Protein AF-A0A5D0QLQ9-F1 (afdb_monomer)

Mean predicted aligned error: 8.94 Å

Secondary structure (DSSP, 8-state):
----------------------PPSSEE-TTT--EEEEEEEEEETTEEEEEEEESS--S----GGGSTT-TTEEEEEGGGGGG-EEEEEGGGTEEEEE-SSSS-EEEEEEETTEEEEEEETTEEEEE-TTS-EEEE-TT--EEEEEEETTEEEEEEEEETTEEEEEEEE-TTS-EEEEEEESSTT-BTTS--TTTEEEEEEEE-SS----SSS-B--TTSEEEEEEE-SSSPPPEEEEEEEE-TT--EEEEEE---GGGPPPEEEEEEE-TTS-EEEEEETTTEEEEEEEEETTEEEEEEEE------PPSPPSSHHHHHTT------EE--SSSS--EE--EEEE-TTS-EEEE--SS---SSTT-S-SBTTB--HHHHHHHHHHHHHHHHHHTT-TTS--GGGHHHHHHHHHHHIIIIIGGG--SEEEETTTTEEEEHHHHHHHHHHHHHHHHHHHGGGG-

Sequence (463 aa):
MIAMSALMLPWLSVDSLAQATPTPPGYADPATGTWLMSAIDFSEDGLLITRTHTAGQRGDPVRANERVLGLGWQLQPLGGMLGNRLHDHSDHGFVMLDLAYGTESHRYLADPSRPEAFVHAGSLIVRNSNDTFTQTDETGLIVTWSRVHGHLLPTSVGLPDGDFQSVTYDAHRRVRRLISPAAPRADCRKPDPASCSTATFIHADRTTATPSALGEVTGLLASIDYNAAGDTPPVTALTYRYDAGGHLRQVRDLRRPDKNPERRFVYAYSTDGDITKMTTTEEGSWHLTYSSPGTLANAARRTIRLGARACPTPYAADYMLRGMCKTSVDVRQGASKVMRPPFWKATLTGGSVMGITNDGCSAPIVGNKPTYWLDFRAACDSHDYGYGLIRNRLNGDRNGLDRSQRTHVDAVFLTIMKERICAAITGTVADPFRGTQSSKRSLCLSYANTFYKAVRAKGDGAL

Structure (mmCIF, N/CA/C/O backbone):
data_AF-A0A5D0QLQ9-F1
#
_entry.id   AF-A0A5D0QLQ9-F1
#
loop_
_atom_site.group_PDB
_atom_site.id
_atom_site.type_symbol
_atom_site.label_atom_id
_atom_site.label_alt_id
_atom_site.label_comp_id
_atom_site.label_asym_id
_atom_site.label_entity_id
_atom_site.label_seq_id
_atom_site.pdbx_PDB_ins_code
_atom_site.Cartn_x
_atom_site.Cartn_y
_atom_site.Cartn_z
_atom_site.occupancy
_atom_site.B_iso_or_equiv
_atom_site.auth_seq_id
_atom_site.auth_comp_id
_atom_site.auth_asym_id
_atom_site.auth_atom_id
_atom_site.pdbx_PDB_model_num
ATOM 1 N N . MET A 1 1 ? -55.794 24.965 -34.815 1.00 29.06 1 MET A N 1
ATOM 2 C CA . MET A 1 1 ? -55.720 26.264 -34.113 1.00 29.06 1 MET A CA 1
ATOM 3 C C . MET A 1 1 ? -56.292 26.054 -32.716 1.00 29.06 1 MET A C 1
ATOM 5 O O . MET A 1 1 ? -57.496 26.137 -32.541 1.00 29.06 1 MET A O 1
ATOM 9 N N . ILE A 1 2 ? -55.461 25.638 -31.759 1.00 23.66 2 ILE A N 1
ATOM 10 C CA . ILE A 1 2 ? -55.856 25.453 -30.355 1.00 23.66 2 ILE A CA 1
ATOM 11 C C . ILE A 1 2 ? -54.801 26.183 -29.532 1.00 23.66 2 ILE A C 1
ATOM 13 O O . ILE A 1 2 ? -53.628 25.818 -29.564 1.00 23.66 2 ILE A O 1
ATOM 17 N N . ALA A 1 3 ? -55.224 27.267 -28.888 1.00 21.56 3 ALA A N 1
ATOM 18 C CA . ALA A 1 3 ? -54.404 28.071 -28.001 1.00 21.56 3 ALA A CA 1
ATOM 19 C C . ALA A 1 3 ? -54.386 27.418 -26.612 1.00 21.56 3 ALA A C 1
ATOM 21 O O . ALA A 1 3 ? -55.431 27.231 -25.991 1.00 21.56 3 ALA A O 1
ATOM 22 N N . MET A 1 4 ? -53.186 27.054 -26.159 1.00 19.52 4 MET A N 1
ATOM 23 C CA . MET A 1 4 ? -52.890 26.640 -24.790 1.00 19.52 4 MET A CA 1
ATOM 24 C C . MET A 1 4 ? -52.759 27.884 -23.909 1.00 19.52 4 MET A C 1
ATOM 26 O O . MET A 1 4 ? -51.920 28.740 -24.185 1.00 19.52 4 MET A O 1
ATOM 30 N N . SER A 1 5 ? -53.528 27.935 -22.821 1.00 21.77 5 SER A N 1
ATOM 31 C CA . SER A 1 5 ? -53.326 28.882 -21.723 1.00 21.77 5 SER A CA 1
ATOM 32 C C . SER A 1 5 ? -53.081 28.133 -20.414 1.00 21.77 5 SER A C 1
ATOM 34 O O . SER A 1 5 ? -53.897 27.334 -19.966 1.00 21.77 5 SER A O 1
ATOM 36 N N . ALA A 1 6 ? -51.896 28.422 -19.880 1.00 21.55 6 ALA A N 1
ATOM 37 C CA . ALA A 1 6 ? -51.323 28.239 -18.551 1.00 21.55 6 ALA A CA 1
ATOM 38 C C . ALA A 1 6 ? -52.196 27.677 -17.407 1.00 21.55 6 ALA A C 1
ATOM 40 O O . ALA A 1 6 ? -53.144 28.310 -16.949 1.00 21.55 6 ALA A O 1
ATOM 41 N N . LEU A 1 7 ? -51.700 26.587 -16.810 1.00 21.81 7 LEU A N 1
ATOM 42 C CA . LEU A 1 7 ? -51.783 26.326 -15.372 1.00 21.81 7 LEU A CA 1
ATOM 43 C C . LEU A 1 7 ? -50.354 26.349 -14.810 1.00 21.81 7 LEU A C 1
ATOM 45 O O . LEU A 1 7 ? -49.509 25.541 -15.194 1.00 21.81 7 LEU A O 1
ATOM 49 N N . MET A 1 8 ? -50.082 27.317 -13.933 1.00 19.88 8 MET A N 1
ATOM 50 C CA . MET A 1 8 ? -48.860 27.397 -13.134 1.00 19.88 8 MET A CA 1
ATOM 51 C C . MET A 1 8 ? -48.829 26.244 -12.122 1.00 19.88 8 MET A C 1
ATOM 53 O O . MET A 1 8 ? -49.725 26.129 -11.289 1.00 19.88 8 MET A O 1
ATOM 57 N N . LEU A 1 9 ? -47.774 25.430 -12.168 1.00 22.06 9 LEU A N 1
ATOM 58 C CA . LEU A 1 9 ? -47.372 24.523 -11.090 1.00 22.06 9 LEU A CA 1
ATOM 59 C C . LEU A 1 9 ? -46.103 25.085 -10.426 1.00 22.06 9 LEU A C 1
ATOM 61 O O . LEU A 1 9 ? -45.253 25.647 -11.123 1.00 22.06 9 LEU A O 1
ATOM 65 N N . PRO A 1 10 ? -45.974 24.986 -9.093 1.00 22.42 10 PRO A N 1
ATOM 66 C CA . PRO A 1 10 ? -44.892 25.617 -8.355 1.00 22.42 10 PRO A CA 1
ATOM 67 C C . PRO A 1 10 ? -43.544 24.965 -8.667 1.00 22.42 10 PRO A C 1
ATOM 69 O O . PRO A 1 10 ? -43.406 23.743 -8.719 1.00 22.42 10 PRO A O 1
ATOM 72 N N . TRP A 1 11 ? -42.540 25.822 -8.833 1.00 19.97 11 TRP A N 1
ATOM 73 C CA . TRP A 1 11 ? -41.130 25.467 -8.868 1.00 19.97 11 TRP A CA 1
ATOM 74 C C . TRP A 1 11 ? -40.734 24.820 -7.536 1.00 19.97 11 TRP A C 1
ATOM 76 O O . TRP A 1 11 ? -40.593 25.502 -6.523 1.00 19.97 11 TRP A O 1
ATOM 86 N N . LEU A 1 12 ? -40.543 23.502 -7.534 1.00 21.81 12 LEU A N 1
ATOM 87 C CA . LEU A 1 12 ? -39.737 22.834 -6.517 1.00 21.81 12 LEU A CA 1
ATOM 88 C C . LEU A 1 12 ? -38.271 23.131 -6.838 1.00 21.81 12 LEU A C 1
ATOM 90 O O . LEU A 1 12 ? -37.769 22.739 -7.893 1.00 21.81 12 LEU A O 1
ATOM 94 N N . SER A 1 13 ? -37.603 23.869 -5.950 1.00 21.97 13 SER A N 1
ATOM 95 C CA . SER A 1 13 ? -36.165 24.092 -6.039 1.00 21.97 13 SER A CA 1
ATOM 96 C C . SER A 1 13 ? -35.441 22.750 -5.935 1.00 21.97 13 SER A C 1
ATOM 98 O O . SER A 1 13 ? -35.713 21.928 -5.058 1.00 21.97 13 SER A O 1
ATOM 100 N N . VAL A 1 14 ? -34.509 22.510 -6.853 1.00 24.41 14 VAL A N 1
ATOM 101 C CA . VAL A 1 14 ? -33.651 21.324 -6.842 1.00 24.41 14 VAL A CA 1
ATOM 102 C C . VAL A 1 14 ? -32.464 21.602 -5.917 1.00 24.41 14 VAL A C 1
ATOM 104 O O . VAL A 1 14 ? -31.326 21.672 -6.355 1.00 24.41 14 VAL A O 1
ATOM 107 N N . ASP A 1 15 ? -32.747 21.778 -4.627 1.00 24.88 15 ASP A N 1
ATOM 108 C CA . ASP A 1 15 ? -31.756 21.707 -3.546 1.00 24.88 15 ASP A CA 1
ATOM 109 C C . ASP A 1 15 ? -31.934 20.382 -2.792 1.00 24.88 15 ASP A C 1
ATOM 111 O O . ASP A 1 15 ? -32.128 20.329 -1.579 1.00 24.88 15 ASP A O 1
ATOM 115 N N . SER A 1 16 ? -31.879 19.257 -3.511 1.00 24.91 16 SER A N 1
ATOM 116 C CA . SER A 1 16 ? -31.651 17.965 -2.868 1.00 24.91 16 SER A CA 1
ATOM 117 C C . SER A 1 16 ? -30.149 17.703 -2.842 1.00 24.91 16 SER A C 1
ATOM 119 O O . SER A 1 16 ? -29.574 17.151 -3.781 1.00 24.91 16 SER A O 1
ATOM 121 N N . LEU A 1 17 ? -29.512 18.104 -1.740 1.00 30.14 17 LEU A N 1
ATOM 122 C CA . LEU A 1 17 ? -28.252 17.533 -1.274 1.00 30.14 17 LEU A CA 1
ATOM 123 C C . LEU A 1 17 ? -28.407 16.008 -1.248 1.00 30.14 17 LEU A C 1
ATOM 125 O O . LEU A 1 17 ? -28.887 15.446 -0.264 1.00 30.14 17 LEU A O 1
ATOM 129 N N . ALA A 1 18 ? -28.006 15.331 -2.324 1.00 30.17 18 ALA A N 1
ATOM 130 C CA . ALA A 1 18 ? -27.791 13.897 -2.309 1.00 30.17 18 ALA A CA 1
ATOM 131 C C . ALA A 1 18 ? -26.674 13.631 -1.292 1.00 30.17 18 ALA A C 1
ATOM 133 O O . ALA A 1 18 ? -25.481 13.730 -1.592 1.00 30.17 18 ALA A O 1
ATOM 134 N N . GLN A 1 19 ? -27.057 13.380 -0.040 1.00 34.69 19 GLN A N 1
ATOM 135 C CA . GLN A 1 19 ? -26.167 12.785 0.939 1.00 34.69 19 GLN A CA 1
ATOM 136 C C . GLN A 1 19 ? -25.803 11.421 0.370 1.00 34.69 19 GLN A C 1
ATOM 138 O O . GLN A 1 19 ? -26.615 10.500 0.391 1.00 34.69 19 GLN A O 1
ATOM 143 N N . ALA A 1 20 ? -24.603 11.326 -0.204 1.00 41.44 20 ALA A N 1
ATOM 144 C CA . ALA A 1 20 ? -24.029 10.056 -0.603 1.00 41.44 20 ALA A CA 1
ATOM 145 C C . ALA A 1 20 ? -24.184 9.097 0.583 1.00 41.44 20 ALA A C 1
ATOM 147 O O . ALA A 1 20 ? -23.700 9.383 1.683 1.00 41.44 20 ALA A O 1
ATOM 148 N N . THR A 1 21 ? -24.913 7.999 0.379 1.00 45.84 21 THR A N 1
ATOM 149 C CA . THR A 1 21 ? -24.963 6.901 1.342 1.00 45.84 21 THR A CA 1
ATOM 150 C C . THR A 1 21 ? -23.524 6.559 1.722 1.00 45.84 21 THR A C 1
ATOM 152 O O . THR A 1 21 ? -22.710 6.392 0.808 1.00 45.84 21 THR A O 1
ATOM 155 N N . PRO A 1 22 ? -23.170 6.501 3.021 1.00 51.81 22 PRO A N 1
ATOM 156 C CA . PRO A 1 22 ? -21.799 6.244 3.430 1.00 51.81 22 PRO A CA 1
ATOM 157 C C . PRO A 1 22 ? -21.313 4.956 2.774 1.00 51.81 22 PRO A C 1
ATOM 159 O O . PRO A 1 22 ? -21.845 3.885 3.061 1.00 51.81 22 PRO A O 1
ATOM 162 N N . THR A 1 23 ? -20.333 5.058 1.873 1.00 59.34 23 THR A N 1
ATOM 163 C CA . THR A 1 23 ? -19.711 3.870 1.294 1.00 59.34 23 THR A CA 1
ATOM 164 C C . THR A 1 23 ? -19.120 3.066 2.450 1.00 59.34 23 THR A C 1
ATOM 166 O O . THR A 1 23 ? -18.418 3.657 3.281 1.00 59.34 23 THR A O 1
ATOM 169 N N . PRO A 1 24 ? -19.426 1.763 2.563 1.00 63.59 24 PRO A N 1
ATOM 170 C CA . PRO A 1 24 ? -18.846 0.941 3.607 1.00 63.59 24 PRO A CA 1
ATOM 171 C C . PRO A 1 24 ? -17.316 0.970 3.538 1.00 63.59 24 PRO A C 1
ATOM 173 O O . PRO A 1 24 ? -16.746 1.230 2.475 1.00 63.59 24 PRO A O 1
ATOM 176 N N . PRO A 1 25 ? -16.628 0.723 4.663 1.00 72.31 25 PRO A N 1
ATOM 177 C CA . PRO A 1 25 ? -15.190 0.552 4.637 1.00 72.31 25 PRO A CA 1
ATOM 178 C C . PRO A 1 25 ? -14.895 -0.673 3.769 1.00 72.31 25 PRO A C 1
ATOM 180 O O . PRO A 1 25 ? -15.441 -1.746 4.010 1.00 72.31 25 PRO A O 1
ATOM 183 N N . GLY A 1 26 ? -14.078 -0.505 2.733 1.00 76.94 26 GLY A N 1
ATOM 184 C CA . GLY A 1 26 ? -13.747 -1.590 1.815 1.00 76.94 26 GLY A CA 1
ATOM 185 C C . GLY A 1 26 ? -14.718 -1.787 0.645 1.00 76.94 26 GLY A C 1
ATOM 186 O O . GLY A 1 26 ? -15.505 -0.907 0.301 1.00 76.94 26 GLY A O 1
ATOM 187 N N . TYR A 1 27 ? -14.608 -2.943 -0.005 1.00 75.38 27 TYR A N 1
ATOM 188 C CA . TYR A 1 27 ? -15.377 -3.337 -1.185 1.00 75.38 27 TYR A CA 1
ATOM 189 C C . TYR A 1 27 ? -15.501 -4.866 -1.260 1.00 75.38 27 TYR A C 1
ATOM 191 O O . TYR A 1 27 ? -14.727 -5.590 -0.638 1.00 75.38 27 TYR A O 1
ATOM 199 N N . ALA A 1 28 ? -16.476 -5.368 -2.018 1.00 76.50 28 ALA A N 1
ATOM 200 C CA . ALA A 1 28 ? -16.549 -6.787 -2.357 1.00 76.50 28 ALA A CA 1
ATOM 201 C C . ALA A 1 28 ? -15.691 -7.059 -3.596 1.00 76.50 28 ALA A C 1
ATOM 203 O O . ALA A 1 28 ? -15.836 -6.371 -4.609 1.00 76.50 28 ALA A O 1
ATOM 204 N N . ASP A 1 29 ? -14.797 -8.042 -3.518 1.00 72.75 29 ASP A N 1
ATOM 205 C CA . ASP A 1 29 ? -14.032 -8.518 -4.661 1.00 72.75 29 ASP A CA 1
ATOM 206 C C . ASP A 1 29 ? -15.000 -9.029 -5.738 1.00 72.75 29 ASP A C 1
ATOM 208 O O . ASP A 1 29 ? -15.773 -9.946 -5.462 1.00 72.75 29 ASP A O 1
ATOM 212 N N . PRO A 1 30 ? -14.998 -8.474 -6.959 1.00 67.69 30 PRO A N 1
ATOM 213 C CA . PRO A 1 30 ? -15.971 -8.879 -7.967 1.00 67.69 30 PRO A CA 1
ATOM 214 C C . PRO A 1 30 ? -15.814 -10.328 -8.434 1.00 67.69 30 PRO A C 1
ATOM 216 O O . PRO A 1 30 ? -16.775 -10.897 -8.943 1.00 67.69 30 PRO A O 1
ATOM 219 N N . ALA A 1 31 ? -14.619 -10.918 -8.309 1.00 66.75 31 ALA A N 1
ATOM 220 C CA . ALA A 1 31 ? -14.367 -12.281 -8.762 1.00 66.75 31 ALA A CA 1
ATOM 221 C C . ALA A 1 31 ? -14.802 -13.314 -7.717 1.00 66.75 31 ALA A C 1
ATOM 223 O O . ALA A 1 31 ? -15.344 -14.354 -8.082 1.00 66.75 31 ALA A O 1
ATOM 224 N N . THR A 1 32 ? -14.573 -13.038 -6.431 1.00 71.69 32 THR A N 1
ATOM 225 C CA . THR A 1 32 ? -14.851 -14.006 -5.356 1.00 71.69 32 THR A CA 1
ATOM 226 C C . THR A 1 32 ? -16.063 -13.651 -4.495 1.00 71.69 32 THR A C 1
ATOM 228 O O . THR A 1 32 ? -16.492 -14.464 -3.682 1.00 71.69 32 THR A O 1
ATOM 231 N N . GLY A 1 33 ? -16.598 -12.433 -4.610 1.00 75.19 33 GLY A N 1
ATOM 232 C CA . GLY A 1 33 ? -17.601 -11.882 -3.692 1.00 75.19 33 GLY A CA 1
ATOM 233 C C . GLY A 1 33 ? -17.066 -11.635 -2.276 1.00 75.19 33 GLY A C 1
ATOM 234 O O . GLY A 1 33 ? -17.824 -11.253 -1.383 1.00 75.19 33 GLY A O 1
ATOM 235 N N . THR A 1 34 ? -15.769 -11.862 -2.051 1.00 80.81 34 THR A N 1
ATOM 236 C CA . THR A 1 34 ? -15.143 -11.739 -0.738 1.00 80.81 34 THR A CA 1
ATOM 237 C C . THR A 1 34 ? -14.991 -10.279 -0.367 1.00 80.81 34 THR A C 1
ATOM 239 O O . THR A 1 34 ? -14.501 -9.475 -1.156 1.00 80.81 34 THR A O 1
ATOM 242 N N . TRP A 1 35 ? -15.362 -9.921 0.854 1.00 85.06 35 TRP A N 1
ATOM 243 C CA . TRP A 1 35 ? -15.172 -8.560 1.315 1.00 85.06 35 TRP A CA 1
ATOM 244 C C . TRP A 1 35 ? -13.719 -8.278 1.703 1.00 85.06 35 TRP A C 1
ATOM 246 O O . TRP A 1 35 ? -13.074 -9.030 2.441 1.00 85.06 35 TRP A O 1
ATOM 256 N N . LEU A 1 36 ? -13.225 -7.156 1.191 1.00 82.06 36 LEU A N 1
ATOM 257 C CA . LEU A 1 36 ? -11.875 -6.648 1.355 1.00 82.06 36 LEU A CA 1
ATOM 258 C C . LEU A 1 36 ? -11.942 -5.264 1.987 1.00 82.06 36 LEU A C 1
ATOM 260 O O . LEU A 1 36 ? -12.718 -4.420 1.548 1.00 82.06 36 LEU A O 1
ATOM 264 N N . MET A 1 37 ? -11.076 -4.990 2.956 1.00 85.25 37 MET A N 1
ATOM 265 C CA . MET A 1 37 ? -10.846 -3.628 3.442 1.00 85.25 37 MET A CA 1
ATOM 266 C C . MET A 1 37 ? -9.360 -3.296 3.445 1.00 85.25 37 MET A C 1
ATOM 268 O O . MET A 1 37 ? -8.509 -4.187 3.490 1.00 85.25 37 MET A O 1
ATOM 272 N N . SER A 1 38 ? -9.052 -2.006 3.461 1.00 81.44 38 SER A N 1
ATOM 273 C CA . SER A 1 38 ? -7.699 -1.509 3.651 1.00 81.44 38 SER A CA 1
ATOM 274 C C . SER A 1 38 ? -7.661 -0.379 4.668 1.00 81.44 38 SER A C 1
ATOM 276 O O . SER A 1 38 ? -8.666 0.280 4.953 1.00 81.44 38 SER A O 1
ATOM 278 N N . ALA A 1 39 ? -6.472 -0.145 5.204 1.00 84.06 39 ALA A N 1
ATOM 279 C CA . ALA A 1 39 ? -6.145 1.072 5.917 1.00 84.06 39 ALA A CA 1
ATOM 280 C C . ALA A 1 39 ? -4.727 1.515 5.551 1.00 84.06 39 ALA A C 1
ATOM 282 O O . ALA A 1 39 ? -3.839 0.688 5.330 1.00 84.06 39 ALA A O 1
ATOM 283 N N . ILE A 1 40 ? -4.524 2.830 5.496 1.00 83.56 40 ILE A N 1
ATOM 284 C CA . ILE A 1 40 ? -3.189 3.424 5.457 1.00 83.56 40 ILE A CA 1
ATOM 285 C C . ILE A 1 40 ? -2.734 3.573 6.904 1.00 83.56 40 ILE A C 1
ATOM 287 O O . ILE A 1 40 ? -3.357 4.303 7.676 1.00 83.56 40 ILE A O 1
ATOM 291 N N . ASP A 1 41 ? -1.655 2.882 7.250 1.00 87.19 41 ASP A N 1
ATOM 292 C CA . ASP A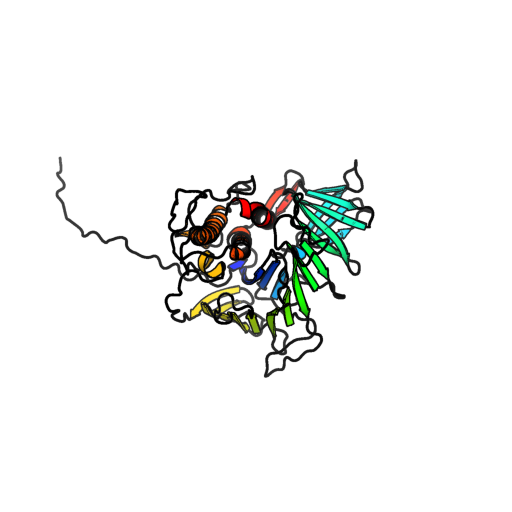 1 41 ? -1.105 2.877 8.602 1.00 87.19 41 ASP A CA 1
ATOM 293 C C . ASP A 1 41 ? -0.064 3.977 8.744 1.00 87.19 41 ASP A C 1
ATOM 295 O O . ASP A 1 41 ? -0.085 4.744 9.703 1.00 87.19 41 ASP A O 1
ATOM 299 N N . PHE A 1 42 ? 0.816 4.089 7.751 1.00 84.56 42 PHE A N 1
ATOM 300 C CA . PHE A 1 42 ? 1.889 5.068 7.732 1.00 84.56 42 PHE A CA 1
ATOM 301 C C . PHE A 1 42 ? 2.071 5.627 6.327 1.00 84.56 42 PHE A C 1
ATOM 303 O O . PHE A 1 42 ? 2.047 4.877 5.350 1.00 84.56 42 PHE A O 1
ATOM 310 N N . SER A 1 43 ? 2.294 6.931 6.226 1.00 79.38 43 SER A N 1
ATOM 311 C CA . SER A 1 43 ? 2.659 7.562 4.966 1.00 79.38 43 SER A CA 1
ATOM 312 C C . SER A 1 43 ? 3.496 8.808 5.252 1.00 79.38 43 SER A C 1
ATOM 314 O O . SER A 1 43 ? 2.930 9.850 5.463 1.00 79.38 43 SER A O 1
ATOM 316 N N . GLU A 1 44 ? 4.818 8.754 5.307 1.00 77.81 44 GLU A N 1
ATOM 317 C CA . GLU A 1 44 ? 5.649 9.965 5.493 1.00 77.81 44 GLU A CA 1
ATOM 318 C C . GLU A 1 44 ? 6.912 9.806 4.662 1.00 77.81 44 GLU A C 1
ATOM 320 O O . GLU A 1 44 ? 7.390 8.685 4.518 1.00 77.81 44 GLU A O 1
ATOM 325 N N . ASP A 1 45 ? 7.458 10.892 4.113 1.00 77.19 45 ASP A N 1
ATOM 326 C CA . ASP A 1 45 ? 8.768 10.889 3.439 1.00 77.19 45 ASP A CA 1
ATOM 327 C C . ASP A 1 45 ? 8.954 9.736 2.433 1.00 77.19 45 ASP A C 1
ATOM 329 O O . ASP A 1 45 ? 9.945 9.011 2.416 1.00 77.19 45 ASP A O 1
ATOM 333 N N . GLY A 1 46 ? 7.918 9.491 1.623 1.00 68.62 46 GLY A N 1
ATOM 334 C CA . GLY A 1 46 ? 7.895 8.422 0.621 1.00 68.62 46 GLY A CA 1
ATOM 335 C C . GLY A 1 46 ? 7.741 7.007 1.178 1.00 68.62 46 GLY A C 1
ATOM 336 O O . GLY A 1 46 ? 7.586 6.066 0.403 1.00 68.62 46 GLY A O 1
ATOM 337 N N . LEU A 1 47 ? 7.749 6.817 2.492 1.00 82.38 47 LEU A N 1
ATOM 338 C CA . LEU A 1 47 ? 7.307 5.580 3.122 1.00 82.38 47 LEU A CA 1
ATOM 339 C C . LEU A 1 47 ? 5.794 5.489 2.954 1.00 82.38 47 LEU A C 1
ATOM 341 O O . LEU A 1 47 ? 5.083 6.436 3.260 1.00 82.38 47 LEU A O 1
ATOM 345 N N . LEU A 1 48 ? 5.309 4.340 2.499 1.00 82.81 48 LEU A N 1
ATOM 346 C CA . LEU A 1 48 ? 3.891 4.005 2.472 1.00 82.81 48 LEU A CA 1
ATOM 347 C C . LEU A 1 48 ? 3.734 2.624 3.080 1.00 82.81 48 LEU A C 1
ATOM 349 O O . LEU A 1 48 ? 4.367 1.670 2.634 1.00 82.81 48 LEU A O 1
ATOM 353 N N . ILE A 1 49 ? 2.896 2.512 4.096 1.00 87.75 49 ILE A N 1
ATOM 354 C CA . ILE A 1 49 ? 2.594 1.253 4.758 1.00 87.75 49 ILE A CA 1
ATOM 355 C C . ILE A 1 49 ? 1.085 1.180 4.853 1.00 87.75 49 ILE A C 1
ATOM 357 O O . ILE A 1 49 ? 0.451 1.970 5.554 1.00 87.75 49 ILE A O 1
ATOM 361 N N . THR A 1 50 ? 0.510 0.240 4.118 1.00 86.31 50 THR A N 1
ATOM 362 C CA . THR A 1 50 ? -0.910 -0.073 4.208 1.00 86.31 50 THR A CA 1
ATOM 363 C C . THR A 1 50 ? -1.088 -1.452 4.815 1.00 86.31 50 THR A C 1
ATOM 365 O O . THR A 1 50 ? -0.175 -2.281 4.819 1.00 86.31 50 THR A O 1
ATOM 368 N N . ARG A 1 51 ? -2.281 -1.707 5.329 1.00 90.31 51 ARG A N 1
ATOM 369 C CA . ARG A 1 51 ? -2.737 -3.046 5.679 1.00 90.31 51 ARG A CA 1
ATOM 370 C C . ARG A 1 51 ? -4.020 -3.344 4.934 1.00 90.31 51 ARG A C 1
ATOM 372 O O . ARG A 1 51 ? -4.827 -2.445 4.708 1.00 90.31 51 ARG A O 1
ATOM 379 N N . THR A 1 52 ? -4.218 -4.600 4.579 1.00 85.94 52 THR A N 1
ATOM 380 C CA . THR A 1 52 ? -5.448 -5.078 3.952 1.00 85.94 52 THR A CA 1
ATOM 381 C C . THR A 1 52 ? -5.981 -6.272 4.714 1.00 85.94 52 THR A C 1
ATOM 383 O O . THR A 1 52 ? -5.201 -7.141 5.098 1.00 85.94 52 THR A O 1
ATOM 386 N N . HIS A 1 53 ? -7.293 -6.329 4.903 1.00 87.81 53 HIS A N 1
ATOM 387 C CA . HIS A 1 53 ? -7.978 -7.489 5.457 1.00 87.81 53 HIS A CA 1
ATOM 388 C C . HIS A 1 53 ? -8.850 -8.135 4.391 1.00 87.81 53 HIS A C 1
ATOM 390 O O . HIS A 1 53 ? -9.513 -7.436 3.625 1.00 87.81 53 HIS A O 1
ATOM 396 N N . THR A 1 54 ? -8.875 -9.462 4.380 1.00 83.25 54 THR A N 1
ATOM 397 C CA . THR A 1 54 ? -9.798 -10.261 3.569 1.00 83.25 54 THR A CA 1
ATOM 398 C C . THR A 1 54 ? -10.644 -11.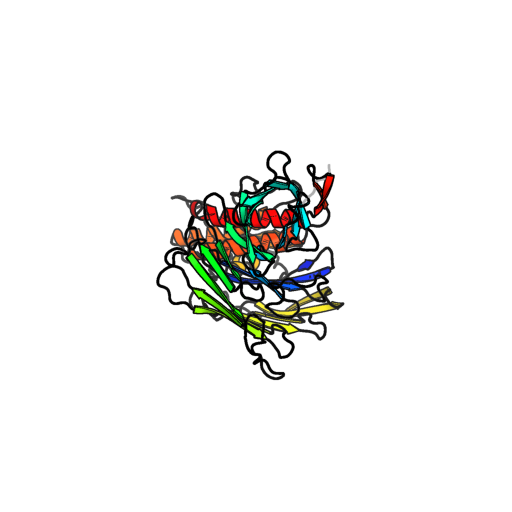104 4.508 1.00 83.25 54 THR A C 1
ATOM 400 O O . THR A 1 54 ? -10.089 -11.802 5.351 1.00 83.25 54 THR A O 1
ATOM 403 N N . ALA A 1 55 ? -11.966 -11.012 4.391 1.00 74.75 55 ALA A N 1
ATOM 404 C CA . ALA A 1 55 ? -12.878 -11.877 5.134 1.00 74.75 55 ALA A CA 1
ATOM 405 C C . ALA A 1 55 ? -12.801 -13.326 4.595 1.00 74.75 55 ALA A C 1
ATOM 407 O O . ALA A 1 55 ? -12.617 -13.537 3.397 1.00 74.75 55 ALA A O 1
ATOM 408 N N . GLY A 1 56 ? -12.921 -14.330 5.462 1.00 67.50 56 GLY A N 1
ATOM 409 C CA . GLY A 1 56 ? -12.776 -15.749 5.125 1.00 67.50 56 GLY A CA 1
ATOM 410 C C . GLY A 1 56 ? -11.335 -16.243 4.897 1.00 67.50 56 GLY A C 1
ATOM 411 O O . GLY A 1 56 ? -10.341 -15.542 5.095 1.00 67.50 56 GLY A O 1
ATOM 412 N N . GLN A 1 57 ? -11.206 -17.509 4.484 1.00 55.38 57 GLN A N 1
ATOM 413 C CA . GLN A 1 57 ? -9.916 -18.135 4.177 1.00 55.38 57 GLN A CA 1
ATOM 414 C C . GLN A 1 57 ? -9.442 -17.708 2.784 1.00 55.38 57 GLN A C 1
ATOM 416 O O . GLN A 1 57 ? -9.952 -18.178 1.768 1.00 55.38 57 GLN A O 1
ATOM 421 N N . ARG A 1 58 ? -8.427 -16.840 2.713 1.00 52.62 58 ARG A N 1
ATOM 422 C CA . ARG A 1 58 ? -7.714 -16.612 1.452 1.00 52.62 58 ARG A CA 1
ATOM 423 C C . ARG A 1 58 ? -6.942 -17.889 1.105 1.00 52.62 58 ARG A C 1
ATOM 425 O O . ARG A 1 58 ? -6.046 -18.285 1.846 1.00 52.62 58 ARG A O 1
ATOM 432 N N . GLY A 1 59 ? -7.288 -18.512 -0.019 1.00 39.16 59 GLY A N 1
ATOM 433 C CA . GLY A 1 59 ? -6.692 -19.760 -0.505 1.00 39.16 59 GLY A CA 1
ATOM 434 C C . GLY A 1 59 ? -5.256 -19.653 -1.025 1.00 39.16 59 GLY A C 1
ATOM 435 O O . GLY A 1 59 ? -4.823 -20.573 -1.707 1.00 39.16 59 GLY A O 1
ATOM 436 N N . ASP A 1 60 ? -4.525 -18.570 -0.733 1.00 45.34 60 ASP A N 1
ATOM 437 C CA . ASP A 1 60 ? -3.133 -18.427 -1.167 1.00 45.34 60 ASP A CA 1
ATOM 438 C C . ASP A 1 60 ? -2.169 -18.611 0.025 1.00 45.34 60 ASP A C 1
ATOM 440 O O . ASP A 1 60 ? -2.160 -17.798 0.966 1.00 45.34 60 ASP A O 1
ATOM 444 N N . PRO A 1 61 ? -1.401 -19.714 0.069 1.00 42.53 61 PRO A N 1
ATOM 445 C CA . PRO A 1 61 ? -0.467 -19.988 1.142 1.00 42.53 61 PRO A CA 1
ATOM 446 C C . PRO A 1 61 ? 0.833 -19.169 1.012 1.00 42.53 61 PRO A C 1
ATOM 448 O O . PRO A 1 61 ? 1.549 -19.230 0.025 1.00 42.53 61 PRO A O 1
ATOM 451 N N . VAL A 1 62 ? 1.214 -18.533 2.126 1.00 51.03 62 VAL A N 1
ATOM 452 C CA . VAL A 1 62 ? 2.613 -18.352 2.571 1.00 51.03 62 VAL A CA 1
ATOM 453 C C . VAL A 1 62 ? 3.487 -17.382 1.753 1.00 51.03 62 VAL A C 1
ATOM 455 O O . VAL A 1 62 ? 4.450 -17.766 1.094 1.00 51.03 62 VAL A O 1
ATOM 458 N N . ARG A 1 63 ? 3.303 -16.072 1.964 1.00 65.81 63 ARG A N 1
ATOM 459 C CA . ARG A 1 63 ? 4.403 -15.098 1.816 1.00 65.81 63 ARG A CA 1
ATOM 460 C C . ARG A 1 63 ? 4.729 -14.479 3.174 1.00 65.81 63 ARG A C 1
ATOM 462 O O . ARG A 1 63 ? 3.840 -14.052 3.902 1.00 65.81 63 ARG A O 1
ATOM 469 N N . ALA A 1 64 ? 6.018 -14.426 3.524 1.00 59.09 64 ALA A N 1
ATOM 470 C CA . ALA A 1 64 ? 6.489 -14.043 4.865 1.00 59.09 64 ALA A CA 1
ATOM 471 C C . ALA A 1 64 ? 5.975 -12.672 5.355 1.00 59.09 64 ALA A C 1
ATOM 473 O O . ALA A 1 64 ? 5.696 -12.510 6.537 1.00 59.09 64 ALA A O 1
ATOM 474 N N . ASN A 1 65 ? 5.785 -11.708 4.446 1.00 64.38 65 ASN A N 1
ATOM 475 C CA . ASN A 1 65 ? 5.275 -10.368 4.770 1.00 64.38 65 ASN A CA 1
ATOM 476 C C . ASN A 1 65 ? 3.748 -10.311 4.948 1.00 64.38 65 ASN A C 1
ATOM 478 O O . ASN A 1 65 ? 3.223 -9.319 5.444 1.00 64.38 65 ASN A O 1
ATOM 482 N N . GLU A 1 66 ? 3.022 -11.350 4.537 1.00 68.44 66 GLU A N 1
ATOM 483 C CA . GLU A 1 66 ? 1.564 -11.303 4.399 1.00 68.44 66 GLU A CA 1
ATOM 484 C C . GLU A 1 66 ? 0.806 -11.826 5.612 1.00 68.44 66 GLU A C 1
ATOM 486 O O . GLU A 1 66 ? -0.411 -11.736 5.629 1.00 68.44 66 GLU A O 1
ATOM 491 N N . ARG A 1 67 ? 1.505 -12.343 6.629 1.00 75.62 67 ARG A N 1
ATOM 492 C CA . ARG A 1 67 ? 0.895 -12.820 7.884 1.00 75.62 67 ARG A CA 1
ATOM 493 C C . ARG A 1 67 ? 1.441 -12.134 9.131 1.00 75.62 67 ARG A C 1
ATOM 495 O O . ARG A 1 67 ? 1.148 -12.554 10.244 1.00 75.62 67 ARG A O 1
ATOM 502 N N . VAL A 1 68 ? 2.220 -11.066 8.965 1.00 90.62 68 VAL A N 1
ATOM 503 C CA . VAL A 1 68 ? 2.834 -10.357 10.100 1.00 90.62 68 VAL A CA 1
ATOM 504 C C . VAL A 1 68 ? 1.811 -9.609 10.957 1.00 90.62 68 VAL A C 1
ATOM 506 O O . VAL A 1 68 ? 2.151 -9.168 12.042 1.00 90.62 68 VAL A O 1
ATOM 509 N N . LEU A 1 69 ? 0.561 -9.485 10.507 1.00 93.50 69 LEU A N 1
ATOM 510 C CA . LEU A 1 69 ? -0.537 -8.843 11.236 1.00 93.50 69 LEU A CA 1
ATOM 511 C C . LEU A 1 69 ? -1.590 -9.845 11.744 1.00 93.50 69 LEU A C 1
ATOM 513 O O . LEU A 1 69 ? -2.677 -9.438 12.146 1.00 93.50 69 LEU A O 1
ATOM 517 N N . GLY A 1 70 ? -1.287 -11.144 11.738 1.00 89.19 70 GLY A N 1
ATOM 518 C CA . GLY A 1 70 ? -2.224 -12.180 12.169 1.00 89.19 70 GLY A CA 1
ATOM 519 C C . GLY A 1 70 ? -3.185 -12.635 11.069 1.00 89.19 70 GLY A C 1
ATOM 520 O O . GLY A 1 70 ? -3.032 -12.294 9.895 1.00 89.19 70 GLY A O 1
ATOM 521 N N . LEU A 1 71 ? -4.158 -13.469 11.446 1.00 86.00 71 LEU A N 1
ATOM 522 C CA . LEU A 1 71 ? -5.102 -14.084 10.506 1.00 86.00 71 LEU A CA 1
ATOM 523 C C . LEU A 1 71 ? -5.939 -13.026 9.770 1.00 86.00 71 LEU A C 1
ATOM 525 O O . LEU A 1 71 ? -6.374 -12.044 10.367 1.00 86.00 71 LEU A O 1
ATOM 529 N N . GLY A 1 72 ? -6.135 -13.227 8.464 1.00 83.88 72 GLY A N 1
ATOM 530 C CA . GLY A 1 72 ? -6.925 -12.343 7.598 1.00 83.88 72 GLY A CA 1
ATOM 531 C C . GLY A 1 72 ? -6.234 -11.037 7.185 1.00 83.88 72 GLY A C 1
ATOM 532 O O . GLY A 1 72 ? -6.680 -10.408 6.224 1.00 83.88 72 GLY A O 1
ATOM 533 N N . TRP A 1 73 ? -5.136 -10.640 7.841 1.00 89.19 73 TRP A N 1
ATOM 534 C CA . TRP A 1 73 ? -4.444 -9.373 7.592 1.00 89.19 73 TRP A CA 1
ATOM 535 C C . TRP A 1 73 ? -3.129 -9.527 6.841 1.00 89.19 73 TRP A C 1
ATOM 537 O O . TRP A 1 73 ? -2.247 -10.278 7.244 1.00 89.19 73 TRP A O 1
ATOM 547 N N . GLN A 1 74 ? -2.951 -8.681 5.833 1.00 87.56 74 GLN A N 1
ATOM 548 C CA . GLN A 1 74 ? -1.717 -8.525 5.079 1.00 87.56 74 GLN A CA 1
ATOM 549 C C . GLN A 1 74 ? -1.152 -7.119 5.289 1.00 87.56 74 GLN A C 1
ATOM 551 O O . GLN A 1 74 ? -1.857 -6.126 5.117 1.00 87.56 74 GLN A O 1
ATOM 556 N N . LEU A 1 75 ? 0.141 -7.036 5.605 1.00 89.56 75 LEU A N 1
ATOM 557 C CA . LEU A 1 75 ? 0.893 -5.786 5.563 1.00 89.56 75 LEU A CA 1
ATOM 558 C C . LEU A 1 75 ? 1.403 -5.548 4.137 1.00 89.56 75 LEU A C 1
ATOM 560 O O . LEU A 1 75 ? 1.911 -6.458 3.481 1.00 89.56 75 LEU A O 1
ATOM 564 N N . GLN A 1 76 ? 1.298 -4.315 3.662 1.00 86.44 76 GLN A N 1
ATOM 565 C CA . GLN A 1 76 ? 1.657 -3.904 2.310 1.00 86.44 76 GLN A CA 1
ATOM 566 C C . GLN A 1 76 ? 2.585 -2.680 2.350 1.00 86.44 76 GLN A C 1
ATOM 568 O O . GLN A 1 76 ? 2.161 -1.554 2.067 1.00 86.44 76 GLN A O 1
ATOM 573 N N . PRO A 1 77 ? 3.878 -2.865 2.676 1.00 87.12 77 PRO A N 1
ATOM 574 C CA . PRO A 1 77 ? 4.854 -1.798 2.515 1.00 87.12 77 PRO A CA 1
ATOM 575 C C . PRO A 1 77 ? 4.984 -1.430 1.033 1.00 87.12 77 PRO A C 1
ATOM 577 O O . PRO A 1 77 ? 4.889 -2.292 0.152 1.00 87.12 77 PRO A O 1
ATOM 580 N N . LEU A 1 78 ? 5.171 -0.140 0.769 1.00 81.50 78 LEU A N 1
ATOM 581 C CA . LEU A 1 78 ? 5.155 0.470 -0.560 1.00 81.50 78 LEU A CA 1
ATOM 582 C C . LEU A 1 78 ? 3.900 0.114 -1.362 1.00 81.50 78 LEU A C 1
ATOM 584 O O . LEU A 1 78 ? 3.976 -0.162 -2.553 1.00 81.50 78 LEU A O 1
ATOM 588 N N . GLY A 1 79 ? 2.744 0.028 -0.700 1.00 74.62 79 GLY A N 1
ATOM 589 C CA . GLY A 1 79 ? 1.499 -0.350 -1.364 1.00 74.62 79 GLY A CA 1
ATOM 590 C C . GLY A 1 79 ? 1.522 -1.774 -1.931 1.00 74.62 79 GLY A C 1
ATOM 591 O O . GLY A 1 79 ? 0.840 -2.041 -2.916 1.00 74.62 79 GLY A O 1
ATOM 592 N N . GLY A 1 80 ? 2.298 -2.688 -1.339 1.00 78.75 80 GLY A N 1
ATOM 593 C CA . GLY A 1 80 ? 2.299 -4.120 -1.668 1.00 78.75 80 GLY A CA 1
ATOM 594 C C . GLY A 1 80 ? 3.307 -4.537 -2.736 1.00 78.75 80 GLY A C 1
ATOM 595 O O . GLY A 1 80 ? 3.420 -5.722 -3.040 1.00 78.75 80 GLY A O 1
ATOM 596 N N . MET A 1 81 ? 4.102 -3.600 -3.252 1.00 79.44 81 MET A N 1
ATOM 597 C CA . MET A 1 81 ? 5.133 -3.880 -4.257 1.00 79.44 81 MET A CA 1
ATOM 598 C C . MET A 1 81 ? 6.194 -4.885 -3.795 1.00 79.44 81 MET A C 1
ATOM 600 O O . MET A 1 81 ? 6.752 -5.622 -4.603 1.00 79.44 81 MET A O 1
ATOM 604 N N . LEU A 1 82 ? 6.440 -4.960 -2.485 1.00 85.94 82 LEU A N 1
ATOM 605 C CA . LEU A 1 82 ? 7.385 -5.913 -1.894 1.00 85.94 82 LEU A CA 1
ATOM 606 C C . LEU A 1 82 ? 6.821 -7.339 -1.764 1.00 85.94 82 LEU A C 1
ATOM 608 O O . LEU A 1 82 ? 7.486 -8.240 -1.239 1.00 85.94 82 LEU A O 1
ATOM 612 N N . GLY A 1 83 ? 5.578 -7.559 -2.198 1.00 83.75 83 GLY A N 1
ATOM 613 C CA . GLY A 1 83 ? 4.948 -8.874 -2.206 1.00 83.75 83 GLY A CA 1
ATOM 614 C C . GLY A 1 83 ? 5.429 -9.773 -3.347 1.00 83.75 83 GLY A C 1
ATOM 615 O O . GLY A 1 83 ? 5.396 -10.988 -3.181 1.00 83.75 83 GLY A O 1
ATOM 616 N N . ASN A 1 84 ? 5.922 -9.215 -4.459 1.00 86.56 84 ASN A N 1
ATOM 617 C CA . ASN A 1 84 ? 6.356 -9.983 -5.633 1.00 86.56 84 ASN A CA 1
ATOM 618 C C . ASN A 1 84 ? 7.563 -10.895 -5.321 1.00 86.56 84 ASN A C 1
ATOM 620 O O . ASN A 1 84 ? 8.374 -10.581 -4.442 1.00 86.56 84 ASN A O 1
ATOM 624 N N . ARG A 1 85 ? 7.703 -12.020 -6.030 1.00 90.88 85 ARG A N 1
ATOM 625 C CA . ARG A 1 85 ? 8.820 -12.970 -5.870 1.00 90.88 85 ARG A CA 1
ATOM 626 C C . ARG A 1 85 ? 9.456 -13.280 -7.212 1.00 90.88 85 ARG A C 1
ATOM 628 O O . ARG A 1 85 ? 8.751 -13.612 -8.154 1.00 90.88 85 ARG A O 1
ATOM 635 N N . LEU A 1 86 ? 10.778 -13.169 -7.282 1.00 95.38 86 LEU A N 1
ATOM 636 C CA . LEU A 1 86 ? 11.530 -13.549 -8.469 1.00 95.38 86 LEU A CA 1
ATOM 637 C C . LEU A 1 86 ? 12.103 -14.956 -8.271 1.00 95.38 86 LEU A C 1
ATOM 639 O O . LEU A 1 86 ? 12.646 -15.285 -7.216 1.00 95.38 86 LEU A O 1
ATOM 643 N N . HIS A 1 87 ? 11.983 -15.776 -9.300 1.00 95.75 87 HIS A N 1
ATOM 644 C CA . HIS A 1 87 ? 12.501 -17.129 -9.367 1.00 95.75 87 HIS A CA 1
ATOM 645 C C . HIS A 1 87 ? 13.494 -17.193 -10.522 1.00 95.75 87 HIS A C 1
ATOM 647 O O . HIS A 1 87 ? 13.163 -16.876 -11.669 1.00 95.75 87 HIS A O 1
ATOM 653 N N . ASP A 1 88 ? 14.727 -17.560 -10.190 1.00 96.56 88 ASP A N 1
ATOM 654 C CA . ASP A 1 88 ? 15.813 -17.695 -11.150 1.00 96.56 88 ASP A CA 1
ATOM 655 C C . ASP A 1 88 ? 15.785 -19.095 -11.765 1.00 96.56 88 ASP A C 1
ATOM 657 O O . ASP A 1 88 ? 15.998 -20.088 -11.070 1.00 96.56 88 ASP A O 1
ATOM 661 N N . HIS A 1 89 ? 15.503 -19.140 -13.063 1.00 96.56 89 HIS A N 1
ATOM 662 C CA . HIS A 1 89 ? 15.597 -20.324 -13.915 1.00 96.56 89 HIS A CA 1
ATOM 663 C C . HIS A 1 89 ? 16.482 -20.014 -15.131 1.00 96.56 89 HIS A C 1
ATOM 665 O O . HIS A 1 89 ? 16.229 -20.485 -16.244 1.00 96.56 89 HIS A O 1
ATOM 671 N N . SER A 1 90 ? 17.460 -19.117 -14.955 1.00 94.75 90 SER A N 1
ATOM 672 C CA . SER A 1 90 ? 18.277 -18.606 -16.057 1.00 94.75 90 SER A CA 1
ATOM 673 C C . SER A 1 90 ? 19.101 -19.703 -16.733 1.00 94.75 90 SER A C 1
ATOM 675 O O . SER A 1 90 ? 19.365 -19.615 -17.928 1.00 94.75 90 SER A O 1
ATOM 677 N N . ASP A 1 91 ? 19.410 -20.780 -16.011 1.00 94.31 91 ASP A N 1
ATOM 678 C CA . ASP A 1 91 ? 19.976 -22.030 -16.530 1.00 94.31 91 ASP A CA 1
ATOM 679 C C . ASP A 1 91 ? 19.070 -22.736 -17.558 1.00 94.31 91 ASP A C 1
ATOM 681 O O . ASP A 1 91 ? 19.556 -23.440 -18.439 1.00 94.31 91 ASP A O 1
ATOM 685 N N . HIS A 1 92 ? 17.763 -22.487 -17.497 1.00 94.75 92 HIS A N 1
ATOM 686 C CA . HIS A 1 92 ? 16.756 -22.948 -18.452 1.00 94.75 92 HIS A CA 1
ATOM 687 C C . HIS A 1 92 ? 16.301 -21.836 -19.419 1.00 94.75 92 HIS A C 1
ATOM 689 O O . HIS A 1 92 ? 15.299 -21.997 -20.121 1.00 94.75 92 HIS A O 1
ATOM 695 N N . GLY A 1 93 ? 17.002 -20.697 -19.453 1.00 94.50 93 GLY A N 1
ATOM 696 C CA . GLY A 1 93 ? 16.730 -19.590 -20.372 1.00 94.50 93 GLY A CA 1
ATOM 697 C C . GLY A 1 93 ? 15.524 -18.720 -20.006 1.00 94.50 93 GLY A C 1
ATOM 698 O O . GLY A 1 93 ? 14.955 -18.073 -20.886 1.00 94.50 93 GLY A O 1
ATOM 699 N N . PHE A 1 94 ? 15.090 -18.693 -18.740 1.00 95.50 94 PHE A N 1
ATOM 700 C CA . PHE A 1 94 ? 14.008 -17.800 -18.312 1.00 95.50 94 PHE A CA 1
ATOM 701 C C . PHE A 1 94 ? 14.117 -17.367 -16.845 1.00 95.50 94 PHE A C 1
ATOM 703 O O . PHE A 1 94 ? 14.824 -17.967 -16.051 1.00 95.50 94 PHE A O 1
ATOM 710 N N . VAL A 1 95 ? 13.356 -16.352 -16.452 1.00 97.06 95 VAL A N 1
ATOM 711 C CA . VAL A 1 95 ? 13.058 -16.064 -15.040 1.00 97.06 95 VAL A CA 1
ATOM 712 C C . VAL A 1 95 ? 11.548 -15.941 -14.856 1.00 97.06 95 VAL A C 1
ATOM 714 O O . VAL A 1 95 ? 10.819 -15.657 -15.810 1.00 97.06 95 VAL A O 1
ATOM 717 N N . MET A 1 96 ? 11.056 -16.199 -13.647 1.00 94.94 96 MET A N 1
ATOM 718 C CA . MET A 1 96 ? 9.626 -16.137 -13.330 1.00 94.94 96 MET A CA 1
ATOM 719 C C . MET A 1 96 ? 9.379 -15.147 -12.194 1.00 94.94 96 MET A C 1
ATOM 721 O O . MET A 1 96 ? 10.033 -15.211 -11.159 1.00 94.94 96 MET A O 1
ATOM 725 N N . LEU A 1 97 ? 8.449 -14.220 -12.397 1.00 92.00 97 LEU A N 1
ATOM 726 C CA . LEU A 1 97 ? 8.045 -13.218 -11.420 1.00 92.00 97 LEU A CA 1
ATOM 727 C C . LEU A 1 97 ? 6.622 -13.513 -10.940 1.00 92.00 97 LEU A C 1
ATOM 729 O O . LEU A 1 97 ? 5.661 -13.237 -11.654 1.00 92.00 97 LEU A O 1
ATOM 733 N N . ASP A 1 98 ? 6.485 -14.019 -9.721 1.00 87.88 98 ASP A N 1
ATOM 734 C CA . ASP A 1 98 ? 5.193 -14.247 -9.078 1.00 87.88 98 ASP A CA 1
ATOM 735 C C . ASP A 1 98 ? 4.680 -12.938 -8.475 1.00 87.88 98 ASP A C 1
ATOM 737 O O . ASP A 1 98 ? 5.314 -12.326 -7.603 1.00 87.88 98 ASP A O 1
ATOM 741 N N . LEU A 1 99 ? 3.507 -12.494 -8.915 1.00 80.00 99 LEU A N 1
ATOM 742 C CA . LEU A 1 99 ? 2.943 -11.213 -8.502 1.00 80.00 99 LEU A CA 1
ATOM 743 C C . LEU A 1 99 ? 2.332 -11.291 -7.104 1.00 80.00 99 LEU A C 1
ATOM 745 O O . LEU A 1 99 ? 1.831 -12.327 -6.690 1.00 80.00 99 LEU A O 1
ATOM 749 N N . ALA A 1 100 ? 2.367 -10.186 -6.358 1.00 72.88 100 ALA A N 1
ATOM 750 C CA . ALA A 1 100 ? 1.794 -10.047 -5.012 1.00 72.88 100 ALA A CA 1
ATOM 751 C C . ALA A 1 100 ? 0.263 -10.177 -4.967 1.00 72.88 100 ALA A C 1
ATOM 753 O O . ALA A 1 100 ? -0.327 -10.279 -3.891 1.00 72.88 100 ALA A O 1
ATOM 754 N N . TYR A 1 101 ? -0.391 -10.098 -6.124 1.00 62.19 101 TYR A N 1
ATOM 755 C CA . TYR A 1 101 ? -1.838 -10.042 -6.239 1.00 62.19 101 TYR A CA 1
ATOM 756 C C . TYR A 1 101 ? -2.342 -11.191 -7.104 1.00 62.19 101 TYR A C 1
ATOM 758 O O . TYR A 1 101 ? -2.146 -11.194 -8.316 1.00 62.19 101 TYR A O 1
ATOM 766 N N . GLY A 1 102 ? -3.042 -12.127 -6.462 1.00 61.50 102 GLY A N 1
ATOM 767 C CA . GLY A 1 102 ? -3.585 -13.315 -7.114 1.00 61.50 102 GLY A CA 1
ATOM 768 C C . GLY A 1 102 ? -2.517 -14.372 -7.392 1.00 61.50 102 GLY A C 1
ATOM 769 O O . GLY A 1 102 ? -1.391 -14.278 -6.917 1.00 61.50 102 GLY A O 1
ATOM 770 N N . THR A 1 103 ? -2.889 -15.366 -8.192 1.00 65.69 103 THR A N 1
ATOM 771 C CA . THR A 1 103 ? -2.045 -16.517 -8.545 1.00 65.69 103 THR A CA 1
ATOM 772 C C . THR A 1 103 ? -1.273 -16.298 -9.853 1.00 65.69 103 THR A C 1
ATOM 774 O O . THR A 1 103 ? -0.945 -17.255 -10.549 1.00 65.69 103 THR A O 1
ATOM 777 N N . GLU A 1 104 ? -1.075 -15.043 -10.262 1.00 71.62 104 GLU A N 1
ATOM 778 C CA . GLU A 1 104 ? -0.468 -14.704 -11.551 1.00 71.62 104 GLU A CA 1
ATOM 779 C C . GLU A 1 104 ? 1.061 -14.672 -11.457 1.00 71.62 104 GLU A C 1
ATOM 781 O O . GLU A 1 104 ? 1.632 -14.115 -10.515 1.00 71.62 104 GLU A O 1
ATOM 786 N N . SER A 1 105 ? 1.716 -15.219 -12.480 1.00 82.88 105 SER A N 1
ATOM 787 C CA . SER A 1 105 ? 3.160 -15.143 -12.663 1.00 82.88 105 SER A CA 1
ATOM 788 C C . SER A 1 105 ? 3.521 -14.683 -14.074 1.00 82.88 105 SER A C 1
ATOM 790 O O . SER A 1 105 ? 2.824 -14.957 -15.055 1.00 82.88 105 SER A O 1
ATOM 792 N N . HIS A 1 106 ? 4.617 -13.937 -14.178 1.00 86.62 106 HIS A N 1
ATOM 793 C CA . HIS A 1 106 ? 5.160 -13.411 -15.428 1.00 86.62 106 HIS A CA 1
ATOM 794 C C . HIS A 1 106 ? 6.451 -14.143 -15.767 1.00 86.62 106 HIS A C 1
ATOM 796 O O . HIS A 1 106 ? 7.420 -14.096 -15.010 1.00 86.62 106 HIS A O 1
ATOM 802 N N . ARG A 1 107 ? 6.476 -14.829 -16.911 1.00 90.50 107 ARG A N 1
ATOM 803 C CA . ARG A 1 107 ? 7.662 -15.541 -17.397 1.00 90.50 107 ARG A CA 1
ATOM 804 C C . ARG A 1 107 ? 8.430 -14.669 -18.386 1.00 90.50 107 ARG A C 1
ATOM 806 O O . ARG A 1 107 ? 7.926 -14.383 -19.471 1.00 90.50 107 ARG A O 1
ATOM 813 N N . TYR A 1 108 ? 9.648 -14.294 -18.018 1.00 93.06 108 TYR A N 1
ATOM 814 C CA . TYR A 1 108 ? 10.568 -13.529 -18.853 1.00 93.06 108 TYR A CA 1
ATOM 815 C C . TYR A 1 108 ? 11.536 -14.488 -19.539 1.00 93.06 108 TYR A C 1
ATOM 817 O O . TYR A 1 108 ? 12.215 -15.261 -18.866 1.00 93.06 108 TYR A O 1
ATOM 825 N N . LEU A 1 109 ? 11.592 -14.451 -20.867 1.00 93.06 109 LEU A N 1
ATOM 826 C CA . LEU A 1 109 ? 12.461 -15.326 -21.658 1.00 93.06 109 LEU A CA 1
ATOM 827 C C . LEU A 1 109 ? 13.793 -14.635 -21.924 1.00 93.06 109 LEU A C 1
ATOM 829 O O . LEU A 1 109 ? 13.808 -13.425 -22.144 1.00 93.06 109 LEU A O 1
ATOM 833 N N . ALA A 1 110 ? 14.886 -15.396 -21.911 1.00 95.38 110 ALA A N 1
ATOM 834 C CA . ALA A 1 110 ? 16.205 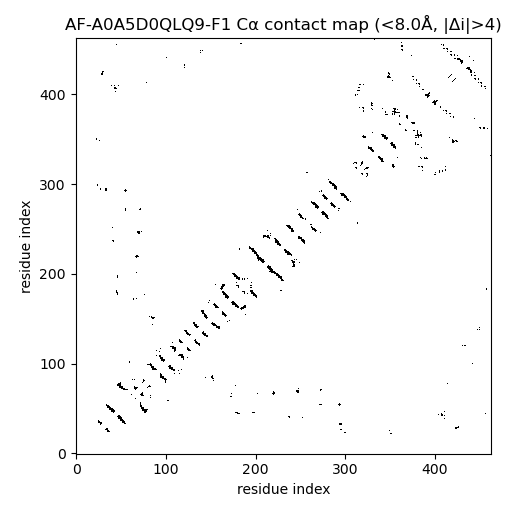-14.876 -22.243 1.00 95.38 110 ALA A CA 1
ATOM 835 C C . ALA A 1 110 ? 16.217 -14.303 -23.670 1.00 95.38 110 ALA A C 1
ATOM 837 O O . ALA A 1 110 ? 15.696 -14.914 -24.606 1.00 95.38 110 ALA A O 1
ATOM 838 N N . ASP A 1 111 ? 16.817 -13.130 -23.829 1.00 93.00 111 ASP A N 1
ATOM 839 C CA . ASP A 1 111 ? 17.108 -12.523 -25.118 1.00 93.00 111 ASP A CA 1
ATOM 840 C C . ASP A 1 111 ? 18.247 -13.322 -25.779 1.00 93.00 111 ASP A C 1
ATOM 842 O O . ASP A 1 111 ? 19.348 -13.382 -25.225 1.00 93.00 111 ASP A O 1
ATOM 846 N N . PRO A 1 112 ? 18.040 -13.931 -26.963 1.00 89.94 112 PRO A N 1
ATOM 847 C CA . PRO A 1 112 ? 19.079 -14.723 -27.623 1.00 89.94 112 PRO A CA 1
ATOM 848 C C . PRO A 1 112 ? 20.364 -13.937 -27.920 1.00 89.94 112 PRO A C 1
ATOM 850 O O . PRO A 1 112 ? 21.428 -14.535 -28.058 1.00 89.94 112 PRO A O 1
ATOM 853 N N . SER A 1 113 ? 20.271 -12.607 -28.029 1.00 93.44 113 SER A N 1
ATOM 854 C CA . SER A 1 113 ? 21.415 -11.719 -28.264 1.00 93.44 113 SER A CA 1
ATOM 855 C C . SER A 1 113 ? 22.131 -11.285 -26.981 1.00 93.44 113 SER A C 1
ATOM 857 O O . SER A 1 113 ? 23.271 -10.826 -27.046 1.00 93.44 113 SER A O 1
ATOM 859 N N . ARG A 1 114 ? 21.467 -11.418 -25.827 1.00 93.50 114 ARG A N 1
ATOM 860 C CA . ARG A 1 114 ? 21.932 -10.993 -24.500 1.00 93.50 114 ARG A CA 1
ATOM 861 C C . ARG A 1 114 ? 21.432 -11.999 -23.457 1.00 93.50 114 ARG A C 1
ATOM 863 O O . ARG A 1 114 ? 20.398 -11.753 -22.838 1.00 93.50 114 ARG A O 1
ATOM 870 N N . PRO A 1 115 ? 22.108 -13.146 -23.275 1.00 90.19 115 PRO A N 1
ATOM 871 C CA . PRO A 1 115 ? 21.618 -14.236 -22.422 1.00 90.19 115 PRO A CA 1
ATOM 872 C C . PRO A 1 115 ? 21.345 -13.846 -20.957 1.00 90.19 115 PRO A C 1
ATOM 874 O O . PRO A 1 115 ? 20.582 -14.513 -20.263 1.00 90.19 115 PRO A O 1
ATOM 877 N N . GLU A 1 116 ? 21.956 -12.764 -20.476 1.00 94.75 116 GLU A N 1
ATOM 878 C CA . GLU A 1 116 ? 21.744 -12.157 -19.160 1.00 94.75 116 GLU A CA 1
ATOM 879 C C . GLU A 1 116 ? 20.504 -11.250 -19.068 1.00 94.75 116 GLU A C 1
ATOM 881 O O . GLU A 1 116 ? 20.124 -10.837 -17.970 1.00 94.75 116 GLU A O 1
ATOM 886 N N . ALA A 1 117 ? 19.873 -10.927 -20.196 1.00 96.88 117 ALA A N 1
ATOM 887 C CA . ALA A 1 117 ? 18.673 -10.112 -20.297 1.00 96.88 117 ALA A CA 1
ATOM 888 C C . ALA A 1 117 ? 17.448 -10.993 -20.563 1.00 96.88 117 ALA A C 1
ATOM 890 O O . ALA A 1 117 ? 17.443 -11.822 -21.465 1.00 96.88 117 ALA A O 1
ATOM 891 N N . PHE A 1 118 ? 16.376 -10.773 -19.812 1.00 96.56 118 PHE A N 1
ATOM 892 C CA . PHE A 1 118 ? 15.120 -11.501 -19.907 1.00 96.56 118 PHE A CA 1
ATOM 893 C C . PHE A 1 118 ? 13.992 -10.520 -20.203 1.00 96.56 118 PHE A C 1
ATOM 895 O O . PHE A 1 118 ? 13.825 -9.528 -19.494 1.00 96.56 118 PHE A O 1
ATOM 902 N N . VAL A 1 119 ? 13.205 -10.781 -21.239 1.00 92.06 119 VAL A N 1
ATOM 903 C CA . VAL A 1 119 ? 12.201 -9.838 -21.744 1.00 92.06 119 VAL A CA 1
ATOM 904 C C . VAL A 1 119 ? 10.787 -10.378 -21.587 1.00 92.06 119 VAL A C 1
ATOM 906 O O . VAL A 1 119 ? 10.535 -11.578 -21.721 1.00 92.06 119 VAL A O 1
ATOM 909 N N . HIS A 1 120 ? 9.851 -9.476 -21.297 1.00 85.50 120 HIS A N 1
ATOM 910 C CA . HIS A 1 120 ? 8.433 -9.792 -21.180 1.00 85.50 120 HIS A CA 1
ATOM 911 C C . HIS A 1 120 ? 7.576 -8.537 -21.353 1.00 85.50 120 HIS A C 1
ATOM 913 O O . HIS A 1 120 ? 7.636 -7.648 -20.511 1.00 85.50 120 HIS A O 1
ATOM 919 N N . ALA A 1 121 ? 6.766 -8.471 -22.416 1.00 76.31 121 ALA A N 1
ATOM 920 C CA . ALA A 1 121 ? 5.782 -7.401 -22.637 1.00 76.31 121 ALA A CA 1
ATOM 921 C C . ALA A 1 121 ? 6.337 -5.981 -22.369 1.00 76.31 121 ALA A C 1
ATOM 923 O O . ALA A 1 121 ? 5.826 -5.251 -21.532 1.00 76.31 121 ALA A O 1
ATOM 924 N N . GLY A 1 122 ? 7.457 -5.619 -23.006 1.00 76.38 122 GLY A N 1
ATOM 925 C CA . GLY A 1 122 ? 8.099 -4.305 -22.826 1.00 76.38 122 GLY A CA 1
ATOM 926 C C . GLY A 1 122 ? 8.871 -4.117 -21.512 1.00 76.38 122 GLY A C 1
ATOM 927 O O . GLY A 1 122 ? 9.607 -3.144 -21.379 1.00 76.38 122 GLY A O 1
ATOM 928 N N . SER A 1 123 ? 8.767 -5.058 -20.574 1.00 85.94 123 SER A N 1
ATOM 929 C CA . SER A 1 123 ? 9.592 -5.120 -19.369 1.00 85.94 123 SER A CA 1
ATOM 930 C C . SER A 1 123 ? 10.867 -5.934 -19.610 1.00 85.94 123 SER A C 1
ATOM 932 O O . SER A 1 123 ? 10.889 -6.886 -20.395 1.00 85.94 123 SER A O 1
ATOM 934 N N . LEU A 1 124 ? 11.921 -5.587 -18.880 1.00 94.12 124 LEU A N 1
ATOM 935 C CA . LEU A 1 124 ? 13.253 -6.175 -18.959 1.00 94.12 124 LEU A CA 1
ATOM 936 C C . LEU A 1 124 ? 13.722 -6.571 -17.556 1.00 94.12 124 LEU A C 1
ATOM 938 O O . LEU A 1 124 ? 13.614 -5.782 -16.626 1.00 94.12 124 LEU A O 1
ATOM 942 N N . ILE A 1 125 ? 14.286 -7.761 -17.398 1.00 97.62 125 ILE A N 1
ATOM 943 C CA . ILE A 1 125 ? 15.041 -8.164 -16.211 1.00 97.62 125 ILE A CA 1
ATOM 944 C C . ILE A 1 125 ? 16.464 -8.468 -16.657 1.00 97.62 125 ILE A C 1
ATOM 946 O O . ILE A 1 125 ? 16.657 -9.262 -17.563 1.00 97.62 125 ILE A O 1
ATOM 950 N N . VAL A 1 126 ? 17.463 -7.857 -16.034 1.00 97.94 126 VAL A N 1
ATOM 951 C CA . VAL A 1 126 ? 18.879 -8.124 -16.314 1.00 97.94 126 VAL A CA 1
ATOM 952 C C . VAL A 1 126 ? 19.506 -8.794 -15.104 1.00 97.94 126 VAL A C 1
ATOM 954 O O . VAL A 1 126 ? 19.398 -8.275 -13.991 1.00 97.94 126 VAL A O 1
ATOM 957 N N . ARG A 1 127 ? 20.169 -9.933 -15.304 1.00 97.62 127 ARG A N 1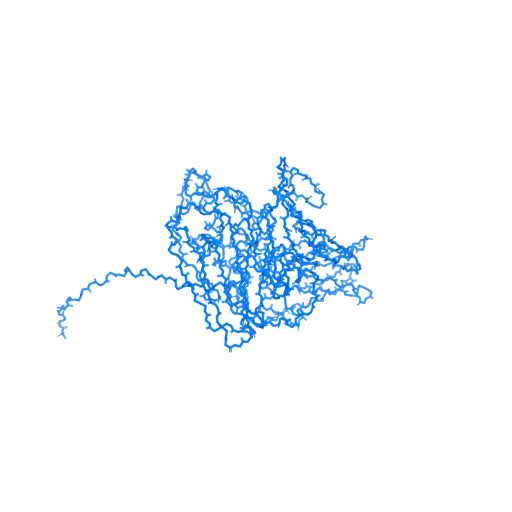
ATOM 958 C CA . ARG A 1 127 ? 21.018 -10.559 -14.289 1.00 97.62 127 ARG A CA 1
ATOM 959 C C . ARG A 1 127 ? 22.358 -9.829 -14.240 1.00 97.62 127 ARG A C 1
ATOM 961 O O . ARG A 1 127 ? 23.087 -9.773 -15.224 1.00 97.62 127 ARG A O 1
ATOM 968 N N . ASN A 1 128 ? 22.681 -9.267 -13.085 1.00 96.88 128 ASN A N 1
ATOM 969 C CA . ASN A 1 128 ? 23.929 -8.553 -12.852 1.00 96.88 128 ASN A CA 1
ATOM 970 C C . ASN A 1 128 ? 25.052 -9.537 -12.471 1.00 96.88 128 ASN A C 1
ATOM 972 O O . ASN A 1 128 ? 24.803 -10.644 -11.991 1.00 96.88 128 ASN A O 1
ATOM 976 N N . SER A 1 129 ? 26.308 -9.105 -12.598 1.00 94.06 129 SER A N 1
ATOM 977 C CA . SER A 1 129 ? 27.493 -9.929 -12.294 1.00 94.06 129 SER A CA 1
ATOM 978 C C . SER A 1 129 ? 27.627 -10.351 -10.823 1.00 94.06 129 SER A C 1
ATOM 980 O O . SER A 1 129 ? 28.371 -11.275 -10.514 1.00 94.06 129 SER A O 1
ATOM 982 N N . ASN A 1 130 ? 26.906 -9.699 -9.910 1.00 93.75 130 ASN A N 1
ATOM 983 C CA . ASN A 1 130 ? 26.907 -9.968 -8.469 1.00 93.75 130 ASN A CA 1
ATOM 984 C C . ASN A 1 130 ? 25.724 -10.847 -8.003 1.00 93.75 130 ASN A C 1
ATOM 986 O O . ASN A 1 130 ? 25.332 -10.764 -6.841 1.00 93.75 130 ASN A O 1
ATOM 990 N N . ASP A 1 131 ? 25.124 -11.635 -8.902 1.00 91.12 131 ASP A N 1
ATOM 991 C CA . ASP A 1 131 ? 23.944 -12.488 -8.645 1.00 91.12 131 ASP A CA 1
ATOM 992 C C . ASP A 1 131 ? 22.688 -11.721 -8.175 1.00 91.12 131 ASP A C 1
ATOM 994 O O . ASP A 1 131 ? 21.766 -12.284 -7.583 1.00 91.12 131 ASP A O 1
ATOM 998 N N . THR A 1 132 ? 22.632 -10.412 -8.439 1.00 97.31 132 THR A N 1
ATOM 999 C CA . THR A 1 132 ? 21.403 -9.616 -8.305 1.00 97.31 132 THR A CA 1
ATOM 1000 C C . THR A 1 132 ? 20.696 -9.501 -9.648 1.00 97.31 132 THR A C 1
ATOM 1002 O O . THR A 1 132 ? 21.301 -9.720 -10.695 1.00 97.31 132 THR A O 1
ATOM 1005 N N . PHE A 1 133 ? 19.421 -9.119 -9.631 1.00 98.31 133 PHE A N 1
ATOM 1006 C CA . PHE A 1 133 ? 18.670 -8.837 -10.852 1.00 98.31 133 PHE A CA 1
ATOM 1007 C C . PHE A 1 133 ? 18.146 -7.407 -10.823 1.00 98.31 133 PHE A C 1
ATOM 1009 O O . PHE A 1 133 ? 17.694 -6.927 -9.784 1.00 98.31 133 PHE A O 1
ATOM 1016 N N . THR A 1 134 ? 18.176 -6.736 -11.966 1.00 97.50 134 THR A N 1
ATOM 1017 C CA . THR A 1 134 ? 17.569 -5.420 -12.161 1.00 97.50 134 THR A CA 1
ATOM 1018 C C . THR A 1 134 ? 16.378 -5.581 -13.085 1.00 97.50 134 THR A C 1
ATOM 1020 O O . THR A 1 134 ? 16.548 -5.866 -14.266 1.00 97.50 134 THR A O 1
ATOM 1023 N N . GLN A 1 135 ? 15.174 -5.411 -12.554 1.00 95.69 135 GLN A N 1
ATOM 1024 C CA . GLN A 1 135 ? 13.962 -5.317 -13.353 1.00 95.69 135 GLN A CA 1
ATOM 1025 C C . GLN A 1 135 ? 13.707 -3.858 -13.711 1.00 95.69 135 GLN A C 1
ATOM 1027 O O . GLN A 1 135 ? 13.671 -3.026 -12.811 1.00 95.69 135 GLN A O 1
ATOM 1032 N N . THR A 1 136 ? 13.459 -3.581 -14.984 1.00 91.31 136 THR A N 1
ATOM 1033 C CA . THR A 1 136 ? 12.874 -2.340 -15.486 1.00 91.31 136 THR A CA 1
ATOM 1034 C C . THR A 1 136 ? 11.542 -2.684 -16.137 1.00 91.31 136 THR A C 1
ATOM 1036 O O . THR A 1 136 ? 11.523 -3.422 -17.123 1.00 91.31 136 THR A O 1
ATOM 1039 N N . ASP A 1 137 ? 10.423 -2.216 -15.587 1.00 82.38 137 ASP A N 1
ATOM 1040 C CA . ASP A 1 137 ? 9.124 -2.442 -16.228 1.00 82.38 137 ASP A CA 1
ATOM 1041 C C . ASP A 1 137 ? 8.872 -1.474 -17.395 1.00 82.38 137 ASP A C 1
ATOM 1043 O O . ASP A 1 137 ? 9.626 -0.528 -17.629 1.00 82.38 137 ASP A O 1
ATOM 1047 N N . GLU A 1 138 ? 7.789 -1.714 -18.132 1.00 72.75 138 GLU A N 1
ATOM 1048 C CA . GLU A 1 138 ? 7.339 -0.896 -19.270 1.00 72.75 138 GLU A CA 1
ATOM 1049 C C . GLU A 1 138 ? 7.139 0.595 -18.937 1.00 72.75 138 GLU A C 1
ATOM 1051 O O . GLU A 1 138 ? 7.062 1.442 -19.826 1.00 72.75 138 GLU A O 1
ATOM 1056 N N . THR A 1 139 ? 7.068 0.929 -17.650 1.00 67.25 139 THR A N 1
ATOM 1057 C CA . THR A 1 139 ? 6.864 2.287 -17.155 1.00 67.25 139 THR A CA 1
ATOM 1058 C C . THR A 1 139 ? 8.142 2.954 -16.661 1.00 67.25 139 THR A C 1
ATOM 1060 O O . THR A 1 139 ? 8.116 4.098 -16.201 1.00 67.25 139 THR A O 1
ATOM 1063 N N . GLY A 1 140 ? 9.272 2.257 -16.791 1.00 76.75 140 GLY A N 1
ATOM 1064 C CA . GLY A 1 140 ? 10.583 2.704 -16.343 1.00 76.75 140 GLY A CA 1
ATOM 1065 C C . GLY A 1 140 ? 10.830 2.464 -14.858 1.00 76.75 140 GLY A C 1
ATOM 1066 O O . GLY A 1 140 ? 11.853 2.910 -14.345 1.00 76.75 140 GLY A O 1
ATOM 1067 N N . LEU A 1 141 ? 9.938 1.771 -14.145 1.00 82.00 141 LEU A N 1
ATOM 1068 C CA . LEU A 1 141 ? 10.188 1.426 -12.755 1.00 82.00 141 LEU A CA 1
ATOM 1069 C C . LEU A 1 141 ? 11.356 0.451 -12.653 1.00 82.00 141 LEU A C 1
ATOM 1071 O O . LEU A 1 141 ? 11.309 -0.624 -13.243 1.00 82.00 141 LEU A O 1
ATOM 1075 N N . ILE A 1 142 ? 12.325 0.777 -11.800 1.00 90.12 142 ILE A N 1
ATOM 1076 C CA . ILE A 1 142 ? 13.461 -0.081 -11.497 1.00 90.12 142 ILE A CA 1
ATOM 1077 C C . ILE A 1 142 ? 13.248 -0.792 -10.156 1.00 90.12 142 ILE A C 1
ATOM 1079 O O . ILE A 1 142 ? 13.009 -0.154 -9.127 1.00 90.12 142 ILE A O 1
ATOM 1083 N N . VAL A 1 143 ? 13.380 -2.119 -10.153 1.00 93.69 143 VAL A N 1
ATOM 1084 C CA . VAL A 1 143 ? 13.423 -2.961 -8.950 1.00 93.69 143 VAL A CA 1
ATOM 1085 C C . VAL A 1 143 ? 14.720 -3.757 -8.947 1.00 93.69 143 VAL A C 1
ATOM 1087 O O . VAL A 1 143 ? 15.007 -4.503 -9.882 1.00 93.69 143 VAL A O 1
ATOM 1090 N N . THR A 1 144 ? 15.499 -3.626 -7.878 1.00 96.75 144 THR A N 1
ATOM 1091 C CA . THR A 1 144 ? 16.656 -4.491 -7.637 1.00 96.75 144 THR A CA 1
ATOM 1092 C C . THR A 1 144 ? 16.236 -5.669 -6.773 1.00 96.75 144 THR A C 1
ATOM 1094 O O . THR A 1 144 ? 15.661 -5.492 -5.699 1.00 96.75 144 THR A O 1
ATOM 1097 N N . TRP A 1 145 ? 16.566 -6.869 -7.233 1.00 97.69 145 TRP A N 1
ATOM 1098 C CA . TRP A 1 145 ? 16.324 -8.138 -6.566 1.00 97.69 145 TRP A CA 1
ATOM 1099 C C . TRP A 1 145 ? 17.639 -8.704 -6.058 1.00 97.69 145 TRP A C 1
ATOM 1101 O O . TRP A 1 145 ? 18.625 -8.759 -6.794 1.00 97.69 145 TRP A O 1
ATOM 1111 N N . SER A 1 146 ? 17.671 -9.155 -4.810 1.00 97.19 146 SER A N 1
ATOM 1112 C CA . SER A 1 146 ? 18.860 -9.787 -4.237 1.00 97.19 146 SER A CA 1
ATOM 1113 C C . SER A 1 146 ? 18.484 -11.014 -3.425 1.00 97.19 146 SER A C 1
ATOM 1115 O O . SER A 1 146 ? 17.362 -11.129 -2.926 1.00 97.19 146 SER A O 1
ATOM 1117 N N . ARG A 1 147 ? 19.435 -11.942 -3.288 1.00 95.88 147 ARG A N 1
ATOM 1118 C CA . ARG A 1 147 ? 19.233 -13.170 -2.525 1.00 95.88 147 ARG A CA 1
ATOM 1119 C C . ARG A 1 147 ? 19.214 -12.861 -1.028 1.00 95.88 147 ARG A C 1
ATOM 1121 O O . ARG A 1 147 ? 20.215 -12.465 -0.444 1.00 95.88 147 ARG A O 1
ATOM 1128 N N . VAL A 1 148 ? 18.067 -13.081 -0.403 1.00 94.44 148 VAL A N 1
ATOM 1129 C CA . VAL A 1 148 ? 17.813 -12.910 1.026 1.00 94.44 148 VAL A CA 1
ATOM 1130 C C . VAL A 1 148 ? 17.396 -14.265 1.581 1.00 94.44 148 VAL A C 1
ATOM 1132 O O . VAL A 1 148 ? 16.322 -14.776 1.258 1.00 94.44 148 VAL A O 1
ATOM 1135 N N . HIS A 1 149 ? 18.271 -14.873 2.384 1.00 92.38 149 HIS A N 1
ATOM 1136 C CA . HIS A 1 149 ? 18.067 -16.217 2.941 1.00 92.38 149 HIS A CA 1
ATOM 1137 C C . HIS A 1 149 ? 17.633 -17.250 1.881 1.00 92.38 149 HIS A C 1
ATOM 1139 O O . HIS A 1 149 ? 16.705 -18.020 2.097 1.00 92.38 149 HIS A O 1
ATOM 1145 N N . GLY A 1 150 ? 18.276 -17.224 0.706 1.00 91.69 150 GLY A N 1
ATOM 1146 C CA . GLY A 1 150 ? 18.019 -18.155 -0.402 1.00 91.69 150 GLY A CA 1
ATOM 1147 C C . GLY A 1 150 ? 16.978 -17.701 -1.433 1.00 91.69 150 GLY A C 1
ATOM 1148 O O . GLY A 1 150 ? 16.944 -18.265 -2.521 1.00 91.69 150 GLY A O 1
ATOM 1149 N N . HIS A 1 151 ? 16.196 -16.653 -1.157 1.00 92.50 151 HIS A N 1
ATOM 1150 C CA . HIS A 1 151 ? 15.120 -16.181 -2.042 1.00 92.50 151 HIS A CA 1
ATOM 1151 C C . HIS A 1 151 ? 15.456 -14.838 -2.683 1.00 92.50 151 HIS A C 1
ATOM 1153 O O . HIS A 1 151 ? 15.995 -13.968 -2.007 1.00 92.50 151 HIS A O 1
ATOM 1159 N N . LEU A 1 152 ? 15.099 -14.628 -3.951 1.00 95.44 152 LEU A N 1
ATOM 1160 C CA . LEU A 1 152 ? 15.226 -13.313 -4.580 1.00 95.44 152 LEU A CA 1
ATOM 1161 C C . LEU A 1 152 ? 14.067 -12.419 -4.138 1.00 95.44 152 LEU A C 1
ATOM 1163 O O . LEU A 1 152 ? 12.913 -12.611 -4.529 1.00 95.44 152 LEU A O 1
ATOM 1167 N N . LEU A 1 153 ? 14.392 -11.446 -3.292 1.00 94.88 153 LEU A N 1
ATOM 1168 C CA . LEU A 1 153 ? 13.455 -10.458 -2.768 1.00 94.88 153 LEU A CA 1
ATOM 1169 C C . LEU A 1 153 ? 13.845 -9.058 -3.254 1.00 94.88 153 LEU A C 1
ATOM 1171 O O . LEU A 1 153 ? 15.032 -8.801 -3.475 1.00 94.88 153 LEU A O 1
ATOM 1175 N N . PRO A 1 154 ? 12.874 -8.141 -3.398 1.00 94.88 154 PRO A N 1
ATOM 1176 C CA . PRO A 1 154 ? 13.166 -6.771 -3.787 1.00 94.88 154 PRO A CA 1
ATOM 1177 C C . PRO A 1 154 ? 13.916 -6.061 -2.655 1.00 94.88 154 PRO A C 1
ATOM 1179 O O . PRO A 1 154 ? 13.421 -5.971 -1.532 1.00 94.88 154 PRO A O 1
ATOM 1182 N N . THR A 1 155 ? 15.116 -5.568 -2.933 1.00 96.06 155 THR A N 1
ATOM 1183 C CA . THR A 1 155 ? 15.982 -4.848 -1.981 1.00 96.06 155 THR A CA 1
ATOM 1184 C C . THR A 1 155 ? 16.070 -3.360 -2.287 1.00 96.06 155 THR A C 1
ATOM 1186 O O . THR A 1 155 ? 16.424 -2.572 -1.410 1.00 96.06 155 THR A O 1
ATOM 1189 N N . SER A 1 156 ? 15.693 -2.954 -3.499 1.00 94.44 156 SER A N 1
ATOM 1190 C CA . SER A 1 156 ? 15.532 -1.551 -3.855 1.00 94.44 156 SER A CA 1
ATOM 1191 C C . SER A 1 156 ? 14.449 -1.355 -4.904 1.00 94.44 156 SER A C 1
ATOM 1193 O O . SER A 1 156 ? 14.190 -2.237 -5.721 1.00 94.44 156 SER A O 1
ATOM 1195 N N . VAL A 1 157 ? 13.813 -0.190 -4.859 1.00 90.62 157 VAL A N 1
ATOM 1196 C CA . VAL A 1 157 ? 12.745 0.224 -5.764 1.00 90.62 157 VAL A CA 1
ATOM 1197 C C . VAL A 1 157 ? 12.935 1.713 -6.056 1.00 90.62 157 VAL A C 1
ATOM 1199 O O . VAL A 1 157 ? 13.072 2.484 -5.114 1.00 90.62 157 VAL A O 1
ATOM 1202 N N . GLY A 1 158 ? 12.933 2.137 -7.318 1.00 86.56 158 GLY A N 1
ATOM 1203 C CA . GLY A 1 158 ? 13.133 3.548 -7.678 1.00 86.56 158 GLY A CA 1
ATOM 1204 C C . GLY A 1 158 ? 12.921 3.831 -9.162 1.00 86.56 158 GLY A C 1
ATOM 1205 O O . GLY A 1 158 ? 12.422 2.980 -9.891 1.00 86.56 158 GLY A O 1
ATOM 1206 N N . LEU A 1 159 ? 13.287 5.026 -9.617 1.00 80.75 159 LEU A N 1
ATOM 1207 C CA . LEU A 1 159 ? 13.197 5.434 -11.022 1.00 80.75 159 LEU A CA 1
ATOM 1208 C C . LEU A 1 159 ? 14.595 5.727 -11.593 1.00 80.75 159 LEU A C 1
ATOM 1210 O O . LEU A 1 159 ? 15.544 5.901 -10.828 1.00 80.75 159 LEU A O 1
ATOM 1214 N N . PRO A 1 160 ? 14.753 5.816 -12.928 1.00 78.62 160 PRO A N 1
ATOM 1215 C CA . PRO A 1 160 ? 16.041 6.133 -13.546 1.00 78.62 160 PRO A CA 1
ATOM 1216 C C . PRO A 1 160 ? 16.602 7.485 -13.079 1.00 78.62 160 PRO A C 1
ATOM 1218 O O . PRO A 1 160 ? 17.809 7.624 -12.907 1.00 78.62 160 PRO A O 1
ATOM 1221 N N . ASP A 1 161 ? 15.713 8.445 -12.806 1.00 73.88 161 ASP A N 1
ATOM 1222 C CA . ASP A 1 161 ? 16.055 9.811 -12.392 1.00 73.88 161 ASP A CA 1
ATOM 1223 C C . ASP A 1 161 ? 16.352 9.944 -10.879 1.00 73.88 161 ASP A C 1
ATOM 1225 O O . ASP A 1 161 ? 16.609 11.052 -10.400 1.00 73.88 161 ASP A O 1
ATOM 1229 N N . GLY A 1 162 ? 16.308 8.840 -10.117 1.00 74.94 162 GLY A N 1
ATOM 1230 C CA . GLY A 1 162 ? 16.556 8.801 -8.672 1.00 74.94 162 GLY A CA 1
ATOM 1231 C C . GLY A 1 162 ? 15.368 8.290 -7.848 1.00 74.94 162 GLY A C 1
ATOM 1232 O O . GLY A 1 162 ? 14.578 7.462 -8.304 1.00 74.94 162 GLY A O 1
ATOM 1233 N N . ASP A 1 163 ? 15.272 8.764 -6.602 1.00 78.50 163 ASP A N 1
ATOM 1234 C CA . ASP A 1 163 ? 14.238 8.393 -5.622 1.00 78.50 163 ASP A CA 1
ATOM 1235 C C . ASP A 1 163 ? 14.234 6.908 -5.242 1.00 78.50 163 ASP A C 1
ATOM 1237 O O . ASP A 1 163 ? 13.189 6.280 -5.038 1.00 78.50 163 ASP A O 1
ATOM 1241 N N . PHE A 1 164 ? 15.426 6.324 -5.140 1.00 88.19 164 PHE A N 1
ATOM 1242 C CA . PHE A 1 164 ? 15.543 4.927 -4.762 1.00 88.19 164 PHE A CA 1
ATOM 1243 C C . PHE A 1 164 ? 15.260 4.734 -3.280 1.00 88.19 164 PHE A C 1
ATOM 1245 O O . PHE A 1 164 ? 15.909 5.305 -2.407 1.00 88.19 164 PHE A O 1
ATOM 1252 N N . GLN A 1 165 ? 14.322 3.842 -3.013 1.00 91.25 165 GLN A N 1
ATOM 1253 C CA . GLN A 1 165 ? 14.039 3.285 -1.705 1.00 91.25 165 GLN A CA 1
ATOM 1254 C C . GLN A 1 165 ? 14.872 2.021 -1.517 1.00 91.25 165 GLN A C 1
ATOM 1256 O O . GLN A 1 165 ? 15.172 1.313 -2.487 1.00 91.25 165 GLN A O 1
ATOM 1261 N N . SER A 1 166 ? 15.220 1.704 -0.275 1.00 94.94 166 SER A N 1
ATOM 1262 C CA . SER A 1 166 ? 15.865 0.438 0.066 1.00 94.94 166 SER A CA 1
ATOM 1263 C C . SER A 1 166 ? 15.088 -0.328 1.123 1.00 94.94 166 SER A C 1
ATOM 1265 O O . SER A 1 166 ? 14.384 0.235 1.966 1.00 94.94 166 SER A O 1
ATOM 1267 N N . VAL A 1 167 ? 15.197 -1.650 1.043 1.00 95.62 167 VAL A N 1
ATOM 1268 C CA . VAL A 1 167 ? 14.484 -2.585 1.904 1.00 95.62 167 VAL A CA 1
ATOM 1269 C C . VAL A 1 167 ? 15.478 -3.565 2.490 1.00 95.62 167 VAL A C 1
ATOM 1271 O O . VAL A 1 167 ? 16.297 -4.149 1.783 1.00 95.62 167 VAL A O 1
ATOM 1274 N N . THR A 1 168 ? 15.357 -3.794 3.792 1.00 96.25 168 THR A N 1
ATOM 1275 C CA . THR A 1 168 ? 16.061 -4.877 4.477 1.00 96.25 168 THR A CA 1
ATOM 1276 C C . THR A 1 168 ? 15.069 -5.835 5.107 1.00 96.25 168 THR A C 1
ATOM 1278 O O . THR A 1 168 ? 13.946 -5.457 5.454 1.00 96.25 168 THR A O 1
ATOM 1281 N N . TYR A 1 169 ? 15.511 -7.074 5.281 1.00 95.81 169 TYR A N 1
ATOM 1282 C CA . TYR A 1 169 ? 14.703 -8.163 5.804 1.00 95.81 169 TYR A CA 1
ATOM 1283 C C . TYR A 1 169 ? 15.342 -8.753 7.059 1.00 95.81 169 TYR A C 1
ATOM 1285 O O . TYR A 1 169 ? 16.540 -8.591 7.298 1.00 95.81 169 TYR A O 1
ATOM 1293 N N . ASP A 1 170 ? 14.536 -9.415 7.877 1.00 94.00 170 ASP A N 1
ATOM 1294 C CA . ASP A 1 170 ? 15.021 -10.222 8.991 1.00 94.00 170 ASP A CA 1
ATOM 1295 C C . ASP A 1 170 ? 15.290 -11.682 8.582 1.00 94.00 170 ASP A C 1
ATOM 1297 O O . ASP A 1 170 ? 15.073 -12.081 7.435 1.00 94.00 170 ASP A O 1
ATOM 1301 N N . ALA A 1 171 ? 15.727 -12.495 9.551 1.00 92.62 171 ALA A N 1
ATOM 1302 C CA . ALA A 1 171 ? 16.024 -13.916 9.361 1.00 92.62 171 ALA A CA 1
ATOM 1303 C C . ALA A 1 171 ? 14.829 -14.748 8.857 1.00 92.62 171 ALA A C 1
ATOM 1305 O O . ALA A 1 171 ? 15.014 -15.800 8.250 1.00 92.62 171 ALA A O 1
ATOM 1306 N N . HIS A 1 172 ? 13.600 -14.269 9.065 1.00 91.06 172 HIS A N 1
ATOM 1307 C CA . HIS A 1 172 ? 12.372 -14.910 8.600 1.00 91.06 172 HIS A CA 1
ATOM 1308 C C . HIS A 1 172 ? 11.915 -14.372 7.238 1.00 91.06 172 HIS A C 1
ATOM 1310 O O . HIS A 1 172 ? 10.829 -14.730 6.777 1.00 91.06 172 HIS A O 1
ATOM 1316 N N . ARG A 1 173 ? 12.736 -13.543 6.574 1.00 92.56 173 ARG A N 1
ATOM 1317 C CA . ARG A 1 173 ? 12.433 -12.862 5.304 1.00 92.56 173 ARG A CA 1
ATOM 1318 C C . ARG A 1 173 ? 11.272 -11.868 5.416 1.00 92.56 173 ARG A C 1
ATOM 1320 O O . ARG A 1 173 ? 10.641 -11.546 4.408 1.00 92.56 173 ARG A O 1
ATOM 1327 N N . AR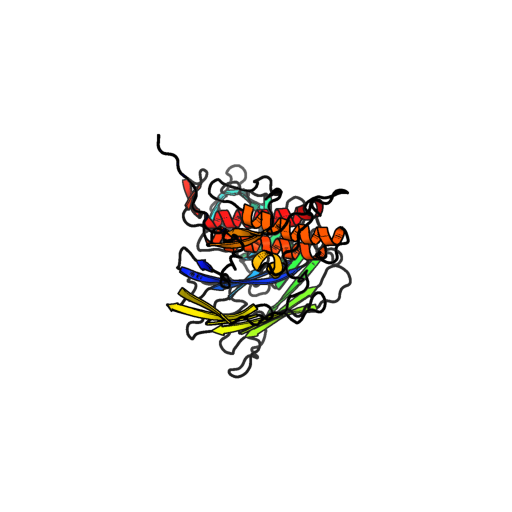G A 1 174 ? 10.982 -11.377 6.623 1.00 92.56 174 ARG A N 1
ATOM 1328 C CA . ARG A 1 174 ? 10.005 -10.304 6.839 1.00 92.56 174 ARG A CA 1
ATOM 1329 C C . ARG A 1 174 ? 10.688 -8.959 6.655 1.00 92.56 174 ARG A C 1
ATOM 1331 O O . ARG A 1 174 ? 11.865 -8.830 6.989 1.00 92.56 174 ARG A O 1
ATOM 1338 N N . VAL A 1 175 ? 9.979 -7.954 6.147 1.00 93.56 175 VAL A N 1
ATOM 1339 C CA . VAL A 1 175 ? 10.522 -6.588 6.060 1.00 93.56 175 VAL A CA 1
ATOM 1340 C C . VAL A 1 175 ? 10.905 -6.112 7.461 1.00 93.56 175 VAL A C 1
ATOM 1342 O O . VAL A 1 175 ? 10.091 -6.142 8.379 1.00 93.56 175 VAL A O 1
ATOM 1345 N N . ARG A 1 176 ? 12.155 -5.673 7.611 1.00 95.75 176 ARG A N 1
ATOM 1346 C CA . ARG A 1 176 ? 12.724 -5.165 8.863 1.00 95.75 176 ARG A CA 1
ATOM 1347 C C . ARG A 1 176 ? 12.875 -3.653 8.833 1.00 95.75 176 ARG A C 1
ATOM 1349 O O . ARG A 1 176 ? 12.541 -2.988 9.808 1.00 95.75 176 ARG A O 1
ATOM 1356 N N . ARG A 1 177 ? 13.386 -3.102 7.731 1.00 95.94 177 ARG A N 1
ATOM 1357 C CA . ARG A 1 177 ? 13.480 -1.650 7.527 1.00 95.94 177 ARG A CA 1
ATOM 1358 C C . ARG A 1 177 ? 13.112 -1.298 6.102 1.00 95.94 177 ARG A C 1
ATOM 1360 O O . ARG A 1 177 ? 13.524 -1.993 5.174 1.00 95.94 177 ARG A O 1
ATOM 1367 N N . LEU A 1 178 ? 12.396 -0.194 5.972 1.00 94.94 178 LEU A N 1
ATOM 1368 C CA . LEU A 1 178 ? 12.160 0.507 4.724 1.00 94.94 178 LEU A CA 1
ATOM 1369 C C . LEU A 1 178 ? 12.792 1.891 4.852 1.00 94.94 178 LEU A C 1
ATOM 1371 O O . LEU A 1 178 ? 12.528 2.592 5.828 1.00 94.94 178 LEU A O 1
ATOM 1375 N N . ILE A 1 179 ? 13.630 2.258 3.891 1.00 94.38 179 ILE A N 1
ATOM 1376 C CA . ILE A 1 179 ? 14.288 3.560 3.845 1.00 94.38 179 ILE A CA 1
ATOM 1377 C C . ILE A 1 179 ? 13.837 4.260 2.574 1.00 94.38 179 ILE A C 1
ATOM 1379 O O . ILE A 1 179 ? 13.943 3.685 1.488 1.00 94.38 179 ILE A O 1
ATOM 1383 N N . SER A 1 180 ? 13.345 5.486 2.717 1.00 89.38 180 SER A N 1
ATOM 1384 C CA . SER A 1 180 ? 12.787 6.255 1.614 1.00 89.38 180 SER A CA 1
ATOM 1385 C C . SER A 1 180 ? 13.362 7.669 1.535 1.00 89.38 180 SER A C 1
ATOM 1387 O O . SER A 1 180 ? 13.677 8.259 2.570 1.00 89.38 180 SER A O 1
ATOM 1389 N N . PRO A 1 181 ? 13.461 8.222 0.315 1.00 85.88 181 PRO A N 1
ATOM 1390 C CA . PRO A 1 181 ? 13.792 9.624 0.083 1.00 85.88 181 PRO A CA 1
ATOM 1391 C C . PRO A 1 181 ? 12.823 10.573 0.795 1.00 85.88 181 PRO A C 1
ATOM 1393 O O . PRO A 1 181 ? 11.626 10.588 0.494 1.00 85.88 181 PRO A O 1
ATOM 1396 N N . ALA A 1 182 ? 13.349 11.408 1.691 1.00 82.12 182 ALA A N 1
ATOM 1397 C CA . ALA A 1 182 ? 12.618 12.545 2.252 1.00 82.12 182 ALA A CA 1
ATOM 1398 C C . ALA A 1 182 ? 12.633 13.756 1.303 1.00 82.12 182 ALA A C 1
ATOM 1400 O O . ALA A 1 182 ? 11.719 14.581 1.320 1.00 82.12 182 ALA A O 1
ATOM 1401 N N . ALA A 1 183 ? 13.640 13.830 0.429 1.00 74.81 183 ALA A N 1
ATOM 1402 C CA . ALA A 1 183 ? 13.776 14.839 -0.615 1.00 74.81 183 ALA A CA 1
ATOM 1403 C C . ALA A 1 183 ? 13.849 14.188 -2.011 1.00 74.81 183 ALA A C 1
ATOM 1405 O O . ALA A 1 183 ? 14.354 13.069 -2.126 1.00 74.81 183 ALA A O 1
ATOM 1406 N N . PRO A 1 184 ? 13.388 14.874 -3.075 1.00 71.75 184 PRO A N 1
ATOM 1407 C CA . PRO A 1 184 ? 13.479 14.364 -4.440 1.00 71.75 184 PRO A CA 1
ATOM 1408 C C . PRO A 1 184 ? 14.906 14.028 -4.855 1.00 71.75 184 PRO A C 1
ATOM 1410 O O . PRO A 1 184 ? 15.851 14.734 -4.502 1.00 71.75 184 PRO A O 1
ATOM 1413 N N . ARG A 1 185 ? 15.034 13.000 -5.693 1.00 77.50 185 ARG A N 1
ATOM 1414 C CA . ARG A 1 185 ? 16.278 12.479 -6.271 1.00 77.50 185 ARG A CA 1
ATOM 1415 C C . ARG A 1 185 ? 17.261 11.888 -5.259 1.00 77.50 185 ARG A C 1
ATOM 1417 O O . ARG A 1 185 ? 18.347 11.483 -5.672 1.00 77.50 185 ARG A O 1
ATOM 1424 N N . ALA A 1 186 ? 16.913 11.790 -3.974 1.00 83.50 186 ALA A N 1
ATOM 1425 C CA . ALA A 1 186 ? 17.783 11.117 -3.016 1.00 83.50 186 ALA A CA 1
ATOM 1426 C C . ALA A 1 186 ? 17.876 9.614 -3.341 1.00 83.50 186 ALA A C 1
ATOM 1428 O O . ALA A 1 186 ? 16.904 8.979 -3.762 1.00 83.50 186 ALA A O 1
ATOM 1429 N N . ASP A 1 187 ? 19.065 9.038 -3.161 1.00 89.31 187 ASP A N 1
ATOM 1430 C CA . ASP A 1 187 ? 19.320 7.613 -3.372 1.00 89.31 187 ASP A CA 1
ATOM 1431 C C . ASP A 1 187 ? 19.498 6.904 -2.028 1.00 89.31 187 ASP A C 1
ATOM 1433 O O . ASP A 1 187 ? 20.606 6.751 -1.511 1.00 89.31 187 ASP A O 1
ATOM 1437 N N . CYS A 1 188 ? 18.396 6.408 -1.470 1.00 91.62 188 CYS A N 1
ATOM 1438 C CA . CYS A 1 188 ? 18.404 5.739 -0.174 1.00 91.62 188 CYS A CA 1
ATOM 1439 C C . CYS A 1 188 ? 18.852 4.271 -0.232 1.00 91.62 188 CYS A C 1
ATOM 1441 O O . CYS A 1 188 ? 18.700 3.547 0.756 1.00 91.62 188 CYS A O 1
ATOM 1443 N N . ARG A 1 189 ? 19.469 3.815 -1.337 1.00 92.31 189 ARG A N 1
ATOM 1444 C CA . ARG A 1 189 ? 20.310 2.597 -1.341 1.00 92.31 189 ARG A CA 1
ATOM 1445 C C . ARG A 1 189 ? 21.614 2.818 -0.581 1.00 92.31 189 ARG A C 1
ATOM 1447 O O . ARG A 1 189 ? 22.181 1.864 -0.055 1.00 92.31 189 ARG A O 1
ATOM 1454 N N . LYS A 1 190 ? 22.068 4.071 -0.510 1.00 88.44 190 LYS A N 1
ATOM 1455 C CA . LYS A 1 190 ? 23.197 4.533 0.301 1.00 88.44 190 LYS A CA 1
ATOM 1456 C C . LYS A 1 190 ? 22.654 5.551 1.306 1.00 88.44 190 LYS A C 1
ATOM 1458 O O . LYS A 1 190 ? 22.733 6.747 1.051 1.00 88.44 190 LYS A O 1
ATOM 1463 N N . PRO A 1 191 ? 22.014 5.082 2.390 1.00 84.88 191 PRO A N 1
ATOM 1464 C CA . PRO A 1 191 ? 21.201 5.941 3.236 1.00 84.88 191 PRO A CA 1
ATOM 1465 C C . PRO A 1 191 ? 22.036 7.048 3.883 1.00 84.88 191 PRO A C 1
ATOM 1467 O O . PRO A 1 191 ? 23.005 6.768 4.587 1.00 84.88 191 PRO A O 1
ATOM 1470 N N . ASP A 1 192 ? 21.608 8.287 3.668 1.00 87.75 192 ASP A N 1
ATOM 1471 C CA . ASP A 1 192 ? 22.099 9.486 4.339 1.00 87.75 192 ASP A CA 1
ATOM 1472 C C . ASP A 1 192 ? 21.010 9.977 5.312 1.00 87.75 192 ASP A C 1
ATOM 1474 O O . ASP A 1 192 ? 19.901 10.284 4.864 1.00 87.75 192 ASP A O 1
ATOM 1478 N N . PRO A 1 193 ? 21.279 10.050 6.630 1.00 85.56 193 PRO A N 1
ATOM 1479 C CA . PRO A 1 193 ? 20.300 10.506 7.613 1.00 85.56 193 PRO A CA 1
ATOM 1480 C C . PRO A 1 193 ? 19.706 11.884 7.311 1.00 85.56 193 PRO A C 1
ATOM 1482 O O . PRO A 1 193 ? 18.573 12.134 7.704 1.00 85.56 193 PRO A O 1
ATOM 1485 N N . ALA A 1 194 ? 20.414 12.767 6.599 1.00 87.12 194 ALA A N 1
ATOM 1486 C CA . ALA A 1 194 ? 19.901 14.095 6.265 1.00 87.12 194 ALA A CA 1
ATOM 1487 C C . ALA A 1 194 ? 18.827 14.083 5.160 1.00 87.12 194 ALA A C 1
ATOM 1489 O O . ALA A 1 194 ? 18.030 15.016 5.075 1.00 87.12 194 ALA A O 1
ATOM 1490 N N . SER A 1 195 ? 18.786 13.045 4.319 1.00 87.88 195 SER A N 1
ATOM 1491 C CA . SER A 1 195 ? 17.925 12.990 3.126 1.00 87.88 195 SER A CA 1
ATOM 1492 C C . SER A 1 195 ? 17.050 11.734 3.026 1.00 87.88 195 SER A C 1
ATOM 1494 O O . SER A 1 195 ? 16.184 11.656 2.149 1.00 87.88 195 SER A O 1
ATOM 1496 N N . CYS A 1 196 ? 17.223 10.776 3.940 1.00 91.25 196 CYS A N 1
ATOM 1497 C CA . CYS A 1 196 ? 16.511 9.503 3.954 1.00 91.25 196 CYS A CA 1
ATOM 1498 C C . CYS A 1 196 ? 15.811 9.244 5.293 1.00 91.25 196 CYS A C 1
ATOM 1500 O O . CYS A 1 196 ? 16.457 9.078 6.329 1.00 91.25 196 CYS A O 1
ATOM 1502 N N . SER A 1 197 ? 14.491 9.090 5.246 1.00 92.12 197 SER A N 1
ATOM 1503 C CA . SER A 1 197 ? 13.679 8.675 6.393 1.00 92.12 197 SER A CA 1
ATOM 1504 C C . SER A 1 197 ? 13.568 7.152 6.450 1.00 92.12 197 SER A C 1
ATOM 1506 O O . SER A 1 197 ? 13.604 6.463 5.429 1.00 92.12 197 SER A O 1
ATOM 1508 N N . THR A 1 198 ? 13.434 6.589 7.651 1.00 94.56 198 THR A N 1
ATOM 1509 C CA . THR A 1 198 ? 13.363 5.136 7.871 1.00 94.56 198 THR A CA 1
ATOM 1510 C C . THR A 1 198 ? 12.116 4.750 8.661 1.00 94.56 198 THR A C 1
ATOM 1512 O O . THR A 1 198 ? 11.885 5.274 9.746 1.00 94.56 198 THR A O 1
ATOM 1515 N N . ALA A 1 199 ? 11.377 3.749 8.182 1.00 95.31 199 ALA A N 1
ATOM 1516 C CA . ALA A 1 199 ? 10.459 2.958 9.000 1.00 95.31 199 ALA A CA 1
ATOM 1517 C C . ALA A 1 199 ? 11.117 1.630 9.404 1.00 95.31 199 ALA A C 1
ATOM 1519 O O . ALA A 1 199 ? 11.583 0.872 8.548 1.00 95.31 199 ALA A O 1
ATOM 1520 N N . THR A 1 200 ? 11.129 1.327 10.701 1.00 97.12 200 THR A N 1
ATOM 1521 C CA . THR A 1 200 ? 11.632 0.069 11.266 1.00 97.12 200 THR A CA 1
ATOM 1522 C C . THR A 1 200 ? 10.471 -0.756 11.804 1.00 97.12 200 THR A C 1
ATOM 1524 O O . THR A 1 200 ? 9.703 -0.294 12.641 1.00 97.12 200 THR A O 1
ATOM 1527 N N . PHE A 1 201 ? 10.351 -1.988 11.321 1.00 97.00 201 PHE A N 1
ATOM 1528 C CA . PHE A 1 201 ? 9.277 -2.917 11.655 1.00 97.00 201 PHE A CA 1
ATOM 1529 C C . PHE A 1 201 ? 9.727 -3.824 12.796 1.00 97.00 201 PHE A C 1
ATOM 1531 O O . PHE A 1 201 ? 10.619 -4.663 12.629 1.00 97.00 201 PHE A O 1
ATOM 1538 N N . ILE A 1 202 ? 9.108 -3.658 13.960 1.00 97.81 202 ILE A N 1
ATOM 1539 C CA . ILE A 1 202 ? 9.460 -4.395 15.170 1.00 97.81 202 ILE A CA 1
ATOM 1540 C C . ILE A 1 202 ? 8.447 -5.513 15.349 1.00 97.81 202 ILE A C 1
ATOM 1542 O O . ILE A 1 202 ? 7.261 -5.270 15.567 1.00 97.81 202 ILE A O 1
ATOM 1546 N N . HIS A 1 203 ? 8.924 -6.748 15.245 1.00 97.25 203 HIS A N 1
ATOM 1547 C CA . HIS A 1 203 ? 8.120 -7.939 15.479 1.00 97.25 203 HIS A CA 1
ATOM 1548 C C . HIS A 1 203 ? 8.319 -8.415 16.914 1.00 97.25 203 HIS A C 1
ATOM 1550 O O . HIS A 1 203 ? 9.441 -8.387 17.418 1.00 97.25 203 HIS A O 1
ATOM 1556 N N . ALA A 1 204 ? 7.244 -8.872 17.551 1.00 97.69 204 ALA A N 1
ATOM 1557 C CA . ALA A 1 204 ? 7.300 -9.381 18.910 1.00 97.69 204 ALA A CA 1
ATOM 1558 C C . ALA A 1 204 ? 8.139 -10.663 18.983 1.00 97.69 204 ALA A C 1
ATOM 1560 O O . ALA A 1 204 ? 7.983 -11.576 18.165 1.00 97.69 204 ALA A O 1
ATOM 1561 N N . ASP A 1 205 ? 8.998 -10.745 19.991 1.00 96.75 205 ASP A N 1
ATOM 1562 C CA . ASP A 1 205 ? 9.761 -11.938 20.357 1.00 96.75 205 ASP A CA 1
ATOM 1563 C C . ASP A 1 205 ? 8.994 -12.829 21.348 1.00 96.75 205 ASP A C 1
ATOM 1565 O O . ASP A 1 205 ? 9.146 -14.050 21.342 1.00 96.75 205 ASP A O 1
ATOM 1569 N N . ARG A 1 206 ? 8.088 -12.243 22.136 1.00 97.00 206 ARG A N 1
ATOM 1570 C CA . ARG A 1 206 ? 7.263 -12.929 23.139 1.00 97.00 206 ARG A CA 1
ATOM 1571 C C . ARG A 1 206 ? 5.768 -12.643 22.982 1.00 97.00 206 ARG A C 1
ATOM 1573 O O . ARG A 1 206 ? 5.362 -11.534 22.635 1.00 97.00 206 ARG A O 1
ATOM 1580 N N . THR A 1 207 ? 4.943 -13.629 23.326 1.00 98.38 207 THR A N 1
ATOM 1581 C CA . THR A 1 207 ? 3.490 -13.463 23.428 1.00 98.38 207 THR A CA 1
ATOM 1582 C C . THR A 1 207 ? 3.127 -12.914 24.804 1.00 98.38 207 THR A C 1
ATOM 1584 O O . THR A 1 207 ? 3.394 -13.542 25.825 1.00 98.38 207 THR A O 1
ATOM 1587 N N . THR A 1 208 ? 2.510 -11.734 24.827 1.00 98.44 208 THR A N 1
ATOM 1588 C CA . THR A 1 208 ? 1.943 -11.097 26.029 1.00 98.44 208 THR A CA 1
ATOM 1589 C C . THR A 1 208 ? 0.417 -11.021 25.990 1.00 98.44 208 THR A C 1
ATOM 1591 O O . THR A 1 208 ? -0.197 -10.691 27.002 1.00 98.44 208 THR A O 1
ATOM 1594 N N . ALA A 1 209 ? -0.207 -11.324 24.846 1.00 98.19 209 ALA A N 1
ATOM 1595 C CA . ALA A 1 209 ? -1.657 -11.428 24.736 1.00 98.19 209 ALA A CA 1
ATOM 1596 C C . ALA A 1 209 ? -2.191 -12.606 25.566 1.00 98.19 209 ALA A C 1
ATOM 1598 O O . ALA A 1 209 ? -1.634 -13.704 25.545 1.00 98.19 209 ALA A O 1
ATOM 1599 N N . THR A 1 210 ? -3.296 -12.383 26.274 1.00 97.94 210 THR A N 1
ATOM 1600 C CA . THR A 1 210 ? -3.982 -13.396 27.086 1.00 97.94 210 THR A CA 1
ATOM 1601 C C . THR A 1 210 ? -5.466 -13.453 26.706 1.00 97.94 210 THR A C 1
ATOM 1603 O O . THR A 1 210 ? -5.951 -12.582 25.980 1.00 97.94 210 THR A O 1
ATOM 1606 N N . PRO A 1 211 ? -6.234 -14.457 27.171 1.00 96.06 211 PRO A N 1
ATOM 1607 C CA . PRO A 1 211 ? -7.671 -14.506 26.901 1.00 96.06 211 PRO A CA 1
ATOM 1608 C C . PRO A 1 211 ? -8.447 -13.279 27.409 1.00 96.06 211 PRO A C 1
ATOM 1610 O O . PRO A 1 211 ? -9.508 -12.966 26.876 1.00 96.06 211 PRO A O 1
ATOM 1613 N N . SER A 1 212 ? -7.931 -12.580 28.426 1.00 95.50 212 SER A N 1
ATOM 1614 C CA . SER A 1 212 ? -8.581 -11.424 29.057 1.00 95.50 212 SER A CA 1
ATOM 1615 C C . SER A 1 212 ? -7.946 -10.074 28.712 1.00 95.50 212 SER A C 1
ATOM 1617 O O . SER A 1 212 ? -8.540 -9.038 29.012 1.00 95.50 212 SER A O 1
ATOM 1619 N N . ALA A 1 213 ? -6.765 -10.051 28.087 1.00 97.50 213 ALA A N 1
ATOM 1620 C CA . ALA A 1 213 ? -6.041 -8.823 27.786 1.00 97.50 213 ALA A CA 1
ATOM 1621 C C . ALA A 1 213 ? -5.396 -8.861 26.398 1.00 97.50 213 ALA A C 1
ATOM 1623 O O . ALA A 1 213 ? -4.753 -9.835 26.006 1.00 97.50 213 ALA A O 1
ATOM 1624 N N . LEU A 1 214 ? -5.526 -7.748 25.674 1.00 98.38 214 LEU A N 1
ATOM 1625 C CA . LEU A 1 214 ? -4.811 -7.563 24.418 1.00 98.38 214 LEU A CA 1
ATOM 1626 C C . LEU A 1 214 ? -3.313 -7.414 24.685 1.00 98.38 214 LEU A C 1
ATOM 1628 O O . LEU A 1 214 ? -2.911 -6.734 25.630 1.00 98.38 214 LEU A O 1
ATOM 1632 N N . GLY A 1 215 ? -2.495 -7.969 23.803 1.00 98.44 215 GLY A N 1
ATOM 1633 C CA . GLY A 1 215 ? -1.046 -7.883 23.916 1.00 98.44 215 GLY A CA 1
ATOM 1634 C C . GLY A 1 215 ? -0.346 -8.092 22.585 1.00 98.44 215 GLY A C 1
ATOM 1635 O O . GLY A 1 215 ? -0.915 -7.890 21.514 1.00 98.44 215 GLY A O 1
ATOM 1636 N N . GLU A 1 216 ? 0.917 -8.463 22.667 1.00 98.50 216 GLU A N 1
ATOM 1637 C CA . GLU A 1 216 ? 1.756 -8.852 21.539 1.00 98.50 216 GLU A CA 1
ATOM 1638 C C . GLU A 1 216 ? 1.713 -10.371 21.367 1.00 98.50 216 GLU A C 1
ATOM 1640 O O . GLU A 1 216 ? 1.428 -11.103 22.317 1.00 98.50 216 GLU A O 1
ATOM 1645 N N . VAL A 1 217 ? 1.984 -10.849 20.156 1.00 98.00 217 VAL A N 1
ATOM 1646 C CA . VAL A 1 217 ? 2.033 -12.278 19.824 1.00 98.00 217 VAL A CA 1
ATOM 1647 C C . VAL A 1 217 ? 3.332 -12.528 19.078 1.00 98.00 217 VAL A C 1
ATOM 1649 O O . VAL A 1 217 ? 3.595 -11.848 18.084 1.00 98.00 217 VAL A O 1
ATOM 1652 N N . THR A 1 218 ? 4.142 -13.478 19.557 1.00 96.62 218 THR A N 1
ATOM 1653 C CA . THR A 1 218 ? 5.450 -13.799 18.970 1.00 96.62 218 THR A CA 1
ATOM 1654 C C . THR A 1 218 ? 5.342 -13.980 17.459 1.00 96.62 218 THR A C 1
ATOM 1656 O O . THR A 1 218 ? 4.482 -14.702 16.959 1.00 96.62 218 THR A O 1
ATOM 1659 N N . GLY A 1 219 ? 6.234 -13.325 16.721 1.00 94.25 219 GLY A N 1
ATOM 1660 C CA . GLY A 1 219 ? 6.278 -13.402 15.265 1.00 94.25 219 GLY A CA 1
ATOM 1661 C C . GLY A 1 219 ? 5.362 -12.410 14.536 1.00 94.25 219 GLY A C 1
ATOM 1662 O O . GLY A 1 219 ? 5.576 -12.179 13.344 1.00 94.25 219 GLY A O 1
ATOM 1663 N N . LEU A 1 220 ? 4.407 -11.776 15.220 1.00 96.50 220 LEU A N 1
ATOM 1664 C CA . LEU A 1 220 ? 3.582 -10.712 14.644 1.00 96.50 220 LEU A CA 1
ATOM 1665 C C . LEU A 1 220 ? 4.218 -9.335 14.873 1.00 96.50 220 LEU A C 1
ATOM 1667 O O . LEU A 1 220 ? 5.035 -9.139 15.772 1.00 96.50 220 LEU A O 1
ATOM 1671 N N . LEU A 1 221 ? 3.865 -8.371 14.029 1.00 97.62 221 LEU A N 1
ATOM 1672 C CA . LEU A 1 221 ? 4.316 -6.990 14.105 1.00 97.62 221 LEU A CA 1
ATOM 1673 C C . LEU A 1 221 ? 3.758 -6.351 15.380 1.00 97.62 221 LEU A C 1
ATOM 1675 O O . LEU A 1 221 ? 2.548 -6.348 15.587 1.00 97.62 221 LEU A O 1
ATOM 1679 N N . ALA A 1 222 ? 4.622 -5.814 16.231 1.00 98.25 222 ALA A N 1
ATOM 1680 C CA . ALA A 1 222 ? 4.255 -5.153 17.480 1.00 98.25 222 ALA A CA 1
ATOM 1681 C C . ALA A 1 222 ? 4.179 -3.633 17.309 1.00 98.25 222 ALA A C 1
ATOM 1683 O O . ALA A 1 222 ? 3.238 -2.993 17.788 1.00 98.25 222 ALA A O 1
ATOM 1684 N N . SER A 1 223 ? 5.144 -3.058 16.591 1.00 98.00 223 SER A N 1
ATOM 1685 C CA . SER A 1 223 ? 5.217 -1.621 16.346 1.00 98.00 223 SER A CA 1
ATOM 1686 C C . SER A 1 223 ? 5.959 -1.281 15.057 1.00 98.00 223 SER A C 1
ATOM 1688 O O . SER A 1 223 ? 6.644 -2.112 14.453 1.00 98.00 223 SER A O 1
ATOM 1690 N N . ILE A 1 224 ? 5.792 -0.030 14.632 1.00 97.50 224 ILE A N 1
ATOM 1691 C CA . ILE A 1 224 ? 6.641 0.592 13.620 1.00 97.50 224 ILE A CA 1
ATOM 1692 C C . ILE A 1 224 ? 7.254 1.834 14.244 1.00 97.50 224 ILE A C 1
ATOM 1694 O O . ILE A 1 224 ? 6.530 2.746 14.654 1.00 97.50 224 ILE A O 1
ATOM 1698 N N . ASP A 1 225 ? 8.579 1.856 14.273 1.00 96.88 225 ASP A N 1
ATOM 1699 C CA . ASP A 1 225 ? 9.351 3.028 14.654 1.00 96.88 225 ASP A CA 1
ATOM 1700 C C . ASP A 1 225 ? 9.695 3.835 13.409 1.00 96.88 225 ASP A C 1
ATOM 1702 O O . ASP A 1 225 ? 10.045 3.286 12.362 1.00 96.88 225 ASP A O 1
ATOM 1706 N N . TYR A 1 226 ? 9.589 5.148 13.532 1.00 94.25 226 TYR A N 1
ATOM 1707 C CA . TYR A 1 226 ? 9.853 6.100 12.477 1.00 94.25 226 TYR A CA 1
ATOM 1708 C C . TYR A 1 226 ? 11.025 6.992 12.861 1.00 94.25 226 TYR A C 1
ATOM 1710 O O . TYR A 1 226 ? 11.016 7.618 13.919 1.00 94.25 226 TYR A O 1
ATOM 1718 N N . ASN A 1 227 ? 12.016 7.051 11.981 1.00 93.81 227 ASN A N 1
ATOM 1719 C CA . ASN A 1 227 ? 13.117 7.992 12.053 1.00 93.81 227 ASN A CA 1
ATOM 1720 C C . ASN A 1 227 ? 13.017 8.927 10.846 1.00 93.81 227 ASN A C 1
ATOM 1722 O O . ASN A 1 227 ? 13.284 8.494 9.722 1.00 93.81 227 ASN A O 1
ATOM 1726 N N . ALA A 1 228 ? 12.571 10.161 11.073 1.00 90.31 228 ALA A N 1
ATOM 1727 C CA . ALA A 1 228 ? 12.515 11.172 10.025 1.00 90.31 228 ALA A CA 1
ATOM 1728 C C . ALA A 1 228 ? 13.934 11.582 9.607 1.00 90.31 228 ALA A C 1
ATOM 1730 O O . ALA A 1 228 ? 14.861 11.508 10.411 1.00 90.31 228 ALA A O 1
ATOM 1731 N N . ALA A 1 229 ? 14.096 12.022 8.363 1.00 88.31 229 ALA A N 1
ATOM 1732 C CA . ALA A 1 229 ? 15.343 12.605 7.900 1.00 88.31 229 ALA A CA 1
ATOM 1733 C C . ALA A 1 229 ? 15.690 13.879 8.696 1.00 88.31 229 ALA A C 1
ATOM 1735 O O . ALA A 1 229 ? 14.812 14.606 9.171 1.00 88.31 229 ALA A O 1
ATOM 1736 N N . GLY A 1 230 ? 16.987 14.154 8.817 1.00 86.94 230 GLY A N 1
ATOM 1737 C CA . GLY A 1 230 ? 17.541 15.217 9.652 1.00 86.94 230 GLY A CA 1
ATOM 1738 C C . GLY A 1 230 ? 17.694 14.810 11.122 1.00 86.94 230 GLY A C 1
ATOM 1739 O O . GLY A 1 230 ? 17.706 13.630 11.465 1.00 86.94 230 GLY A O 1
ATOM 1740 N N . ASP A 1 231 ? 17.802 15.805 12.003 1.00 75.44 231 ASP A N 1
ATOM 1741 C CA . ASP A 1 231 ? 18.117 15.615 13.430 1.00 75.44 231 ASP A CA 1
ATOM 1742 C C . ASP A 1 231 ? 16.865 15.432 14.308 1.00 75.44 231 ASP A C 1
ATOM 1744 O O . ASP A 1 231 ? 16.769 15.957 15.421 1.00 75.44 231 ASP A O 1
ATOM 1748 N N . THR A 1 232 ? 15.865 14.703 13.809 1.00 82.56 232 THR A N 1
ATOM 1749 C CA . THR A 1 232 ? 14.659 14.403 14.593 1.00 82.56 232 THR A CA 1
ATOM 1750 C C . THR A 1 232 ? 14.846 13.085 15.349 1.00 82.56 232 THR A C 1
ATOM 1752 O O . THR A 1 232 ? 15.207 12.085 14.732 1.00 82.56 232 THR A O 1
ATOM 1755 N N . PRO A 1 233 ? 14.576 13.022 16.666 1.00 86.69 233 PRO A N 1
ATOM 1756 C CA . PRO A 1 233 ? 14.635 11.762 17.398 1.00 86.69 233 PRO A CA 1
ATOM 1757 C C . PRO A 1 233 ? 13.662 10.717 16.823 1.00 86.69 233 PRO A C 1
ATOM 1759 O O . PRO A 1 233 ? 12.518 11.067 16.515 1.00 86.69 233 PRO A O 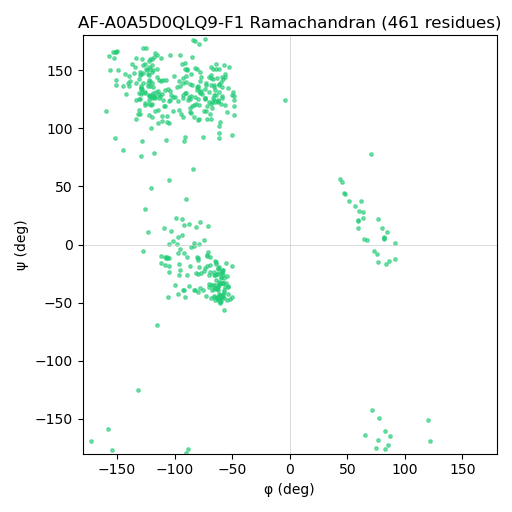1
ATOM 1762 N N . PRO A 1 234 ? 14.057 9.432 16.735 1.00 90.44 234 PRO A N 1
ATOM 1763 C CA . PRO A 1 234 ? 13.140 8.364 16.366 1.00 90.44 234 PRO A CA 1
ATOM 1764 C C . PRO A 1 234 ? 11.942 8.286 17.318 1.00 90.44 234 PRO A C 1
ATOM 1766 O O . PRO A 1 234 ? 12.082 8.442 18.533 1.00 90.44 234 PRO A O 1
ATOM 1769 N N . VAL A 1 235 ? 10.765 7.987 16.773 1.00 93.62 235 VAL A N 1
ATOM 1770 C CA . VAL A 1 235 ? 9.520 7.829 17.535 1.00 93.62 235 VAL A CA 1
ATOM 1771 C C . VAL A 1 235 ? 8.826 6.524 17.176 1.00 93.62 235 VAL A C 1
ATOM 1773 O O . VAL A 1 235 ? 8.824 6.112 16.018 1.00 93.62 235 VAL A O 1
ATOM 1776 N N . THR A 1 236 ? 8.147 5.893 18.133 1.00 96.19 236 THR A N 1
ATOM 1777 C CA . THR A 1 236 ? 7.200 4.822 17.803 1.00 96.19 236 THR A CA 1
ATOM 1778 C C . THR A 1 236 ? 5.965 5.434 17.160 1.00 96.19 236 THR A C 1
ATOM 1780 O O . THR A 1 236 ? 5.158 6.079 17.828 1.00 96.19 236 THR A O 1
ATOM 1783 N N . ALA A 1 237 ? 5.812 5.237 15.853 1.00 93.69 237 ALA A N 1
ATOM 1784 C CA . ALA A 1 237 ? 4.711 5.802 15.086 1.00 93.69 237 ALA A CA 1
ATOM 1785 C C . ALA A 1 237 ? 3.422 4.995 15.261 1.00 93.69 237 ALA A C 1
ATOM 1787 O O . ALA A 1 237 ? 2.342 5.571 15.385 1.00 93.69 237 ALA A O 1
ATOM 1788 N N . LEU A 1 238 ? 3.524 3.664 15.280 1.00 96.12 238 LEU A N 1
ATOM 1789 C CA . LEU A 1 238 ? 2.371 2.764 15.311 1.00 96.12 238 LEU A CA 1
ATOM 1790 C C . LEU A 1 238 ? 2.566 1.641 16.319 1.00 96.12 238 LEU A C 1
ATOM 1792 O O . LEU A 1 238 ? 3.672 1.130 16.478 1.00 96.12 238 LEU A O 1
ATOM 1796 N N . THR A 1 239 ? 1.468 1.198 16.931 1.00 98.12 239 THR A N 1
ATOM 1797 C CA . THR A 1 239 ? 1.438 -0.025 17.751 1.00 98.12 239 THR A CA 1
ATOM 1798 C C . THR A 1 239 ? 0.270 -0.918 17.364 1.00 98.12 239 THR A C 1
ATOM 1800 O O . THR A 1 239 ? -0.826 -0.427 17.085 1.00 98.12 239 THR A O 1
ATOM 1803 N N . TYR A 1 240 ? 0.509 -2.227 17.384 1.00 98.44 240 TYR A N 1
ATOM 1804 C CA . TYR A 1 240 ? -0.439 -3.278 17.025 1.00 98.44 240 TYR A CA 1
ATOM 1805 C C . TYR A 1 240 ? -0.670 -4.175 18.240 1.00 98.44 240 TYR A C 1
ATOM 1807 O O . TYR A 1 240 ? 0.273 -4.532 18.954 1.00 98.44 240 TYR A O 1
ATOM 1815 N N . ARG A 1 241 ? -1.931 -4.516 18.509 1.00 98.44 241 ARG A N 1
ATOM 1816 C CA . ARG A 1 241 ? -2.314 -5.370 19.638 1.00 98.44 241 ARG A CA 1
ATOM 1817 C C . ARG A 1 241 ? -3.290 -6.446 19.197 1.00 98.44 241 ARG A C 1
ATOM 1819 O O . ARG A 1 241 ? -4.224 -6.178 18.437 1.00 98.44 241 ARG A O 1
ATOM 1826 N N . TYR A 1 242 ? -3.078 -7.639 19.726 1.00 98.38 242 TYR A N 1
ATOM 1827 C CA . TYR A 1 242 ? -3.740 -8.876 19.341 1.00 98.38 242 TYR A CA 1
ATOM 1828 C C . TYR A 1 242 ? -4.469 -9.496 20.530 1.00 98.38 242 TYR A C 1
ATOM 1830 O O . TYR A 1 242 ? -4.152 -9.194 21.682 1.00 98.38 242 TYR A O 1
ATOM 1838 N N . ASP A 1 243 ? -5.439 -10.363 20.251 1.00 97.38 243 ASP A N 1
ATOM 1839 C CA . ASP A 1 243 ? -5.942 -11.310 21.251 1.00 97.38 243 ASP A CA 1
ATOM 1840 C C . ASP A 1 243 ? -5.046 -12.559 21.357 1.00 97.38 243 ASP A C 1
ATOM 1842 O O . ASP A 1 243 ? -4.100 -12.730 20.586 1.00 97.38 243 ASP A O 1
ATOM 1846 N N . ALA A 1 244 ? -5.352 -13.453 22.305 1.00 95.75 244 ALA A N 1
ATOM 1847 C CA . ALA A 1 244 ? -4.631 -14.719 22.475 1.00 95.75 244 ALA A CA 1
ATOM 1848 C C . ALA A 1 244 ? -4.701 -15.659 21.255 1.00 95.75 244 ALA A C 1
ATOM 1850 O O . ALA A 1 244 ? -3.871 -16.556 21.138 1.00 95.75 244 ALA A O 1
ATOM 1851 N N . GLY A 1 245 ? -5.669 -15.466 20.353 1.00 92.94 245 GLY A N 1
ATOM 1852 C CA . GLY A 1 245 ? -5.783 -16.214 19.099 1.00 92.94 245 GLY A CA 1
ATOM 1853 C C . GLY A 1 245 ? -4.955 -15.623 17.954 1.00 92.94 245 GLY A C 1
ATOM 1854 O O . GLY A 1 245 ? -4.958 -16.180 16.860 1.00 92.94 245 GLY A O 1
ATOM 1855 N N . GLY A 1 246 ? -4.261 -14.501 18.173 1.00 94.44 246 GLY A N 1
ATOM 1856 C CA . GLY A 1 246 ? -3.467 -13.831 17.146 1.00 94.44 246 GLY A CA 1
ATOM 1857 C C . GLY A 1 246 ? -4.276 -12.967 16.177 1.00 94.44 246 GLY A C 1
ATOM 1858 O O . GLY A 1 246 ? -3.736 -12.558 15.150 1.00 94.44 246 GLY A O 1
ATOM 1859 N N . HIS A 1 247 ? -5.541 -12.648 16.472 1.00 94.25 247 HIS A N 1
ATOM 1860 C CA . HIS A 1 247 ? -6.302 -11.696 15.659 1.00 94.25 247 HIS A CA 1
ATOM 1861 C C . HIS A 1 247 ? -5.912 -10.267 16.023 1.00 94.25 247 HIS A C 1
ATOM 1863 O O . HIS A 1 247 ? -5.856 -9.914 17.203 1.00 94.25 247 HIS A O 1
ATOM 1869 N N . LEU A 1 248 ? -5.694 -9.413 15.022 1.00 96.94 248 LEU A N 1
ATOM 1870 C CA . LEU A 1 248 ? -5.390 -8.000 15.238 1.00 96.94 248 LEU A CA 1
ATOM 1871 C C . LEU A 1 248 ? -6.611 -7.272 15.808 1.00 96.94 248 LEU A C 1
ATOM 1873 O O . LEU A 1 248 ? -7.583 -7.021 15.105 1.00 96.94 248 LEU A O 1
ATOM 1877 N N . ARG A 1 249 ? -6.585 -6.894 17.082 1.00 97.69 249 ARG A N 1
ATOM 1878 C CA . ARG A 1 249 ? -7.726 -6.255 17.758 1.00 97.69 249 ARG A CA 1
ATOM 1879 C C . ARG A 1 249 ? -7.630 -4.744 17.786 1.00 97.69 249 ARG A C 1
ATOM 1881 O O . ARG A 1 249 ? -8.663 -4.080 17.856 1.00 97.69 249 ARG A O 1
ATOM 1888 N N . GLN A 1 250 ? -6.421 -4.192 17.740 1.00 97.69 250 GLN A N 1
ATOM 1889 C CA . GLN A 1 250 ? -6.231 -2.752 17.809 1.00 97.69 250 GLN A CA 1
ATOM 1890 C C . GLN A 1 250 ? -4.978 -2.290 17.076 1.00 97.69 250 GLN A C 1
ATOM 1892 O O . GLN A 1 250 ? -3.925 -2.916 17.181 1.00 97.69 250 GLN A O 1
ATOM 1897 N N . VAL A 1 251 ? -5.092 -1.137 16.414 1.00 97.12 251 VAL A N 1
ATOM 1898 C CA . VAL A 1 251 ? -3.944 -0.363 15.935 1.00 97.12 251 VAL A CA 1
ATOM 1899 C C . VAL A 1 251 ? -4.061 1.084 16.380 1.00 97.12 251 VAL A C 1
ATOM 1901 O O . VAL A 1 251 ? -5.144 1.672 16.309 1.00 97.12 251 VAL A O 1
ATOM 1904 N N . ARG A 1 252 ? -2.954 1.652 16.858 1.00 95.31 252 ARG A N 1
ATOM 1905 C CA . ARG A 1 252 ? -2.871 3.041 17.326 1.00 95.31 252 ARG A CA 1
ATOM 1906 C C . ARG A 1 252 ? -1.805 3.787 16.539 1.00 95.31 252 ARG A C 1
ATOM 1908 O O . ARG A 1 252 ? -0.670 3.320 16.499 1.00 95.31 252 ARG A O 1
ATOM 1915 N N . ASP A 1 253 ? -2.169 4.937 15.983 1.00 90.88 253 ASP A N 1
ATOM 1916 C CA . ASP A 1 253 ? -1.238 5.916 15.412 1.00 90.88 253 ASP A CA 1
ATOM 1917 C C . ASP A 1 253 ? -0.872 6.941 16.488 1.00 90.88 253 ASP A C 1
ATOM 1919 O O . ASP A 1 253 ? -1.708 7.735 16.935 1.00 90.88 253 ASP A O 1
ATOM 1923 N N . LEU A 1 254 ? 0.378 6.876 16.938 1.00 92.06 254 LEU A N 1
ATOM 1924 C CA . LEU A 1 254 ? 0.904 7.650 18.055 1.00 92.06 254 LEU A CA 1
ATOM 1925 C C . LEU A 1 254 ? 1.543 8.974 17.618 1.00 92.06 254 LEU A C 1
ATOM 1927 O O . LEU A 1 254 ? 1.853 9.788 18.485 1.00 92.06 254 LEU A O 1
ATOM 1931 N N . ARG A 1 255 ? 1.692 9.227 16.308 1.00 84.50 255 ARG A N 1
ATOM 1932 C CA . ARG A 1 255 ? 2.361 10.433 15.781 1.00 84.50 255 ARG A CA 1
ATOM 1933 C C . ARG A 1 255 ? 1.639 11.733 16.134 1.00 84.50 255 ARG A C 1
ATOM 1935 O O . ARG A 1 255 ? 2.282 12.764 16.282 1.00 84.50 255 ARG A O 1
ATOM 1942 N N . ARG A 1 256 ? 0.307 11.682 16.266 1.00 76.94 256 ARG A N 1
ATOM 1943 C CA . ARG A 1 256 ? -0.571 12.823 16.612 1.00 76.94 256 ARG A CA 1
ATOM 1944 C C . ARG A 1 256 ? -0.222 14.120 15.849 1.00 76.94 256 ARG A C 1
ATOM 1946 O O . ARG A 1 256 ? 0.003 15.152 16.493 1.00 76.94 256 ARG A O 1
ATOM 1953 N N . PRO A 1 257 ? -0.205 14.100 14.500 1.00 66.06 257 PRO A N 1
ATOM 1954 C CA . PRO A 1 257 ? 0.032 15.306 13.711 1.00 66.06 257 PRO A CA 1
ATOM 1955 C C . PRO A 1 257 ? -0.943 16.418 14.124 1.00 66.06 257 PRO A C 1
ATOM 1957 O O . PRO A 1 257 ? -2.136 16.176 14.351 1.00 66.06 257 PRO A O 1
ATOM 1960 N N . ASP A 1 258 ? -0.412 17.628 14.289 1.00 64.00 258 ASP A N 1
ATOM 1961 C CA . ASP A 1 258 ? -1.142 18.843 14.676 1.00 64.00 258 ASP A CA 1
ATOM 1962 C C . ASP A 1 258 ? -1.920 18.744 15.995 1.00 64.00 258 ASP A C 1
ATOM 1964 O O . ASP A 1 258 ? -2.985 19.339 16.157 1.00 64.00 258 ASP A O 1
ATOM 1968 N N . LYS A 1 259 ? -1.392 17.977 16.962 1.00 67.38 259 LYS A N 1
ATOM 1969 C CA . LYS A 1 259 ? -2.008 17.755 18.288 1.00 67.38 259 LYS A CA 1
ATOM 1970 C C . LYS A 1 259 ? -3.402 17.120 18.217 1.00 67.38 259 LYS A C 1
ATOM 1972 O O . LYS A 1 259 ? -4.180 17.217 19.168 1.00 67.38 259 LYS A O 1
ATOM 1977 N N . ASN A 1 260 ? -3.725 16.452 17.111 1.00 67.00 260 ASN A N 1
ATOM 1978 C CA . ASN A 1 260 ? -4.979 15.724 16.989 1.00 67.00 260 ASN A CA 1
ATOM 1979 C C . ASN A 1 260 ? -5.059 14.567 17.992 1.00 67.00 260 ASN A C 1
ATOM 1981 O O . ASN A 1 260 ? -4.027 14.034 18.420 1.00 67.00 260 ASN A O 1
ATOM 1985 N N . PRO A 1 261 ? -6.283 14.140 18.358 1.00 74.06 261 PRO A N 1
ATOM 1986 C CA . PRO A 1 261 ? -6.442 12.919 19.123 1.00 74.06 261 PRO A CA 1
ATOM 1987 C C . PRO A 1 261 ? -5.784 11.757 18.379 1.00 74.06 261 PRO A C 1
ATOM 1989 O O . PRO A 1 261 ? -5.809 11.675 17.150 1.00 74.06 261 PRO A O 1
ATOM 1992 N N . GLU A 1 262 ? -5.203 10.854 19.159 1.00 84.69 262 GLU A N 1
ATOM 1993 C CA . GLU A 1 262 ? -4.656 9.595 18.672 1.00 84.69 262 GLU A CA 1
ATOM 1994 C C . GLU A 1 262 ? -5.674 8.861 17.792 1.00 84.69 262 GLU A C 1
ATOM 1996 O O . GLU A 1 262 ? -6.824 8.635 18.202 1.00 84.69 262 GLU A O 1
ATOM 2001 N N . ARG A 1 263 ? -5.248 8.451 16.592 1.00 84.75 263 ARG A N 1
ATOM 2002 C CA . ARG A 1 263 ? -6.092 7.599 15.757 1.00 84.75 263 ARG A CA 1
ATOM 2003 C C . ARG A 1 263 ? -6.025 6.186 16.279 1.00 84.75 263 ARG A C 1
ATOM 2005 O O . ARG A 1 263 ? -4.947 5.629 16.487 1.00 84.75 263 ARG A O 1
ATOM 2012 N N . ARG A 1 264 ? -7.194 5.596 16.463 1.00 90.81 264 ARG A N 1
ATOM 2013 C CA . ARG A 1 264 ? -7.333 4.240 16.957 1.00 90.81 264 ARG A CA 1
ATOM 2014 C C . ARG A 1 264 ? -8.286 3.484 16.063 1.00 90.81 264 ARG A C 1
ATOM 2016 O O . ARG A 1 264 ? -9.392 3.948 15.813 1.00 90.81 264 ARG A O 1
ATOM 2023 N N . PHE A 1 265 ? -7.856 2.305 15.650 1.00 93.12 265 PHE A N 1
ATOM 2024 C CA . PHE A 1 265 ? -8.660 1.320 14.947 1.00 93.12 265 PHE A CA 1
ATOM 2025 C C . PHE A 1 265 ? -8.871 0.146 15.893 1.00 93.12 265 PHE A C 1
ATOM 2027 O O . PHE A 1 265 ? -7.908 -0.335 16.487 1.00 93.12 265 PHE A O 1
ATOM 2034 N N . VAL A 1 266 ? -10.115 -0.288 16.069 1.00 95.81 266 VAL A N 1
ATOM 2035 C CA . VAL A 1 266 ? -10.479 -1.422 16.927 1.00 95.81 266 VAL A CA 1
ATOM 2036 C C . VAL A 1 266 ? -11.339 -2.385 16.131 1.00 95.81 266 VAL A C 1
ATOM 2038 O O . VAL A 1 266 ? -12.297 -1.949 15.494 1.00 95.81 266 VAL A O 1
ATOM 2041 N N . TYR A 1 267 ? -11.033 -3.677 16.214 1.00 96.19 267 TYR A N 1
ATOM 2042 C CA . TYR A 1 267 ? -11.707 -4.724 15.452 1.00 96.19 267 TYR A CA 1
ATOM 2043 C C . TYR A 1 267 ? -12.328 -5.778 16.372 1.00 96.19 267 TYR A C 1
ATOM 2045 O O . TYR A 1 267 ? -11.747 -6.176 17.386 1.00 96.19 267 TYR A O 1
ATOM 2053 N N . ALA A 1 268 ? -13.510 -6.255 15.992 1.00 95.88 268 ALA A N 1
ATOM 2054 C CA . ALA A 1 268 ? -14.107 -7.472 16.518 1.00 95.88 268 ALA A CA 1
ATOM 2055 C C . ALA A 1 268 ? -14.331 -8.469 15.384 1.00 95.88 268 ALA A C 1
ATOM 2057 O O . ALA A 1 268 ? -14.604 -8.059 14.256 1.00 95.88 268 ALA A O 1
ATOM 2058 N N . TYR A 1 269 ? -14.233 -9.754 15.716 1.00 94.50 269 TYR A N 1
ATOM 2059 C CA . TYR A 1 269 ? -14.289 -10.856 14.764 1.00 94.50 269 TYR A CA 1
ATOM 2060 C C . TYR A 1 269 ? -15.417 -11.829 15.109 1.00 94.50 269 TYR A C 1
ATOM 2062 O O . TYR A 1 269 ? -15.792 -11.945 16.280 1.00 94.50 269 TYR A O 1
ATOM 2070 N N . SER A 1 270 ? -15.941 -12.516 14.096 1.00 92.00 270 SER A N 1
ATOM 2071 C CA . SER A 1 270 ? -16.706 -13.754 14.250 1.00 92.00 270 SER A CA 1
ATOM 2072 C C . SER A 1 270 ? -15.774 -14.923 14.595 1.00 92.00 270 SER A C 1
ATOM 2074 O O . SER A 1 270 ? -14.551 -14.780 14.630 1.00 92.00 270 SER A O 1
ATOM 2076 N N . THR A 1 271 ? -16.353 -16.099 14.832 1.00 87.06 271 THR A N 1
ATOM 2077 C CA . THR A 1 271 ? -15.607 -17.357 14.994 1.00 87.06 271 THR A CA 1
ATOM 2078 C C . THR A 1 271 ? -14.877 -17.788 13.723 1.00 87.06 271 THR A C 1
ATOM 2080 O O . THR A 1 271 ? -13.854 -18.456 13.820 1.00 87.06 271 THR A O 1
ATOM 2083 N N . ASP A 1 272 ? -15.364 -17.369 12.553 1.00 85.38 272 ASP A N 1
ATOM 2084 C CA . ASP A 1 272 ? -14.764 -17.674 11.247 1.00 85.38 272 ASP A CA 1
ATOM 2085 C C . ASP A 1 272 ? -13.617 -16.717 10.880 1.00 85.38 272 ASP A C 1
ATOM 2087 O O . ASP A 1 272 ? -12.995 -16.856 9.828 1.00 85.38 272 ASP A O 1
ATOM 2091 N N . GLY A 1 273 ? -13.327 -15.736 11.745 1.00 86.88 273 GLY A N 1
ATOM 2092 C CA . GLY A 1 273 ? -12.294 -14.725 11.515 1.00 86.88 273 GLY A CA 1
ATOM 2093 C C . GLY A 1 273 ? -12.764 -13.524 10.690 1.00 86.88 273 GLY A C 1
ATOM 2094 O O . GLY A 1 273 ? -11.945 -12.689 10.316 1.00 86.88 273 GLY A O 1
ATOM 2095 N N . ASP A 1 274 ? -14.068 -13.379 10.440 1.00 90.75 274 ASP A N 1
ATOM 2096 C CA . ASP A 1 274 ? -14.615 -12.222 9.726 1.00 90.75 274 ASP A CA 1
ATOM 2097 C C . ASP A 1 274 ? -14.744 -11.015 10.653 1.00 90.75 274 ASP A C 1
ATOM 2099 O O . ASP A 1 274 ? -15.250 -11.134 11.768 1.00 90.75 274 ASP A O 1
ATOM 2103 N N . ILE A 1 275 ? -14.354 -9.821 10.196 1.00 92.75 275 ILE A N 1
ATOM 2104 C CA . ILE A 1 275 ? -14.533 -8.594 10.986 1.00 92.75 275 ILE A CA 1
ATOM 2105 C C . ILE A 1 275 ? -16.025 -8.278 11.071 1.00 92.75 275 ILE A C 1
ATOM 2107 O O . ILE A 1 275 ? -16.624 -7.886 10.076 1.00 92.75 275 ILE A O 1
ATOM 2111 N N . THR A 1 276 ? -16.612 -8.380 12.260 1.00 93.56 276 THR A N 1
ATOM 2112 C CA . THR A 1 276 ? -18.031 -8.077 12.530 1.00 93.56 276 THR A CA 1
ATOM 2113 C C . THR A 1 276 ? -18.242 -6.657 13.040 1.00 93.56 276 THR A C 1
ATOM 2115 O O . THR A 1 276 ? -19.334 -6.095 12.926 1.00 93.56 276 THR A O 1
ATOM 2118 N N . LYS A 1 277 ? -17.195 -6.038 13.595 1.00 94.00 277 LYS A N 1
ATOM 2119 C CA . LYS A 1 277 ? -17.225 -4.646 14.040 1.00 94.00 277 LYS A CA 1
ATOM 2120 C C . LYS A 1 277 ? -15.880 -3.981 13.818 1.00 94.00 277 LYS A C 1
ATOM 2122 O O . LYS A 1 277 ? -14.846 -4.536 14.177 1.00 94.00 277 LYS A O 1
ATOM 2127 N N . MET A 1 278 ? -15.908 -2.753 13.320 1.00 92.69 278 MET A N 1
ATOM 2128 C CA . MET A 1 278 ? -14.740 -1.884 13.258 1.00 92.69 278 MET A CA 1
ATOM 2129 C C . MET A 1 278 ? -15.084 -0.538 13.879 1.00 92.69 278 MET A C 1
ATOM 2131 O O . MET A 1 278 ? -16.093 0.061 13.528 1.00 92.69 278 MET A O 1
ATOM 2135 N N . THR A 1 279 ? -14.244 -0.037 14.775 1.00 90.56 279 THR A N 1
ATOM 2136 C CA . THR A 1 279 ? -14.375 1.315 15.321 1.00 90.56 279 THR A CA 1
ATOM 2137 C C . THR A 1 279 ? -13.138 2.118 14.977 1.00 90.56 279 THR A C 1
ATOM 2139 O O . THR A 1 279 ? -12.027 1.657 15.234 1.00 90.56 279 THR A O 1
ATOM 2142 N N . THR A 1 280 ? -13.330 3.322 14.444 1.00 84.94 280 THR A N 1
ATOM 2143 C CA . THR A 1 280 ? -12.251 4.296 14.256 1.00 84.94 280 THR A CA 1
ATOM 2144 C C . THR A 1 280 ? -12.536 5.560 15.058 1.00 84.94 280 THR A C 1
ATOM 2146 O O . THR A 1 280 ? -13.702 5.906 15.277 1.00 84.94 280 THR A O 1
ATOM 2149 N N . THR A 1 281 ? -11.484 6.255 15.505 1.00 79.44 281 THR A N 1
ATOM 2150 C CA . THR A 1 281 ? -11.615 7.559 16.183 1.00 79.44 281 THR A CA 1
ATOM 2151 C C . THR A 1 281 ? -12.422 8.542 15.328 1.00 79.44 281 THR A C 1
ATOM 2153 O O . THR A 1 281 ? -13.199 9.335 15.851 1.00 79.44 281 THR A O 1
ATOM 2156 N N . GLU A 1 282 ? -12.255 8.482 14.007 1.00 72.50 282 GLU A N 1
ATOM 2157 C CA . GLU A 1 282 ? -12.841 9.428 13.064 1.00 72.50 282 GLU A CA 1
ATOM 2158 C C . GLU A 1 282 ? -14.240 9.052 12.613 1.00 72.50 282 GLU A C 1
ATOM 2160 O O . GLU A 1 282 ? -15.029 9.948 12.363 1.00 72.50 282 GLU A O 1
ATOM 2165 N N . GLU A 1 283 ? -14.562 7.772 12.437 1.00 71.62 283 GLU A N 1
ATOM 2166 C CA . GLU A 1 283 ? -15.819 7.387 11.788 1.00 71.62 283 GLU A CA 1
ATOM 2167 C C . GLU A 1 283 ? -16.865 6.823 12.746 1.00 71.62 283 GLU A C 1
ATOM 2169 O O . GLU A 1 283 ? -18.034 6.699 12.358 1.00 71.62 283 GLU A O 1
ATOM 2174 N N . GLY A 1 284 ? -16.477 6.526 13.986 1.00 81.50 284 GLY A N 1
ATOM 2175 C CA . GLY A 1 284 ? -17.304 5.777 14.918 1.00 81.50 284 GLY A CA 1
ATOM 2176 C C . GLY A 1 284 ? -17.276 4.286 14.593 1.00 81.50 284 GLY A C 1
ATOM 2177 O O . GLY A 1 284 ? -16.267 3.766 14.116 1.00 81.50 284 GLY A O 1
ATOM 2178 N N . SER A 1 285 ? -18.372 3.585 14.885 1.00 88.94 285 SER A N 1
ATOM 2179 C CA . SER A 1 285 ? -18.437 2.129 14.738 1.00 88.94 285 SER A CA 1
ATOM 2180 C C . SER A 1 285 ? -19.214 1.704 13.496 1.00 88.94 285 SER A C 1
ATOM 2182 O O . SER A 1 285 ? -20.377 2.063 13.317 1.00 88.94 285 SER A O 1
ATOM 2184 N N . TRP A 1 286 ? -18.593 0.846 12.703 1.00 89.19 286 TRP A N 1
ATOM 2185 C CA . TRP A 1 286 ? -19.205 0.038 11.662 1.00 89.19 286 TRP A CA 1
ATOM 2186 C C . TRP A 1 286 ? -19.542 -1.345 12.210 1.00 89.19 286 TRP A C 1
ATOM 2188 O O . TRP A 1 286 ? -18.728 -1.947 12.911 1.00 89.19 286 TRP A O 1
ATOM 2198 N N . HIS A 1 287 ? -20.730 -1.838 11.878 1.00 91.94 287 HIS A N 1
ATOM 2199 C CA . HIS A 1 287 ? -21.158 -3.211 12.121 1.00 91.94 287 HIS A CA 1
ATOM 2200 C C . HIS A 1 287 ? -21.339 -3.896 10.776 1.00 91.94 287 HIS A C 1
ATOM 2202 O O . HIS A 1 287 ? -21.989 -3.351 9.883 1.00 91.94 287 HIS A O 1
ATOM 2208 N N . LEU A 1 288 ? -20.734 -5.066 10.641 1.00 90.81 288 LEU A N 1
ATOM 2209 C CA . LEU A 1 288 ? -20.645 -5.813 9.399 1.00 90.81 288 LEU A CA 1
ATOM 2210 C C . LEU A 1 288 ? -21.320 -7.163 9.607 1.00 90.81 288 LEU A C 1
ATOM 2212 O O . LEU A 1 288 ? -21.037 -7.867 10.577 1.00 90.81 288 LEU A O 1
ATOM 2216 N N . THR A 1 289 ? -22.228 -7.501 8.703 1.00 91.31 289 THR A N 1
ATOM 2217 C CA . THR A 1 289 ? -22.966 -8.765 8.714 1.00 91.31 289 THR A CA 1
ATOM 2218 C C . THR A 1 289 ? -22.733 -9.487 7.402 1.00 91.31 289 THR A C 1
ATOM 2220 O O . THR A 1 289 ? -22.792 -8.864 6.340 1.00 91.31 289 THR A O 1
ATOM 2223 N N . TYR A 1 290 ? -22.499 -10.791 7.482 1.00 90.12 290 TYR A N 1
ATOM 2224 C CA . TYR A 1 290 ? -22.113 -11.635 6.356 1.00 90.12 290 TYR A CA 1
ATOM 2225 C C . TYR A 1 290 ? -23.226 -12.641 6.055 1.00 90.12 290 TYR A C 1
ATOM 2227 O O . TYR A 1 290 ? -23.863 -13.140 6.981 1.00 90.12 290 TYR A O 1
ATOM 2235 N N . SER A 1 291 ? -23.483 -12.916 4.774 1.00 90.62 291 SER A N 1
ATOM 2236 C CA . SER A 1 291 ? -24.440 -13.954 4.347 1.00 90.62 291 SER A CA 1
ATOM 2237 C C . SER A 1 291 ? -23.835 -15.357 4.414 1.00 90.62 291 SER A C 1
ATOM 2239 O O . SER A 1 291 ? -24.551 -16.341 4.560 1.00 90.62 291 SER A O 1
ATOM 2241 N N . SER A 1 292 ? -22.513 -15.433 4.306 1.00 88.31 292 SER A N 1
ATOM 2242 C CA . SER A 1 292 ? -21.672 -16.622 4.440 1.00 88.31 292 SER A CA 1
ATOM 2243 C C . SER A 1 292 ? -20.259 -16.169 4.818 1.00 88.31 292 SER A C 1
ATOM 2245 O O . SER A 1 292 ? -19.951 -14.993 4.593 1.00 88.31 292 SER A O 1
ATOM 2247 N N . PRO A 1 293 ? -19.387 -17.049 5.348 1.00 86.88 293 PRO A N 1
ATOM 2248 C CA . PRO A 1 293 ? -18.010 -16.680 5.662 1.00 86.88 293 PRO A CA 1
ATOM 2249 C C . PRO A 1 293 ? -17.339 -15.953 4.492 1.00 86.88 293 PRO A C 1
ATOM 2251 O O . PRO A 1 293 ? -17.345 -16.441 3.361 1.00 86.88 293 PRO A O 1
ATOM 2254 N N . GLY A 1 294 ? -16.815 -14.756 4.746 1.00 85.00 294 GLY A N 1
ATOM 2255 C CA . GLY A 1 294 ? -16.174 -13.925 3.727 1.00 85.00 294 GLY A CA 1
ATOM 2256 C C . GLY A 1 294 ? -17.092 -13.053 2.857 1.00 85.00 294 GLY A C 1
ATOM 2257 O O . GLY A 1 294 ? -16.602 -12.102 2.247 1.00 85.00 294 GLY A O 1
ATOM 2258 N N . THR A 1 295 ? -18.403 -13.300 2.798 1.00 87.69 295 THR A N 1
ATOM 2259 C CA . THR A 1 295 ? -19.334 -12.595 1.892 1.00 87.69 295 THR A CA 1
ATOM 2260 C C . THR A 1 295 ? -20.179 -11.571 2.646 1.00 87.69 295 THR A C 1
ATOM 2262 O O . THR A 1 295 ? -21.117 -11.924 3.362 1.00 87.69 295 THR A O 1
ATOM 2265 N N . LEU A 1 296 ? -19.850 -10.284 2.499 1.00 86.69 296 LEU A N 1
ATOM 2266 C CA . LEU A 1 296 ? -20.549 -9.204 3.200 1.00 86.69 296 LEU A CA 1
ATOM 2267 C C . LEU A 1 296 ? -21.973 -9.027 2.651 1.00 86.69 296 LEU A C 1
ATOM 2269 O O . LEU A 1 296 ? -22.158 -8.730 1.475 1.00 86.69 296 LEU A O 1
ATOM 2273 N N . ALA A 1 297 ? -22.968 -9.134 3.530 1.00 87.00 297 ALA A N 1
ATOM 2274 C CA . ALA A 1 297 ? -24.370 -8.883 3.206 1.00 87.00 297 ALA A CA 1
ATOM 2275 C C . ALA A 1 297 ? -24.776 -7.429 3.476 1.00 87.00 297 ALA A C 1
ATOM 2277 O O . ALA A 1 297 ? -25.544 -6.841 2.720 1.00 87.00 297 ALA A O 1
ATOM 2278 N N . ASN A 1 298 ? -24.284 -6.844 4.571 1.00 86.50 298 ASN A N 1
ATOM 2279 C CA . ASN A 1 298 ? -24.628 -5.480 4.959 1.00 86.50 298 ASN A CA 1
ATOM 2280 C C . ASN A 1 298 ? -23.547 -4.851 5.848 1.00 86.50 298 ASN A C 1
ATOM 2282 O O . ASN A 1 298 ? -22.878 -5.532 6.627 1.00 86.50 298 ASN A O 1
ATOM 2286 N N . ALA A 1 299 ? -23.419 -3.530 5.744 1.00 86.25 299 ALA A N 1
ATOM 2287 C CA . ALA A 1 299 ? -22.516 -2.716 6.539 1.00 86.25 299 ALA A CA 1
ATOM 2288 C C . ALA A 1 299 ? -23.258 -1.488 7.069 1.00 86.25 299 ALA A C 1
ATOM 2290 O O . ALA A 1 299 ? -23.559 -0.545 6.339 1.00 86.25 299 ALA A O 1
ATOM 2291 N N . ALA A 1 300 ? -23.532 -1.495 8.370 1.00 86.69 300 ALA A N 1
ATOM 2292 C CA . ALA A 1 300 ? -24.252 -0.430 9.043 1.00 86.69 300 ALA A CA 1
ATOM 2293 C C . ALA A 1 300 ? -23.289 0.449 9.841 1.00 86.69 300 ALA A C 1
ATOM 2295 O O . ALA A 1 300 ? -22.575 -0.016 10.736 1.00 86.69 300 ALA A O 1
ATOM 2296 N N . ARG A 1 301 ? -23.306 1.752 9.562 1.00 83.81 301 ARG A N 1
ATOM 2297 C CA . ARG A 1 301 ? -22.571 2.734 10.357 1.00 83.81 301 ARG A CA 1
ATOM 2298 C C . ARG A 1 301 ? -23.437 3.224 11.508 1.00 83.81 301 ARG A C 1
ATOM 2300 O O . ARG A 1 301 ? -24.506 3.787 11.292 1.00 83.81 301 ARG A O 1
ATOM 2307 N N . ARG A 1 302 ? -22.941 3.093 12.738 1.00 79.00 302 ARG A N 1
ATOM 2308 C CA . ARG A 1 302 ? -23.473 3.830 13.885 1.00 79.00 302 ARG A CA 1
ATOM 2309 C C . ARG A 1 302 ? -22.675 5.119 14.014 1.00 79.00 302 ARG A C 1
ATOM 2311 O O . ARG A 1 302 ? -21.623 5.158 14.653 1.00 79.00 302 ARG A O 1
ATOM 2318 N N . THR A 1 303 ? -23.149 6.154 13.331 1.00 63.94 303 THR A N 1
ATOM 2319 C CA . THR A 1 303 ? -22.488 7.457 13.289 1.00 63.94 303 THR A CA 1
ATOM 2320 C C . THR A 1 303 ? -22.475 8.073 14.682 1.00 63.94 303 THR A C 1
ATOM 2322 O O . THR A 1 303 ? -23.513 8.209 15.328 1.00 63.94 303 THR A O 1
ATOM 2325 N N . ILE A 1 304 ? -21.301 8.498 15.131 1.00 55.62 304 ILE A N 1
ATOM 2326 C CA . ILE A 1 304 ? -21.208 9.538 16.152 1.00 55.62 304 ILE A CA 1
ATOM 2327 C C . ILE A 1 304 ? -21.406 10.854 15.395 1.00 55.62 304 ILE A C 1
ATOM 2329 O O . ILE A 1 304 ? -20.841 11.013 14.311 1.00 55.62 304 ILE A O 1
ATOM 2333 N N . ARG A 1 305 ? -22.213 11.792 15.914 1.00 50.66 305 ARG A N 1
ATOM 2334 C CA . ARG A 1 305 ? -22.188 13.171 15.403 1.00 50.66 305 ARG A CA 1
ATOM 2335 C C . ARG A 1 305 ? -20.782 13.706 15.645 1.00 50.66 305 ARG A C 1
ATOM 2337 O O . ARG A 1 305 ? -20.466 14.151 16.744 1.00 50.66 305 ARG A O 1
ATOM 2344 N N . LEU A 1 306 ? -19.926 13.620 14.637 1.00 51.66 306 LEU A N 1
ATOM 2345 C CA . LEU A 1 306 ? -18.702 14.396 14.624 1.00 51.66 306 LEU A CA 1
ATOM 2346 C C . LEU A 1 306 ? -19.163 15.848 14.551 1.00 51.66 306 LEU A C 1
ATOM 2348 O O . LEU A 1 306 ? -19.924 16.208 13.650 1.00 51.66 306 LEU A O 1
ATOM 2352 N N . GLY A 1 307 ? -18.756 16.667 15.521 1.00 49.38 307 GLY A N 1
ATOM 2353 C CA . GLY A 1 307 ? -18.855 18.114 15.354 1.00 49.38 307 GLY A CA 1
ATOM 2354 C C . GLY A 1 307 ? -18.180 18.512 14.039 1.00 49.38 307 GLY A C 1
ATOM 2355 O O . GLY A 1 307 ? -17.294 17.796 13.565 1.00 49.38 307 GLY A O 1
ATOM 2356 N N . ALA A 1 308 ? -18.613 19.620 13.434 1.00 49.12 308 ALA A N 1
ATOM 2357 C CA . ALA A 1 308 ? -17.956 20.166 12.251 1.00 49.12 308 ALA A CA 1
ATOM 2358 C C . ALA A 1 308 ? -16.444 20.241 12.519 1.00 49.12 308 ALA A C 1
ATOM 2360 O O . ALA A 1 308 ? -15.996 20.966 13.408 1.00 49.12 308 ALA A O 1
ATOM 2361 N N . ARG A 1 309 ? -15.666 19.410 11.822 1.00 58.28 309 ARG A N 1
ATOM 2362 C CA . ARG A 1 309 ? -14.216 19.365 11.994 1.00 58.28 309 ARG A CA 1
ATOM 2363 C C . ARG A 1 309 ? -13.639 20.517 11.181 1.00 58.28 309 ARG A C 1
ATOM 2365 O O . ARG A 1 309 ? -14.053 20.721 10.042 1.00 58.28 309 ARG A O 1
ATOM 2372 N N . ALA A 1 310 ? -12.730 21.286 11.773 1.00 57.88 310 ALA A N 1
ATOM 2373 C CA . ALA A 1 310 ? -12.067 22.363 11.053 1.00 57.88 310 ALA A CA 1
ATOM 2374 C C . ALA A 1 310 ? -11.269 21.786 9.872 1.00 57.88 310 ALA A C 1
ATOM 2376 O O . ALA A 1 310 ? -10.613 20.751 10.001 1.00 57.88 310 ALA A O 1
ATOM 2377 N N . CYS A 1 311 ? -11.350 22.454 8.724 1.00 61.03 311 CYS A N 1
ATOM 2378 C CA . CYS A 1 311 ? -10.449 22.208 7.608 1.00 61.03 311 CYS A CA 1
ATOM 2379 C C . CYS A 1 311 ? -9.080 22.853 7.877 1.00 61.03 311 CYS A C 1
ATOM 2381 O O . CYS A 1 311 ? -9.055 23.972 8.390 1.00 61.03 311 CYS A O 1
ATOM 2383 N N . PRO A 1 312 ? -7.975 22.216 7.453 1.00 61.47 312 PRO A N 1
ATOM 2384 C CA . PRO A 1 312 ? -7.879 20.834 6.982 1.00 61.47 312 PRO A CA 1
ATOM 2385 C C . PRO A 1 312 ? -7.765 19.835 8.144 1.00 61.47 312 PRO A C 1
ATOM 2387 O O . PRO A 1 312 ? -7.189 20.118 9.189 1.00 61.47 312 PRO A O 1
ATOM 2390 N N . THR A 1 313 ? -8.232 18.608 7.926 1.00 67.50 313 THR A N 1
ATOM 2391 C CA . THR A 1 313 ? -7.790 17.444 8.709 1.00 67.50 313 THR A CA 1
ATOM 2392 C C . THR A 1 313 ? -6.417 16.991 8.195 1.00 67.50 313 THR A C 1
ATOM 2394 O O . THR A 1 313 ? -6.262 16.925 6.972 1.00 67.50 313 THR A O 1
ATOM 2397 N N . PRO A 1 314 ? -5.453 16.579 9.037 1.00 67.00 314 PRO A N 1
ATOM 2398 C CA . PRO A 1 314 ? -4.078 16.299 8.590 1.00 67.00 314 PRO A CA 1
ATOM 2399 C C . PRO A 1 314 ? -3.913 14.949 7.879 1.00 67.00 314 PRO A C 1
ATOM 2401 O O . PRO A 1 314 ? -2.828 14.387 7.822 1.00 67.00 314 PRO A O 1
ATOM 2404 N N . TYR A 1 315 ? -4.997 14.362 7.379 1.00 76.44 315 TYR A N 1
ATOM 2405 C CA . TYR A 1 315 ? -4.960 13.041 6.777 1.00 76.44 315 TYR A CA 1
ATOM 2406 C C . TYR A 1 315 ? -5.705 13.046 5.461 1.00 76.44 315 TYR A C 1
ATOM 2408 O O . TYR A 1 315 ? -6.898 13.345 5.414 1.00 76.44 315 TYR A O 1
ATOM 2416 N N . ALA A 1 316 ? -5.007 12.635 4.406 1.00 81.31 316 ALA A N 1
ATOM 2417 C CA . ALA A 1 316 ? -5.531 12.686 3.051 1.00 81.31 316 ALA A CA 1
ATOM 2418 C C . ALA A 1 316 ? -6.846 11.948 2.837 1.00 81.31 316 ALA A C 1
ATOM 2420 O O . ALA A 1 316 ? -7.742 12.447 2.156 1.00 81.31 316 ALA A O 1
ATOM 2421 N N . ALA A 1 317 ? -7.018 10.812 3.508 1.00 79.44 317 ALA A N 1
ATOM 2422 C CA . ALA A 1 317 ? -8.234 10.024 3.396 1.00 79.44 317 ALA A CA 1
ATOM 2423 C C . ALA A 1 317 ? -9.481 10.800 3.864 1.00 79.44 317 ALA A C 1
ATOM 2425 O O . ALA A 1 317 ? -10.563 10.613 3.305 1.00 79.44 317 ALA A O 1
ATOM 2426 N N . ASP A 1 318 ? -9.345 11.700 4.843 1.00 79.31 318 ASP A N 1
ATOM 2427 C CA . ASP A 1 318 ? -10.474 12.444 5.407 1.00 79.31 318 ASP A CA 1
ATOM 2428 C C . ASP A 1 318 ? -11.066 13.429 4.389 1.00 79.31 318 ASP A C 1
ATOM 2430 O O . ASP A 1 318 ? -12.287 13.548 4.279 1.00 79.31 318 ASP A O 1
ATOM 2434 N N . TYR A 1 319 ? -10.240 14.098 3.585 1.00 83.75 319 TYR A N 1
ATOM 2435 C CA . TYR A 1 319 ? -10.743 15.016 2.562 1.00 83.75 319 TYR A CA 1
ATOM 2436 C C . TYR A 1 319 ? -10.937 14.343 1.198 1.00 83.75 319 TYR A C 1
ATOM 2438 O O . TYR A 1 319 ? -11.965 14.590 0.577 1.00 83.75 319 TYR A O 1
ATOM 2446 N N . MET A 1 320 ? -10.053 13.438 0.762 1.00 88.25 320 MET A N 1
ATOM 2447 C CA . MET A 1 320 ? -10.151 12.780 -0.555 1.00 88.25 320 MET A CA 1
ATOM 2448 C C . MET A 1 320 ? -11.186 11.652 -0.605 1.00 88.25 320 MET A C 1
ATOM 2450 O O . MET A 1 320 ? -11.866 11.495 -1.612 1.00 88.25 320 MET A O 1
ATOM 2454 N N . LEU A 1 321 ? -11.343 10.851 0.455 1.00 83.94 321 LEU A N 1
ATOM 2455 C CA . LEU A 1 321 ? -12.287 9.720 0.447 1.00 83.94 321 LEU A CA 1
ATOM 2456 C C . LEU A 1 321 ? -13.602 10.053 1.149 1.00 83.94 321 LEU A C 1
ATOM 2458 O O . LEU A 1 321 ? -14.653 9.562 0.743 1.00 83.94 321 LEU A O 1
ATOM 2462 N N . ARG A 1 322 ? -13.546 10.866 2.211 1.00 77.12 322 ARG A N 1
ATOM 2463 C CA . ARG A 1 322 ? -14.702 11.139 3.084 1.00 77.12 322 ARG A CA 1
ATOM 2464 C C . ARG A 1 322 ? -15.320 12.517 2.864 1.00 77.12 322 ARG A C 1
ATOM 2466 O O . ARG A 1 322 ? -16.412 12.767 3.369 1.00 77.12 322 ARG A O 1
ATOM 2473 N N . GLY A 1 323 ? -14.659 13.404 2.118 1.00 79.31 323 GLY A N 1
ATOM 2474 C CA . GLY A 1 323 ? -15.164 14.751 1.858 1.00 79.31 323 GLY A CA 1
ATOM 2475 C C . GLY A 1 323 ? -15.363 15.579 3.131 1.00 79.31 323 GLY A C 1
ATOM 2476 O O . GLY A 1 323 ? -16.249 16.431 3.162 1.00 79.31 323 GLY A O 1
ATOM 2477 N N . MET A 1 324 ? -14.583 15.311 4.189 1.00 77.12 324 MET A N 1
ATOM 2478 C CA . MET A 1 324 ? -14.648 16.039 5.466 1.00 77.12 324 MET A CA 1
ATOM 2479 C C . MET A 1 324 ? -14.092 17.462 5.368 1.00 77.12 324 MET A C 1
ATOM 2481 O O . MET A 1 324 ? -14.282 18.253 6.286 1.00 77.12 324 MET A O 1
ATOM 2485 N N . CYS A 1 325 ? -13.449 17.793 4.250 1.00 76.44 325 CYS A N 1
ATOM 2486 C CA . CYS A 1 325 ? -13.138 19.152 3.864 1.00 76.44 325 CYS A CA 1
ATOM 2487 C C . CYS A 1 325 ? -13.699 19.384 2.461 1.00 76.44 325 CYS A C 1
ATOM 2489 O O . CYS A 1 325 ? -13.376 18.626 1.555 1.00 76.44 325 CYS A O 1
ATOM 2491 N N . LYS A 1 326 ? -14.587 20.371 2.296 1.00 82.62 326 LYS A N 1
ATOM 2492 C CA . LYS A 1 326 ? -15.180 20.755 1.000 1.00 82.62 326 LYS A CA 1
ATOM 2493 C C . LYS A 1 326 ? -14.852 22.207 0.671 1.00 82.62 326 LYS A C 1
ATOM 2495 O O . LYS A 1 326 ? -15.727 23.006 0.355 1.00 82.62 326 LYS A O 1
ATOM 2500 N N . THR A 1 327 ? -13.581 22.554 0.805 1.00 86.06 327 THR A N 1
ATOM 2501 C CA . THR A 1 327 ? -13.085 23.895 0.488 1.00 86.06 327 THR A CA 1
ATOM 2502 C C . THR A 1 327 ? -12.658 23.950 -0.969 1.00 86.06 327 THR A C 1
ATOM 2504 O O . THR A 1 327 ? -12.051 22.999 -1.459 1.00 86.06 327 THR A O 1
ATOM 2507 N N . SER A 1 328 ? -12.958 25.052 -1.657 1.00 90.38 328 SER A N 1
ATOM 2508 C CA . SER A 1 328 ? -12.405 25.320 -2.986 1.00 90.38 328 SER A CA 1
ATOM 2509 C C . SER A 1 328 ? -10.882 25.359 -2.940 1.00 90.38 328 SER A C 1
ATOM 2511 O O . SER A 1 328 ? -10.293 25.852 -1.978 1.00 90.38 328 SER A O 1
ATOM 2513 N N . VAL A 1 329 ? -10.238 24.876 -3.993 1.00 89.81 329 VAL A N 1
ATOM 2514 C CA . VAL A 1 329 ? -8.777 24.793 -4.048 1.00 89.81 329 VAL A CA 1
ATOM 2515 C C . VAL A 1 329 ? -8.205 25.553 -5.220 1.00 89.81 329 VAL A C 1
ATOM 2517 O O . VAL A 1 329 ? -8.816 25.603 -6.286 1.00 89.81 329 VAL A O 1
ATOM 2520 N N . ASP A 1 330 ? -7.031 26.131 -5.014 1.00 87.62 330 ASP A N 1
ATOM 2521 C CA . ASP A 1 330 ? -6.266 26.764 -6.070 1.00 87.62 330 ASP A CA 1
ATOM 2522 C C . ASP A 1 330 ? -5.637 25.709 -6.982 1.00 87.62 330 ASP A C 1
ATOM 2524 O O . ASP A 1 330 ? -4.923 24.813 -6.523 1.00 87.62 330 ASP A O 1
ATOM 2528 N N . VAL A 1 331 ? -5.912 25.812 -8.282 1.00 84.38 331 VAL A N 1
ATOM 2529 C CA . VAL A 1 331 ? -5.392 24.883 -9.290 1.00 84.38 331 VAL A CA 1
ATOM 2530 C C . VAL A 1 331 ? -4.261 25.450 -10.139 1.00 84.38 331 VAL A C 1
ATOM 2532 O O . VAL A 1 331 ? -3.741 24.723 -10.984 1.00 84.38 331 VAL A O 1
ATOM 2535 N N . ARG A 1 332 ? -3.824 26.696 -9.920 1.00 76.81 332 ARG A N 1
ATOM 2536 C CA . ARG A 1 332 ? -2.791 27.330 -10.752 1.00 76.81 332 ARG A CA 1
ATOM 2537 C C . ARG A 1 332 ? -1.554 27.720 -9.941 1.00 76.81 332 ARG A C 1
ATOM 2539 O O . ARG A 1 332 ? -1.663 28.230 -8.836 1.00 76.81 332 ARG A O 1
ATOM 2546 N N . GLN A 1 333 ? -0.371 27.501 -10.515 1.00 58.72 333 GLN A N 1
ATOM 2547 C CA . GLN A 1 333 ? 0.894 28.018 -9.986 1.00 58.72 333 GLN A CA 1
ATOM 2548 C C . GLN A 1 333 ? 1.123 29.434 -10.550 1.00 58.72 333 GLN A C 1
ATOM 2550 O O . GLN A 1 333 ? 1.031 29.636 -11.764 1.00 58.72 333 GLN A O 1
ATOM 2555 N N . GLY A 1 334 ? 1.376 30.427 -9.690 1.00 61.84 334 GLY A N 1
ATOM 2556 C CA . GLY A 1 334 ? 1.657 31.818 -10.085 1.00 61.84 334 GLY A CA 1
ATOM 2557 C C . GLY A 1 334 ? 0.698 32.864 -9.497 1.00 61.84 334 GLY A C 1
ATOM 2558 O O . GLY A 1 334 ? -0.087 32.579 -8.600 1.00 61.84 334 GLY A O 1
ATOM 2559 N N . ALA A 1 335 ? 0.770 34.105 -9.996 1.00 61.25 335 ALA A N 1
ATOM 2560 C CA . ALA A 1 335 ? 0.106 35.266 -9.382 1.00 61.25 335 ALA A CA 1
ATOM 2561 C C . ALA A 1 335 ? -1.436 35.271 -9.477 1.00 61.25 335 ALA A C 1
ATOM 2563 O O . ALA A 1 335 ? -2.095 36.001 -8.738 1.00 61.25 335 ALA A O 1
ATOM 2564 N N . SER A 1 336 ? -2.029 34.480 -10.376 1.00 73.50 336 SER A N 1
ATOM 2565 C CA . SER A 1 336 ? -3.484 34.417 -10.565 1.00 73.50 336 SER A CA 1
ATOM 2566 C C . SER A 1 336 ? -4.050 33.119 -9.998 1.00 73.50 336 SER A C 1
ATOM 2568 O O . SER A 1 336 ? -3.914 32.064 -10.620 1.00 73.50 336 SER A O 1
ATOM 2570 N N . LYS A 1 337 ? -4.726 33.219 -8.848 1.00 79.50 337 LYS A N 1
ATOM 2571 C CA . LYS A 1 337 ? -5.435 32.099 -8.213 1.00 79.50 337 LYS A CA 1
ATOM 2572 C C . LYS A 1 337 ? -6.599 31.640 -9.090 1.00 79.50 337 LYS A C 1
ATOM 2574 O O . LYS A 1 337 ? -7.395 32.467 -9.540 1.00 79.50 337 LYS A O 1
ATOM 2579 N N . VAL A 1 338 ? -6.738 30.332 -9.298 1.00 86.31 338 VAL A N 1
ATOM 2580 C CA . VAL A 1 338 ? -7.913 29.744 -9.961 1.00 86.31 338 VAL A CA 1
ATOM 2581 C C . VAL A 1 338 ? -8.563 28.781 -8.985 1.00 86.31 338 VAL A C 1
ATOM 2583 O O . VAL A 1 338 ? -8.113 27.654 -8.820 1.00 86.31 338 VAL A O 1
ATOM 2586 N N . MET A 1 339 ? -9.636 29.223 -8.335 1.00 90.44 339 MET A N 1
ATOM 2587 C CA . MET A 1 339 ? -10.327 28.408 -7.341 1.00 90.44 339 MET A CA 1
ATOM 2588 C C . MET A 1 339 ? -11.296 27.434 -8.017 1.00 90.44 339 MET A C 1
ATOM 2590 O O . MET A 1 339 ? -12.168 27.846 -8.785 1.00 90.44 339 MET A O 1
ATOM 2594 N N . ARG A 1 340 ? -11.182 26.142 -7.707 1.00 92.06 340 ARG A N 1
ATOM 2595 C CA . ARG A 1 340 ? -12.114 25.097 -8.149 1.00 92.06 340 ARG A CA 1
ATOM 2596 C C . ARG A 1 340 ? -12.880 24.524 -6.957 1.00 92.06 340 ARG A C 1
ATOM 2598 O O . ARG A 1 340 ? -12.241 24.095 -5.995 1.00 92.06 340 ARG A O 1
ATOM 2605 N N . PRO A 1 341 ? -14.224 24.499 -6.996 1.00 92.12 341 PRO A N 1
ATOM 2606 C CA . PRO A 1 341 ? -15.009 23.863 -5.948 1.00 92.12 341 PRO A CA 1
ATOM 2607 C C . PRO A 1 341 ? -14.895 22.333 -6.053 1.00 92.12 341 PRO A C 1
ATOM 2609 O O . PRO A 1 341 ? -14.927 21.795 -7.167 1.00 92.12 341 PRO A O 1
ATOM 2612 N N . PRO A 1 342 ? -14.776 21.619 -4.924 1.00 92.31 342 PRO A N 1
ATOM 2613 C CA . PRO A 1 342 ? -14.704 20.170 -4.933 1.00 92.31 342 PRO A CA 1
ATOM 2614 C C . PRO A 1 342 ? -16.087 19.536 -5.072 1.00 92.31 342 PRO A C 1
ATOM 2616 O O . PRO A 1 342 ? -17.096 20.079 -4.616 1.00 92.31 342 PRO A O 1
ATOM 2619 N N . PHE A 1 343 ? -16.132 18.354 -5.677 1.00 92.25 343 PHE A N 1
ATOM 2620 C CA . PHE A 1 343 ? -17.344 17.558 -5.812 1.00 92.25 343 PHE A CA 1
ATOM 2621 C C . PHE A 1 343 ? -17.042 16.058 -5.875 1.00 92.25 343 PHE A C 1
ATOM 2623 O O . PHE A 1 343 ? -15.903 15.628 -6.064 1.00 92.25 343 PHE A O 1
ATOM 2630 N N . TRP A 1 344 ? -18.083 15.246 -5.698 1.00 92.19 344 TRP A N 1
ATOM 2631 C CA . TRP A 1 344 ? -17.963 13.793 -5.708 1.00 92.19 344 TRP A CA 1
ATOM 2632 C C . TRP A 1 344 ? -17.746 13.249 -7.126 1.00 92.19 344 TRP A C 1
ATOM 2634 O O . TRP A 1 344 ? -18.543 13.495 -8.029 1.00 92.19 344 TRP A O 1
ATOM 2644 N N . LYS A 1 345 ? -16.681 12.469 -7.298 1.00 92.56 345 LYS A N 1
ATOM 2645 C CA . LYS A 1 345 ? -16.305 11.746 -8.516 1.00 92.56 345 LYS A CA 1
ATOM 2646 C C . LYS A 1 345 ? -16.624 10.268 -8.332 1.00 92.56 345 LYS A C 1
ATOM 2648 O O . LYS A 1 345 ? -16.146 9.661 -7.375 1.00 92.56 345 LYS A O 1
ATOM 2653 N N . ALA A 1 346 ? -17.426 9.695 -9.221 1.00 91.00 346 ALA A N 1
ATOM 2654 C CA . ALA A 1 346 ? -17.743 8.270 -9.185 1.00 91.00 346 ALA A CA 1
ATOM 2655 C C . ALA A 1 346 ? -16.511 7.414 -9.525 1.00 91.00 346 ALA A C 1
ATOM 2657 O O . ALA A 1 346 ? -15.686 7.803 -10.353 1.00 91.00 346 ALA A O 1
ATOM 2658 N N . THR A 1 347 ? -16.399 6.244 -8.901 1.00 89.50 347 THR A N 1
ATOM 2659 C CA . THR A 1 347 ? -15.339 5.258 -9.151 1.00 89.50 347 THR A CA 1
ATOM 2660 C C . THR A 1 347 ? -15.920 3.966 -9.728 1.00 89.50 347 THR A C 1
ATOM 2662 O O . THR A 1 347 ? -17.122 3.724 -9.628 1.00 89.50 347 THR A O 1
ATOM 2665 N N . LEU A 1 348 ? -15.083 3.107 -10.322 1.00 87.06 348 LEU A N 1
ATOM 2666 C CA . LEU A 1 348 ? -15.563 1.886 -10.990 1.00 87.06 348 LEU A CA 1
ATOM 2667 C C . LEU A 1 348 ? -16.193 0.870 -10.028 1.00 87.06 348 LEU A C 1
ATOM 2669 O O . LEU A 1 348 ? -17.066 0.113 -10.433 1.00 87.06 348 LEU A O 1
ATOM 2673 N N . THR A 1 349 ? -15.804 0.868 -8.751 1.00 79.56 349 THR A N 1
ATOM 2674 C CA . THR A 1 349 ? -16.436 0.026 -7.718 1.00 79.56 349 THR A CA 1
ATOM 2675 C C . THR A 1 349 ? -17.815 0.518 -7.258 1.00 79.56 349 THR A C 1
ATOM 2677 O O . THR A 1 349 ? -18.378 -0.050 -6.327 1.00 79.56 349 THR A O 1
ATOM 2680 N N . GLY A 1 350 ? -18.362 1.586 -7.853 1.00 72.44 350 GLY A N 1
ATOM 2681 C CA . GLY A 1 350 ? -19.655 2.166 -7.464 1.00 72.44 350 GLY A CA 1
ATOM 2682 C C . GLY A 1 350 ? -19.596 3.112 -6.257 1.00 72.44 350 GLY A C 1
ATOM 2683 O O . GLY A 1 350 ? -20.632 3.580 -5.793 1.00 72.44 350 GLY A O 1
ATOM 2684 N N . GLY A 1 351 ? -18.397 3.413 -5.747 1.00 79.31 351 GLY A N 1
ATOM 2685 C CA . GLY A 1 351 ? -18.173 4.433 -4.721 1.00 79.31 351 GLY A CA 1
ATOM 2686 C C . GLY A 1 351 ? -17.933 5.829 -5.305 1.00 79.31 351 GLY A C 1
ATOM 2687 O O . GLY A 1 351 ? -17.977 6.046 -6.516 1.00 79.31 351 GLY A O 1
ATOM 2688 N N . SER A 1 352 ? -17.630 6.789 -4.428 1.00 87.50 352 SER A N 1
ATOM 2689 C CA . SER A 1 352 ? -17.204 8.133 -4.830 1.00 87.50 352 SER A CA 1
ATOM 2690 C C . SER A 1 352 ? -15.989 8.625 -4.052 1.00 87.50 352 SER A C 1
ATOM 2692 O O . SER A 1 352 ? -15.773 8.231 -2.906 1.00 87.50 352 SER A O 1
ATOM 2694 N N . VAL A 1 353 ? -15.212 9.511 -4.668 1.00 90.75 353 VAL A N 1
ATOM 2695 C CA . VAL A 1 353 ? -14.090 10.234 -4.053 1.00 90.75 353 VAL A CA 1
ATOM 2696 C C . VAL A 1 353 ? -14.284 11.733 -4.235 1.00 90.75 353 VAL A C 1
ATOM 2698 O O . VAL A 1 353 ? -14.941 12.164 -5.178 1.00 90.75 353 VAL A O 1
ATOM 2701 N N . MET A 1 354 ? -13.770 12.540 -3.318 1.00 92.19 354 MET A N 1
ATOM 2702 C CA . MET A 1 354 ? -13.773 13.990 -3.459 1.00 92.19 354 MET A CA 1
ATOM 2703 C C . MET A 1 354 ? -12.687 14.395 -4.446 1.00 92.19 354 MET A C 1
ATOM 2705 O O . MET A 1 354 ? -11.537 13.988 -4.288 1.00 92.19 354 MET A O 1
ATOM 2709 N N . GLY A 1 355 ? -13.039 15.204 -5.436 1.00 93.38 355 GLY A N 1
ATOM 2710 C CA . GLY A 1 355 ? -12.088 15.713 -6.414 1.00 93.38 355 GLY A CA 1
ATOM 2711 C C . GLY A 1 355 ? -12.530 17.032 -7.025 1.00 93.38 355 GLY A C 1
ATOM 2712 O O . GLY A 1 355 ? -13.574 17.582 -6.679 1.00 93.38 355 GLY A O 1
ATOM 2713 N N . ILE A 1 356 ? -11.740 17.527 -7.967 1.00 93.25 356 ILE A N 1
ATOM 2714 C CA . ILE A 1 356 ? -12.032 18.717 -8.771 1.00 93.25 356 ILE A CA 1
ATOM 2715 C C . ILE A 1 356 ? -11.933 18.369 -10.251 1.00 93.25 356 ILE A C 1
ATOM 2717 O O . ILE A 1 356 ? -11.262 17.419 -10.619 1.00 93.25 356 ILE A O 1
ATOM 2721 N N . THR A 1 357 ? -12.610 19.111 -11.125 1.00 91.00 357 THR A N 1
ATOM 2722 C CA . THR A 1 357 ? -12.289 19.040 -12.560 1.00 91.00 357 THR A CA 1
ATOM 2723 C C . THR A 1 357 ? -11.152 20.010 -12.842 1.00 91.00 357 THR A C 1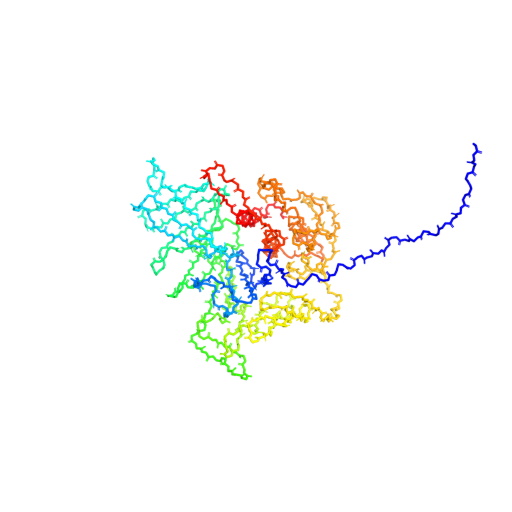
ATOM 2725 O O . THR A 1 357 ? -11.352 21.223 -12.724 1.00 91.00 357 THR A O 1
ATOM 2728 N N . ASN A 1 358 ? -9.990 19.478 -13.211 1.00 84.31 358 ASN A N 1
ATOM 2729 C CA . ASN A 1 358 ? -8.815 20.262 -13.574 1.00 84.31 358 ASN A CA 1
ATOM 2730 C C . ASN A 1 358 ? -8.204 19.767 -14.901 1.00 84.31 358 ASN A C 1
ATOM 2732 O O . ASN A 1 358 ? -8.906 19.723 -15.910 1.00 84.31 358 ASN A O 1
ATOM 2736 N N . ASP A 1 359 ? -6.920 19.421 -14.908 1.00 79.31 359 ASP A N 1
ATOM 2737 C CA . ASP A 1 359 ? -6.161 18.849 -16.020 1.00 79.31 359 ASP A CA 1
ATOM 2738 C C . ASP A 1 359 ? -6.217 17.311 -16.041 1.00 79.31 359 ASP A C 1
ATOM 2740 O O . ASP A 1 359 ? -5.880 16.690 -17.053 1.00 79.31 359 ASP A O 1
ATOM 2744 N N . GLY A 1 360 ? -6.731 16.693 -14.974 1.00 84.69 360 GLY A N 1
ATOM 2745 C CA . GLY A 1 360 ? -6.785 15.246 -14.838 1.00 84.69 360 GLY A CA 1
ATOM 2746 C C . GLY A 1 360 ? -5.381 14.696 -14.609 1.00 84.69 360 GLY A C 1
ATOM 2747 O O . GLY A 1 360 ? -4.571 15.285 -13.908 1.00 84.69 360 GLY A O 1
ATOM 2748 N N . CYS A 1 361 ? -5.057 13.544 -15.186 1.00 85.12 361 CYS A N 1
ATOM 2749 C CA . CYS A 1 361 ? -3.744 12.944 -14.985 1.00 85.12 361 CYS A CA 1
ATOM 2750 C C . CYS A 1 361 ? -2.659 13.670 -15.803 1.00 85.12 361 CYS A C 1
ATOM 2752 O O . CYS A 1 361 ? -2.422 13.331 -16.965 1.00 85.12 361 CYS A O 1
ATOM 2754 N N . SER A 1 362 ? -2.007 14.660 -15.190 1.00 74.94 362 SER A N 1
ATOM 2755 C CA . SER A 1 362 ? -0.961 15.503 -15.791 1.00 74.94 362 SER A CA 1
ATOM 2756 C C . SER A 1 362 ? 0.424 14.841 -15.869 1.00 74.94 362 SER A C 1
ATOM 2758 O O . SER A 1 362 ? 1.255 15.226 -16.693 1.00 74.94 362 SER A O 1
ATOM 2760 N N . ALA A 1 363 ? 0.670 13.798 -15.072 1.00 63.31 363 ALA A N 1
ATOM 2761 C CA . ALA A 1 363 ? 1.812 12.892 -15.189 1.00 63.31 363 ALA A CA 1
ATOM 2762 C C . ALA A 1 363 ? 1.419 11.502 -14.653 1.00 63.31 363 ALA A C 1
ATOM 2764 O O . ALA A 1 363 ? 0.769 11.440 -13.607 1.00 63.31 363 ALA A O 1
ATOM 2765 N N . PRO A 1 364 ? 1.798 10.386 -15.316 1.00 53.94 364 PRO A N 1
ATOM 2766 C CA . PRO A 1 364 ? 2.740 10.238 -16.438 1.00 53.94 364 PRO A CA 1
ATOM 2767 C C . PRO A 1 364 ? 2.126 10.500 -17.837 1.00 53.94 364 PRO A C 1
ATOM 2769 O O . PRO A 1 364 ? 0.923 10.694 -17.964 1.00 53.94 364 PRO A O 1
ATOM 2772 N N . ILE A 1 365 ? 2.960 10.468 -18.897 1.00 54.44 365 ILE A N 1
ATOM 2773 C CA . ILE A 1 365 ? 2.646 10.760 -20.329 1.00 54.44 365 ILE A CA 1
ATOM 2774 C C . ILE A 1 365 ? 1.406 10.013 -20.879 1.00 54.44 365 ILE A C 1
ATOM 2776 O O . ILE A 1 365 ? 0.827 10.412 -21.884 1.00 54.44 365 ILE A O 1
ATOM 2780 N N . VAL A 1 366 ? 0.969 8.946 -20.214 1.00 60.00 366 VAL A N 1
ATOM 2781 C CA . VAL A 1 366 ? -0.171 8.097 -20.598 1.00 60.00 366 VAL A CA 1
ATOM 2782 C C . VAL A 1 366 ? -1.555 8.746 -20.402 1.00 60.00 366 VAL A C 1
ATOM 2784 O O . VAL A 1 366 ? -2.553 8.205 -20.876 1.00 60.00 366 VAL A O 1
ATOM 2787 N N . GLY A 1 367 ? -1.634 9.913 -19.751 1.00 77.38 367 GLY A N 1
ATOM 2788 C CA . GLY A 1 367 ? -2.871 10.685 -19.595 1.00 77.38 367 GLY A CA 1
ATOM 2789 C C . GLY A 1 367 ? -3.941 9.989 -18.743 1.00 77.38 367 GLY A C 1
ATOM 2790 O O . GLY A 1 367 ? -3.672 9.044 -18.010 1.00 77.38 367 GLY A O 1
ATOM 2791 N N . ASN A 1 368 ? -5.191 10.461 -18.827 1.00 84.94 368 ASN A N 1
ATOM 2792 C CA . ASN A 1 368 ? -6.311 9.942 -18.016 1.00 84.94 368 ASN A CA 1
ATOM 2793 C C . ASN A 1 368 ? -6.606 8.448 -18.227 1.00 84.94 368 ASN A C 1
ATOM 2795 O O . ASN A 1 368 ? -7.141 7.783 -17.340 1.00 84.94 368 ASN A O 1
ATOM 2799 N N . LYS A 1 369 ? -6.308 7.948 -19.428 1.00 87.25 369 LYS A N 1
ATOM 2800 C CA . LYS A 1 369 ? -6.673 6.614 -19.895 1.00 87.25 369 LYS A CA 1
ATOM 2801 C C . LYS A 1 369 ? -5.427 5.917 -20.429 1.00 87.25 369 LYS A C 1
ATOM 2803 O O . LYS A 1 369 ? -5.165 6.020 -21.627 1.00 87.25 369 LYS A O 1
ATOM 2808 N N . PRO A 1 370 ? -4.669 5.199 -19.582 1.00 80.75 370 PRO A N 1
ATOM 2809 C CA . PRO A 1 370 ? -3.483 4.478 -20.044 1.00 80.75 370 PRO A CA 1
ATOM 2810 C C . PRO A 1 370 ? -3.818 3.393 -21.080 1.00 80.75 370 PRO A C 1
ATOM 2812 O O . PRO A 1 370 ? -2.963 2.974 -21.851 1.00 80.75 370 PRO A O 1
ATOM 2815 N N . THR A 1 371 ? -5.078 2.953 -21.130 1.00 83.50 371 THR A N 1
ATOM 2816 C CA . THR A 1 371 ? -5.622 2.060 -22.155 1.00 83.50 371 THR A CA 1
ATOM 2817 C C . THR A 1 371 ? -7.123 2.314 -22.323 1.00 83.50 371 THR A C 1
ATOM 2819 O O . THR A 1 371 ? -7.747 2.967 -21.487 1.00 83.50 371 THR A O 1
ATOM 2822 N N . TYR A 1 372 ? -7.737 1.813 -23.398 1.00 86.12 372 TYR A N 1
ATOM 2823 C CA . TYR A 1 372 ? -9.126 2.137 -23.753 1.00 86.12 372 TYR A CA 1
ATOM 2824 C C . TYR A 1 372 ? -10.166 1.674 -22.714 1.00 86.12 372 TYR A C 1
ATOM 2826 O O . TYR A 1 372 ? -11.247 2.256 -22.633 1.00 86.12 372 TYR A O 1
ATOM 2834 N N . TRP A 1 373 ? -9.855 0.636 -21.930 1.00 88.31 373 TRP A N 1
ATOM 2835 C CA . TRP A 1 373 ? -10.748 0.047 -20.923 1.00 88.31 373 TRP A CA 1
ATOM 2836 C C . TRP A 1 373 ? -10.481 0.539 -19.493 1.00 88.31 373 TRP A C 1
ATOM 2838 O O . TRP A 1 373 ? -11.168 0.100 -18.572 1.00 88.31 373 TRP A O 1
ATOM 2848 N N . LEU A 1 374 ? -9.505 1.430 -19.294 1.00 90.50 374 LEU A N 1
ATOM 2849 C CA . LEU A 1 374 ? -9.102 1.928 -17.980 1.00 90.50 374 LEU A CA 1
ATOM 2850 C C . LEU A 1 374 ? -9.138 3.456 -17.949 1.00 90.50 374 LEU A C 1
ATOM 2852 O O . LEU A 1 374 ? -8.560 4.108 -18.812 1.00 90.50 374 LEU A O 1
ATOM 2856 N N . ASP A 1 375 ? -9.784 4.023 -16.930 1.00 92.44 375 ASP A N 1
ATOM 2857 C CA . ASP A 1 375 ? -9.846 5.468 -16.705 1.00 92.44 375 ASP A CA 1
ATOM 2858 C C . ASP A 1 375 ? -9.496 5.794 -15.248 1.00 92.44 375 ASP A C 1
ATOM 2860 O O . ASP A 1 375 ? -10.203 5.393 -14.320 1.00 92.44 375 ASP A O 1
ATOM 2864 N N . PHE A 1 376 ? -8.392 6.517 -15.051 1.00 94.38 376 PHE A N 1
ATOM 2865 C CA . PHE A 1 376 ? -7.926 6.980 -13.743 1.00 94.38 376 PHE A CA 1
ATOM 2866 C C . PHE A 1 376 ? -8.333 8.415 -13.418 1.00 94.38 376 PHE A C 1
ATOM 2868 O O . PHE A 1 376 ? -7.966 8.920 -12.356 1.00 94.38 376 PHE A O 1
ATOM 2875 N N . ARG A 1 377 ? -9.156 9.066 -14.249 1.00 93.81 377 ARG A N 1
ATOM 2876 C CA . ARG A 1 377 ? -9.547 10.467 -14.050 1.00 93.81 377 ARG A CA 1
ATOM 2877 C C . ARG A 1 377 ? -10.124 10.743 -12.666 1.00 93.81 377 ARG A C 1
ATOM 2879 O O . ARG A 1 377 ? -9.740 11.725 -12.054 1.00 93.81 377 ARG A O 1
ATOM 2886 N N . ALA A 1 378 ? -10.980 9.871 -12.130 1.00 94.06 378 ALA A N 1
ATOM 2887 C CA . ALA A 1 378 ? -11.537 10.066 -10.788 1.00 94.06 378 ALA A CA 1
ATOM 2888 C C . ALA A 1 378 ? -10.455 10.092 -9.689 1.00 94.06 378 ALA A C 1
ATOM 2890 O O . ALA A 1 378 ? -10.581 10.838 -8.720 1.00 94.06 378 ALA A O 1
ATOM 2891 N N . ALA A 1 379 ? -9.391 9.297 -9.842 1.00 94.25 379 ALA A N 1
ATOM 2892 C CA . ALA A 1 379 ? -8.261 9.303 -8.922 1.00 94.25 379 ALA A CA 1
ATOM 2893 C C . ALA A 1 379 ? -7.407 10.565 -9.100 1.00 94.25 379 ALA A C 1
ATOM 2895 O O . ALA A 1 379 ? -7.064 11.194 -8.103 1.00 94.25 379 ALA A O 1
ATOM 2896 N N . CYS A 1 380 ? -7.121 10.964 -10.341 1.00 94.00 380 CYS A N 1
ATOM 2897 C CA . CYS A 1 380 ? -6.330 12.162 -10.635 1.00 94.00 380 CYS A CA 1
ATOM 2898 C C . CYS A 1 380 ? -7.048 13.444 -10.197 1.00 94.00 380 CYS A C 1
ATOM 2900 O O . CYS A 1 380 ? -6.475 14.243 -9.474 1.00 94.00 380 CYS A O 1
ATOM 2902 N N . ASP A 1 381 ? -8.347 13.566 -10.468 1.00 94.38 381 ASP A N 1
ATOM 2903 C CA . ASP A 1 381 ? -9.187 14.666 -9.982 1.00 94.38 381 ASP A CA 1
ATOM 2904 C C . ASP A 1 381 ? -9.183 14.769 -8.441 1.00 94.38 381 ASP A C 1
ATOM 2906 O O . ASP A 1 381 ? -9.309 15.856 -7.871 1.00 94.38 381 ASP A O 1
ATOM 2910 N N . SER A 1 382 ? -9.079 13.631 -7.744 1.00 94.00 382 SER A N 1
ATOM 2911 C CA . SER A 1 382 ? -8.959 13.580 -6.282 1.00 94.00 382 SER A CA 1
ATOM 2912 C C . SER A 1 382 ? -7.557 13.965 -5.801 1.00 94.00 382 SER A C 1
ATOM 2914 O O . SER A 1 382 ? -7.413 14.665 -4.797 1.00 94.00 382 SER A O 1
ATOM 2916 N N . HIS A 1 383 ? -6.521 13.540 -6.525 1.00 93.19 383 HIS A N 1
ATOM 2917 C CA . HIS A 1 383 ? -5.125 13.903 -6.273 1.00 93.19 383 HIS A CA 1
ATOM 2918 C C . HIS A 1 383 ? -4.902 15.410 -6.448 1.00 93.19 383 HIS A C 1
ATOM 2920 O O . HIS A 1 383 ? -4.401 16.061 -5.529 1.00 93.19 383 HIS A O 1
ATOM 2926 N N . ASP A 1 384 ? -5.423 15.986 -7.533 1.00 91.75 384 ASP A N 1
ATOM 2927 C CA . ASP A 1 384 ? -5.428 17.426 -7.800 1.00 91.75 384 ASP A CA 1
ATOM 2928 C C . ASP A 1 384 ? -6.110 18.209 -6.683 1.00 91.75 384 ASP A C 1
ATOM 2930 O O . ASP A 1 384 ? -5.644 19.281 -6.290 1.00 91.75 384 ASP A O 1
ATOM 2934 N N . TYR A 1 385 ? -7.204 17.665 -6.142 1.00 92.62 385 TYR A N 1
ATOM 2935 C CA . TYR A 1 385 ? -7.890 18.260 -5.005 1.00 92.62 385 TYR A CA 1
ATOM 2936 C C . TYR A 1 385 ? -6.992 18.318 -3.763 1.00 92.62 385 TYR A C 1
ATOM 2938 O O . TYR A 1 385 ? -6.858 19.378 -3.148 1.00 92.62 385 TYR A O 1
ATOM 2946 N N . GLY A 1 386 ? -6.315 17.217 -3.424 1.00 91.06 386 GLY A N 1
ATOM 2947 C CA . GLY A 1 386 ? -5.354 17.193 -2.320 1.00 91.06 386 GLY A CA 1
ATOM 2948 C C . GLY A 1 386 ? -4.173 18.149 -2.532 1.00 91.06 386 GLY A C 1
ATOM 2949 O O . GLY A 1 386 ? -3.817 18.901 -1.625 1.00 91.06 386 GLY A O 1
ATOM 2950 N N . TYR A 1 387 ? -3.612 18.205 -3.741 1.00 89.69 387 TYR A N 1
ATOM 2951 C CA . TYR A 1 387 ? -2.537 19.145 -4.089 1.00 89.69 387 TYR A CA 1
ATOM 2952 C C . TYR A 1 387 ? -3.003 20.600 -4.084 1.00 89.69 387 TYR A C 1
ATOM 2954 O O . TYR A 1 387 ? -2.250 21.506 -3.731 1.00 89.69 387 TYR A O 1
ATOM 2962 N N . GLY A 1 388 ? -4.245 20.849 -4.478 1.00 90.31 388 GLY A N 1
ATOM 2963 C CA . GLY A 1 388 ? -4.854 22.167 -4.404 1.00 90.31 388 GLY A CA 1
ATOM 2964 C C . GLY A 1 388 ? -5.025 22.644 -2.958 1.00 90.31 388 GLY A C 1
ATOM 2965 O O . GLY A 1 388 ? -4.767 23.808 -2.660 1.00 90.31 388 GLY A O 1
ATOM 2966 N N . LEU A 1 389 ? -5.367 21.747 -2.024 1.00 89.38 389 LEU A N 1
ATOM 2967 C CA . LEU A 1 389 ? -5.367 22.070 -0.594 1.00 89.38 389 LEU A CA 1
ATOM 2968 C C . LEU A 1 389 ? -3.956 22.418 -0.095 1.00 89.38 389 LEU A C 1
ATOM 2970 O O . LEU A 1 389 ? -3.812 23.342 0.702 1.00 89.38 389 LEU A O 1
ATOM 2974 N N . ILE A 1 390 ? -2.911 21.735 -0.571 1.00 87.06 390 ILE A N 1
ATOM 2975 C CA . ILE A 1 390 ? -1.521 22.101 -0.247 1.00 87.06 390 ILE A CA 1
ATOM 2976 C C . ILE A 1 390 ? -1.182 23.495 -0.798 1.00 87.06 390 ILE A C 1
ATOM 2978 O O . ILE A 1 390 ? -0.648 24.345 -0.087 1.00 87.06 390 ILE A O 1
ATOM 2982 N N . ARG A 1 391 ? -1.562 23.783 -2.045 1.00 87.56 391 ARG A N 1
ATOM 2983 C CA . ARG A 1 391 ? -1.335 25.097 -2.669 1.00 87.56 391 ARG A CA 1
ATOM 2984 C C . ARG A 1 391 ? -2.074 26.231 -1.977 1.00 87.56 391 ARG A C 1
ATOM 2986 O O . ARG A 1 391 ? -1.492 27.297 -1.802 1.00 87.56 391 ARG A O 1
ATOM 2993 N N . ASN A 1 392 ? -3.299 26.002 -1.501 1.00 87.94 392 ASN A N 1
ATOM 2994 C CA . ASN A 1 392 ? -4.014 26.974 -0.671 1.00 87.94 392 ASN A CA 1
ATOM 2995 C C . ASN A 1 392 ? -3.126 27.453 0.494 1.00 87.94 392 ASN A C 1
ATOM 2997 O O . ASN A 1 392 ? -3.005 28.659 0.711 1.00 87.94 392 ASN A O 1
ATOM 3001 N N . ARG A 1 393 ? -2.445 26.526 1.186 1.00 85.44 393 ARG A N 1
ATOM 3002 C CA . ARG A 1 393 ? -1.545 26.841 2.308 1.00 85.44 393 ARG A CA 1
ATOM 3003 C C . ARG A 1 393 ? -0.335 27.648 1.870 1.00 85.44 393 ARG A C 1
ATOM 3005 O O . ARG A 1 393 ? -0.022 28.652 2.503 1.00 85.44 393 ARG A O 1
ATOM 3012 N N . LEU A 1 394 ? 0.321 27.220 0.791 1.00 82.94 394 LEU A N 1
ATOM 3013 C CA . LEU A 1 394 ? 1.471 27.923 0.212 1.00 82.94 394 LEU A CA 1
ATOM 3014 C C . LEU A 1 394 ? 1.102 29.361 -0.188 1.00 82.94 394 LEU A C 1
ATOM 3016 O O . LEU A 1 394 ? 1.896 30.279 -0.008 1.00 82.94 394 LEU A O 1
ATOM 3020 N N . ASN A 1 395 ? -0.142 29.571 -0.619 1.00 82.88 395 ASN A N 1
ATOM 3021 C CA . ASN A 1 395 ? -0.700 30.872 -0.984 1.00 82.88 395 ASN A CA 1
ATOM 3022 C C . ASN A 1 395 ? -1.317 31.648 0.200 1.00 82.88 395 ASN A C 1
ATOM 3024 O O . ASN A 1 395 ? -2.100 32.585 -0.020 1.00 82.88 395 ASN A O 1
ATOM 3028 N N . GLY A 1 396 ? -0.984 31.264 1.439 1.00 82.25 396 GLY A N 1
ATOM 3029 C CA . GLY A 1 396 ? -1.347 31.956 2.679 1.00 82.25 396 GLY A CA 1
ATOM 3030 C C . GLY A 1 396 ? -2.751 31.665 3.218 1.00 82.25 396 GLY A C 1
ATOM 3031 O O . GLY A 1 396 ? -3.159 32.285 4.201 1.00 82.25 396 GLY A O 1
ATOM 3032 N N . ASP A 1 397 ? -3.505 30.746 2.608 1.00 80.00 397 ASP A N 1
ATOM 3033 C CA . ASP A 1 397 ? -4.824 30.359 3.108 1.00 80.00 397 ASP A CA 1
ATOM 3034 C C . ASP A 1 397 ? -4.690 29.517 4.388 1.00 80.00 397 ASP A C 1
ATOM 3036 O O . ASP A 1 397 ? -3.853 28.616 4.512 1.00 80.00 397 ASP A O 1
ATOM 3040 N N . ARG A 1 398 ? -5.552 29.806 5.362 1.00 77.38 398 ARG A N 1
ATOM 3041 C CA . ARG A 1 398 ? -5.634 29.064 6.624 1.00 77.38 398 ARG A CA 1
ATOM 3042 C C . ARG A 1 398 ? -6.289 27.693 6.446 1.00 77.38 398 ARG A C 1
ATOM 3044 O O . ARG A 1 398 ? -6.067 26.826 7.279 1.00 77.38 398 ARG A O 1
ATOM 3051 N N . ASN A 1 399 ? -7.043 27.489 5.364 1.00 72.50 399 ASN A N 1
ATOM 3052 C CA . ASN A 1 399 ? -7.747 26.239 5.065 1.00 72.50 399 ASN A CA 1
ATOM 3053 C C . ASN A 1 399 ? -6.934 25.260 4.194 1.00 72.50 399 ASN A C 1
ATOM 3055 O O . ASN A 1 399 ? -7.515 24.355 3.591 1.00 72.50 399 ASN A O 1
ATOM 3059 N N . GLY A 1 400 ? -5.616 25.453 4.078 1.00 76.69 400 GLY A N 1
ATOM 3060 C CA . GLY A 1 400 ? -4.732 24.609 3.274 1.00 76.69 400 GLY A CA 1
ATOM 3061 C C . GLY A 1 400 ? -3.868 23.639 4.086 1.00 76.69 400 GLY A C 1
ATOM 3062 O O . GLY A 1 400 ? -3.679 23.815 5.285 1.00 76.69 400 GLY A O 1
ATOM 3063 N N . LEU A 1 401 ? -3.320 22.630 3.411 1.00 79.88 401 LEU A N 1
ATOM 3064 C CA . LEU A 1 401 ? -2.443 21.600 3.976 1.00 79.88 401 LEU A CA 1
ATOM 3065 C C . LEU A 1 401 ? -0.971 22.001 3.903 1.00 79.88 401 LEU A C 1
ATOM 3067 O O . LEU A 1 401 ? -0.532 22.582 2.916 1.00 79.88 401 LEU A O 1
ATOM 3071 N N . ASP A 1 402 ? -0.176 21.622 4.897 1.00 73.94 402 ASP A N 1
ATOM 3072 C CA . ASP A 1 402 ? 1.269 21.819 4.810 1.00 73.94 402 ASP A CA 1
ATOM 3073 C C . ASP A 1 402 ? 1.892 20.943 3.712 1.00 73.94 402 ASP A C 1
ATOM 3075 O O . ASP A 1 402 ? 1.414 19.851 3.404 1.00 73.94 402 ASP A O 1
ATOM 3079 N N . ARG A 1 403 ? 2.998 21.409 3.121 1.00 74.06 403 ARG A N 1
ATOM 3080 C CA . ARG A 1 403 ? 3.677 20.722 2.006 1.00 74.06 403 ARG A CA 1
ATOM 3081 C C . ARG A 1 403 ? 4.106 19.288 2.343 1.00 74.06 403 ARG A C 1
ATOM 3083 O O . ARG A 1 403 ? 4.123 18.437 1.456 1.00 74.06 403 ARG A O 1
ATOM 3090 N N . SER A 1 404 ? 4.392 18.998 3.614 1.00 70.19 404 SER A N 1
ATOM 3091 C CA . SER A 1 404 ? 4.702 17.643 4.100 1.00 70.19 404 SER A CA 1
ATOM 3092 C C . SER A 1 404 ? 3.579 16.635 3.817 1.00 70.19 404 SER A C 1
ATOM 3094 O O . SER A 1 404 ? 3.841 15.455 3.593 1.00 70.19 404 SER A O 1
ATOM 3096 N N . GLN A 1 405 ? 2.333 17.106 3.700 1.00 77.94 405 GLN A N 1
ATOM 3097 C CA . GLN A 1 405 ? 1.149 16.287 3.426 1.00 77.94 405 GLN A CA 1
ATOM 3098 C C . GLN A 1 405 ? 1.093 15.735 1.998 1.00 77.94 405 GLN A C 1
ATOM 3100 O O . GLN A 1 405 ? 0.220 14.923 1.691 1.00 77.94 405 GLN A O 1
ATOM 3105 N N . ARG A 1 406 ? 2.018 16.128 1.114 1.00 80.25 406 ARG A N 1
ATOM 3106 C CA . ARG A 1 406 ? 2.099 15.607 -0.256 1.00 80.25 406 ARG A CA 1
ATOM 3107 C C . ARG A 1 406 ? 2.117 14.081 -0.286 1.00 80.25 406 ARG A C 1
ATOM 3109 O O . ARG A 1 406 ? 1.359 13.463 -1.025 1.00 80.25 406 ARG A O 1
ATOM 3116 N N . THR A 1 407 ? 2.943 13.472 0.564 1.00 74.44 407 THR A N 1
ATOM 3117 C CA . THR A 1 407 ? 3.098 12.012 0.603 1.00 74.44 407 THR A CA 1
ATOM 3118 C C . THR A 1 407 ? 1.782 11.314 0.971 1.00 74.44 407 THR A C 1
ATOM 3120 O O . THR A 1 407 ? 1.456 10.284 0.382 1.00 74.44 407 THR A O 1
ATOM 3123 N N . HIS A 1 408 ? 0.981 11.917 1.862 1.00 77.94 408 HIS A N 1
ATOM 3124 C CA . HIS A 1 408 ? -0.360 11.449 2.214 1.00 77.94 408 HIS A CA 1
ATOM 3125 C C . HIS A 1 408 ? -1.308 11.489 1.016 1.00 77.94 408 HIS A C 1
ATOM 3127 O O . HIS A 1 408 ? -2.046 10.528 0.787 1.00 77.94 408 HIS A O 1
ATOM 3133 N N . VAL A 1 409 ? -1.300 12.591 0.261 1.00 87.44 409 VAL A N 1
ATOM 3134 C CA . VAL A 1 409 ? -2.143 12.746 -0.933 1.00 87.44 409 VAL A CA 1
ATOM 3135 C C . VAL A 1 409 ? -1.790 11.687 -1.974 1.00 87.44 409 VAL A C 1
ATOM 3137 O O . VAL A 1 409 ? -2.680 10.998 -2.473 1.00 87.44 409 VAL A O 1
ATOM 3140 N N . ASP A 1 410 ? -0.497 11.483 -2.230 1.00 85.69 410 ASP A N 1
ATOM 3141 C CA . ASP A 1 410 ? -0.014 10.463 -3.163 1.00 85.69 410 ASP A CA 1
ATOM 3142 C C . ASP A 1 410 ? -0.428 9.053 -2.717 1.00 85.69 410 ASP A C 1
ATOM 3144 O O . ASP A 1 410 ? -0.870 8.233 -3.522 1.00 85.69 410 ASP A O 1
ATOM 3148 N N . ALA A 1 411 ? -0.310 8.754 -1.420 1.00 80.62 411 ALA A N 1
ATOM 3149 C CA . ALA A 1 411 ? -0.690 7.459 -0.867 1.00 80.62 411 ALA A CA 1
ATOM 3150 C C . ALA A 1 411 ? -2.183 7.169 -1.059 1.00 80.62 411 ALA A C 1
ATOM 3152 O O . ALA A 1 411 ? -2.555 6.081 -1.500 1.00 80.62 411 ALA A O 1
ATOM 3153 N N . VAL A 1 412 ? -3.044 8.150 -0.777 1.00 86.62 412 VAL A N 1
ATOM 3154 C CA . VAL A 1 412 ? -4.488 7.998 -0.984 1.00 86.62 412 VAL A CA 1
ATOM 3155 C C . VAL A 1 412 ? -4.825 7.915 -2.465 1.00 86.62 412 VAL A C 1
ATOM 3157 O O . VAL A 1 412 ? -5.701 7.138 -2.834 1.00 86.62 412 VAL A O 1
ATOM 3160 N N . PHE A 1 413 ? -4.107 8.631 -3.327 1.00 91.31 413 PHE A N 1
ATOM 3161 C CA . PHE A 1 413 ? -4.237 8.490 -4.773 1.00 91.31 413 PHE A CA 1
ATOM 3162 C C . PHE A 1 413 ? -3.971 7.049 -5.239 1.00 91.31 413 PHE A C 1
ATOM 3164 O O . PHE A 1 413 ? -4.805 6.478 -5.950 1.00 91.31 413 PHE A O 1
ATOM 3171 N N . LEU A 1 414 ? -2.897 6.408 -4.757 1.00 87.31 414 LEU A N 1
ATOM 3172 C CA . LEU A 1 414 ? -2.647 4.986 -5.022 1.00 87.31 414 LEU A CA 1
ATOM 3173 C C . LEU A 1 414 ? -3.779 4.097 -4.493 1.00 87.31 414 LEU A C 1
ATOM 3175 O O . LEU A 1 414 ? -4.243 3.204 -5.205 1.00 87.31 414 LEU A O 1
ATOM 3179 N N . THR A 1 415 ? -4.260 4.346 -3.273 1.00 85.19 415 THR A N 1
ATOM 3180 C CA . THR A 1 415 ? -5.395 3.609 -2.697 1.00 85.19 415 THR A CA 1
ATOM 3181 C C . THR A 1 415 ? -6.648 3.727 -3.567 1.00 85.19 415 THR A C 1
ATOM 3183 O O . THR A 1 415 ? -7.291 2.714 -3.838 1.00 85.19 415 THR A O 1
ATOM 3186 N N . ILE A 1 416 ? -6.986 4.923 -4.065 1.00 90.19 416 ILE A N 1
ATOM 3187 C CA . ILE A 1 416 ? -8.144 5.122 -4.951 1.00 90.19 416 ILE A CA 1
ATOM 3188 C C . ILE A 1 416 ? -7.986 4.290 -6.224 1.00 90.19 416 ILE A C 1
ATOM 3190 O O . ILE A 1 416 ? -8.905 3.551 -6.581 1.00 90.19 416 ILE A O 1
ATOM 3194 N N . MET A 1 417 ? -6.828 4.362 -6.888 1.00 92.25 417 MET A N 1
ATOM 3195 C CA . MET A 1 417 ? -6.588 3.586 -8.107 1.00 92.25 417 MET A CA 1
ATOM 3196 C C . MET A 1 417 ? -6.713 2.084 -7.846 1.00 92.25 417 MET A C 1
ATOM 3198 O O . MET A 1 417 ? -7.442 1.399 -8.558 1.00 92.25 417 MET A O 1
ATOM 3202 N N . LYS A 1 418 ? -6.074 1.562 -6.797 1.00 86.38 418 LYS A N 1
ATOM 3203 C CA . LYS A 1 418 ? -6.079 0.120 -6.516 1.00 86.38 418 LYS A CA 1
ATOM 3204 C C . LYS A 1 418 ? -7.452 -0.401 -6.100 1.00 86.38 418 LYS A C 1
ATOM 3206 O O . LYS A 1 418 ? -7.891 -1.439 -6.588 1.00 86.38 418 LYS A O 1
ATOM 3211 N N . GLU A 1 419 ? -8.123 0.301 -5.198 1.00 82.81 419 GLU A N 1
ATOM 3212 C CA . GLU A 1 419 ? -9.263 -0.252 -4.459 1.00 82.81 419 GLU A CA 1
ATOM 3213 C C . GLU A 1 419 ? -10.610 0.265 -4.929 1.00 82.81 419 GLU A C 1
ATOM 3215 O O . GLU A 1 419 ? -11.632 -0.348 -4.645 1.00 82.81 419 GLU A O 1
ATOM 3220 N N . ARG A 1 420 ? -10.632 1.389 -5.645 1.00 86.19 420 ARG A N 1
ATOM 3221 C CA . ARG A 1 420 ? -11.873 1.968 -6.165 1.00 86.19 420 ARG A CA 1
ATOM 3222 C C . ARG A 1 420 ? -11.979 1.903 -7.681 1.00 86.19 420 ARG A C 1
ATOM 3224 O O . ARG A 1 420 ? -13.073 2.068 -8.220 1.00 86.19 420 ARG A O 1
ATOM 3231 N N . ILE A 1 421 ? -10.862 1.649 -8.361 1.00 91.44 421 ILE A N 1
ATOM 3232 C CA . ILE A 1 421 ? -10.809 1.525 -9.817 1.00 91.44 421 ILE A CA 1
ATOM 3233 C C . ILE A 1 421 ? -10.406 0.099 -10.202 1.00 91.44 421 ILE A C 1
ATOM 3235 O O . ILE A 1 421 ? -11.260 -0.656 -10.654 1.00 91.44 421 ILE A O 1
ATOM 3239 N N . CYS A 1 422 ? -9.159 -0.314 -9.953 1.00 89.12 422 CYS A N 1
ATOM 3240 C CA . CYS A 1 422 ? -8.646 -1.625 -10.369 1.00 89.12 422 CYS A CA 1
ATOM 3241 C C . CYS A 1 422 ? -9.399 -2.802 -9.747 1.00 89.12 422 CYS A C 1
ATOM 3243 O O . CYS A 1 422 ? -9.573 -3.828 -10.396 1.00 89.12 422 CYS A O 1
ATOM 3245 N N . ALA A 1 423 ? -9.873 -2.652 -8.512 1.00 83.50 423 ALA A N 1
ATOM 3246 C CA . ALA A 1 423 ? -10.701 -3.637 -7.829 1.00 83.50 423 ALA A CA 1
ATOM 3247 C C . ALA A 1 423 ? -11.950 -4.062 -8.616 1.00 83.50 423 ALA A C 1
ATOM 3249 O O . ALA A 1 423 ? -12.318 -5.227 -8.551 1.00 83.50 423 ALA A O 1
ATOM 3250 N N . ALA A 1 424 ? -12.579 -3.147 -9.361 1.00 85.94 424 ALA A N 1
ATOM 3251 C CA . ALA A 1 424 ? -13.786 -3.430 -10.140 1.00 85.94 424 ALA A CA 1
ATOM 3252 C C . ALA A 1 424 ? -13.499 -4.138 -11.473 1.00 85.94 424 ALA A C 1
ATOM 3254 O O . ALA A 1 424 ? -14.422 -4.577 -12.157 1.00 85.94 424 ALA A O 1
ATOM 3255 N N . ILE A 1 425 ? -12.232 -4.199 -11.882 1.00 87.44 425 ILE A N 1
ATOM 3256 C CA . ILE A 1 425 ? -11.849 -4.649 -13.214 1.00 87.44 425 ILE A CA 1
ATOM 3257 C C . ILE A 1 425 ? -11.712 -6.164 -13.221 1.00 87.44 425 ILE A C 1
ATOM 3259 O O . ILE A 1 425 ? -10.944 -6.745 -12.455 1.00 87.44 425 ILE A O 1
ATOM 3263 N N . THR A 1 426 ? -12.432 -6.797 -14.140 1.00 85.44 426 THR A N 1
ATOM 3264 C CA . THR A 1 426 ? -12.424 -8.244 -14.353 1.00 85.44 426 THR A CA 1
ATOM 3265 C C . THR A 1 426 ? -12.080 -8.584 -15.802 1.00 85.44 426 THR A C 1
ATOM 3267 O O . THR A 1 426 ? -12.024 -7.722 -16.686 1.00 85.44 426 THR A O 1
ATOM 3270 N N . GLY A 1 427 ? -11.833 -9.871 -16.044 1.00 85.44 427 GLY A N 1
ATOM 3271 C CA . GLY A 1 427 ? -11.526 -10.404 -17.364 1.00 85.44 427 GLY A CA 1
ATOM 3272 C C . GLY A 1 427 ? -10.065 -10.243 -17.772 1.00 85.44 427 GLY A C 1
ATOM 3273 O O . GLY A 1 427 ? -9.206 -9.780 -17.015 1.00 85.44 427 GLY A O 1
ATOM 3274 N N . THR A 1 428 ? -9.794 -10.653 -19.003 1.00 83.94 428 THR A N 1
ATOM 3275 C CA . THR A 1 428 ? -8.455 -10.700 -19.579 1.00 83.94 428 THR A CA 1
ATOM 3276 C C . THR A 1 428 ? -8.352 -9.814 -20.814 1.00 83.94 428 THR A C 1
ATOM 3278 O O . THR A 1 428 ? -9.352 -9.428 -21.426 1.00 83.94 428 THR A O 1
ATOM 3281 N N . VAL A 1 429 ? -7.127 -9.445 -21.167 1.00 82.50 429 VAL A N 1
ATOM 3282 C CA . VAL A 1 429 ? -6.802 -8.807 -22.442 1.00 82.50 429 VAL A CA 1
ATOM 3283 C C . VAL A 1 429 ? -5.756 -9.658 -23.148 1.00 82.50 429 VAL A C 1
ATOM 3285 O O . VAL A 1 429 ? -4.856 -10.199 -22.502 1.00 82.50 429 VAL A O 1
ATOM 3288 N N . ALA A 1 430 ? -5.914 -9.825 -24.462 1.00 74.12 430 ALA A N 1
ATOM 3289 C CA . ALA A 1 430 ? -4.897 -10.468 -25.278 1.00 74.12 430 ALA A CA 1
ATOM 3290 C C . ALA A 1 430 ? -3.631 -9.619 -25.202 1.00 74.12 430 ALA A C 1
ATOM 3292 O O . ALA A 1 430 ? -3.672 -8.428 -25.511 1.00 74.12 430 ALA A O 1
ATOM 3293 N N . ASP A 1 431 ? -2.535 -10.226 -24.766 1.00 58.94 431 ASP A N 1
ATOM 3294 C CA . ASP A 1 431 ? -1.238 -9.590 -24.847 1.00 58.94 431 ASP A CA 1
ATOM 3295 C C . ASP A 1 431 ? -0.689 -9.827 -26.265 1.00 58.94 431 ASP A C 1
ATOM 3297 O O . ASP A 1 431 ? -0.360 -10.972 -26.613 1.00 58.94 431 ASP A O 1
ATOM 3301 N N . PRO A 1 432 ? -0.615 -8.776 -27.107 1.00 48.31 432 PRO A N 1
ATOM 3302 C CA . PRO A 1 432 ? -0.202 -8.907 -28.501 1.00 48.31 432 PRO A CA 1
ATOM 3303 C C . PRO A 1 432 ? 1.248 -9.388 -28.651 1.00 48.31 432 PRO A C 1
ATOM 3305 O O . PRO A 1 432 ? 1.618 -9.835 -29.732 1.00 48.31 432 PRO A O 1
ATOM 3308 N N . PHE A 1 433 ? 2.054 -9.349 -27.584 1.00 46.44 433 PHE A N 1
ATOM 3309 C CA . PHE A 1 433 ? 3.435 -9.826 -27.578 1.00 46.44 433 PHE A CA 1
ATOM 3310 C C . PHE A 1 433 ? 3.585 -11.256 -27.049 1.00 46.44 433 PHE A C 1
ATOM 3312 O O . PHE A 1 433 ? 4.622 -11.874 -27.282 1.00 46.44 433 PHE A O 1
ATOM 3319 N N . ARG A 1 434 ? 2.584 -11.799 -26.340 1.00 49.28 434 ARG A N 1
ATOM 3320 C CA . ARG A 1 434 ? 2.672 -13.137 -25.723 1.00 49.28 434 ARG A CA 1
ATOM 3321 C C . ARG A 1 434 ? 1.885 -14.220 -26.454 1.00 49.28 434 ARG A C 1
ATOM 3323 O O . ARG A 1 434 ? 2.132 -15.397 -26.214 1.00 49.28 434 ARG A O 1
ATOM 3330 N N . GLY A 1 435 ? 0.859 -13.856 -27.227 1.00 54.62 435 GLY A N 1
ATOM 3331 C CA . GLY A 1 435 ? -0.180 -14.824 -27.606 1.00 54.62 435 GLY A CA 1
ATOM 3332 C C . GLY A 1 435 ? -0.906 -15.425 -26.387 1.00 54.62 435 GLY A C 1
ATOM 3333 O O . GLY A 1 435 ? -1.604 -16.427 -26.516 1.00 54.62 435 GLY A O 1
ATOM 3334 N N . THR A 1 436 ? -0.743 -14.827 -25.199 1.00 61.66 436 THR A N 1
ATOM 3335 C CA . THR A 1 436 ? -1.376 -15.243 -23.945 1.00 61.66 436 THR A CA 1
ATOM 3336 C C . THR A 1 436 ? -2.281 -14.140 -23.409 1.00 61.66 436 THR A C 1
ATOM 3338 O O . THR A 1 436 ? -2.212 -12.978 -23.814 1.00 61.66 436 THR A O 1
ATOM 3341 N N . GLN A 1 437 ? -3.193 -14.524 -22.522 1.00 72.75 437 GLN A N 1
ATOM 3342 C CA . GLN A 1 437 ? -4.127 -13.612 -21.882 1.00 72.75 437 GLN A CA 1
ATOM 3343 C C . GLN A 1 437 ? -3.552 -13.107 -20.556 1.00 72.75 437 GLN A C 1
ATOM 3345 O O . GLN A 1 437 ? -3.204 -13.908 -19.692 1.00 72.75 437 GLN A O 1
ATOM 3350 N N . SER A 1 438 ? -3.500 -11.785 -20.386 1.00 72.06 438 SER A N 1
ATOM 3351 C CA . SER A 1 438 ? -3.127 -11.133 -19.125 1.00 72.06 438 SER A CA 1
ATOM 3352 C C . SER A 1 438 ? -4.379 -10.670 -18.383 1.00 72.06 438 SER A C 1
ATOM 3354 O O . SER A 1 438 ? -5.357 -10.241 -19.004 1.00 72.06 438 SER A O 1
ATOM 3356 N N . SER A 1 439 ? -4.362 -10.723 -17.050 1.00 79.56 439 SER A N 1
ATOM 3357 C CA . SER A 1 439 ? -5.453 -10.186 -16.231 1.00 79.56 439 SER A CA 1
ATOM 3358 C C . SER A 1 439 ? -5.525 -8.665 -16.375 1.00 79.56 439 SER A C 1
ATOM 3360 O O . SER A 1 439 ? -4.548 -7.959 -16.109 1.00 79.56 439 SER A O 1
ATOM 3362 N N . LYS A 1 440 ? -6.699 -8.126 -16.734 1.00 85.94 440 LYS A N 1
ATOM 3363 C CA . LYS A 1 440 ? -6.898 -6.666 -16.796 1.00 85.94 440 LYS A CA 1
ATOM 3364 C C . LYS A 1 440 ? -6.670 -6.005 -15.434 1.00 85.94 440 LYS A C 1
ATOM 3366 O O . LYS A 1 440 ? -6.159 -4.891 -15.364 1.00 85.94 440 LYS A O 1
ATOM 3371 N N . ARG A 1 441 ? -7.004 -6.695 -14.337 1.00 83.69 441 ARG A N 1
ATOM 3372 C CA . ARG A 1 441 ? -6.781 -6.193 -12.973 1.00 83.69 441 ARG A CA 1
ATOM 3373 C C . ARG A 1 441 ? -5.300 -6.052 -12.654 1.00 83.69 441 ARG A C 1
ATOM 3375 O O . ARG A 1 441 ? -4.898 -5.025 -12.119 1.00 83.69 441 ARG A O 1
ATOM 3382 N N . SER A 1 442 ? -4.502 -7.059 -12.993 1.00 75.56 442 SER A N 1
ATOM 3383 C CA . SER A 1 442 ? -3.051 -7.040 -12.781 1.00 75.56 442 SER A CA 1
ATOM 3384 C C . SER A 1 442 ? -2.394 -5.893 -13.546 1.00 75.56 442 SER A C 1
ATOM 3386 O O . SER A 1 442 ? -1.680 -5.079 -12.960 1.00 75.56 442 SER A O 1
ATOM 3388 N N . LEU A 1 443 ? -2.765 -5.729 -14.819 1.00 78.75 443 LEU A N 1
ATOM 3389 C CA . LEU A 1 443 ? -2.299 -4.615 -15.641 1.00 78.75 443 LEU A CA 1
ATOM 3390 C C . LEU A 1 443 ? -2.751 -3.249 -15.086 1.00 78.75 443 LEU A C 1
ATOM 3392 O O . LEU A 1 443 ? -1.965 -2.308 -15.039 1.00 78.75 443 LEU A O 1
ATOM 3396 N N . CYS A 1 444 ? -3.980 -3.140 -14.571 1.00 86.94 444 CYS A N 1
ATOM 3397 C CA . CYS A 1 444 ? -4.432 -1.929 -13.882 1.00 86.94 444 CYS A CA 1
ATOM 3398 C C . CYS A 1 444 ? -3.582 -1.603 -12.646 1.00 86.94 444 CYS A C 1
ATOM 3400 O O . CYS A 1 444 ? -3.200 -0.450 -12.449 1.00 86.94 444 CYS A O 1
ATOM 3402 N N . LEU A 1 445 ? -3.267 -2.602 -11.814 1.00 83.06 445 LEU A N 1
ATOM 3403 C CA . LEU A 1 445 ? -2.427 -2.415 -10.627 1.00 83.06 445 LEU A CA 1
ATOM 3404 C C . LEU A 1 445 ? -0.995 -2.005 -10.999 1.00 83.06 445 LEU A C 1
ATOM 3406 O O . LEU A 1 445 ? -0.404 -1.196 -10.283 1.00 83.06 445 LEU A O 1
ATOM 3410 N N . SER A 1 446 ? -0.465 -2.513 -12.118 1.00 77.06 446 SER A N 1
ATOM 3411 C CA . SER A 1 446 ? 0.803 -2.053 -12.696 1.00 77.06 446 SER A CA 1
ATOM 3412 C C . SER A 1 446 ? 0.746 -0.550 -12.985 1.00 77.06 446 SER A C 1
ATOM 3414 O O . SER A 1 446 ? 1.482 0.220 -12.366 1.00 77.06 446 SER A O 1
ATOM 3416 N N . TYR A 1 447 ? -0.235 -0.104 -13.785 1.00 84.44 447 TYR A N 1
ATOM 3417 C CA . TYR A 1 447 ? -0.425 1.321 -14.069 1.00 84.44 447 TYR A CA 1
ATOM 3418 C C . TYR A 1 447 ? -0.628 2.155 -12.795 1.00 84.44 447 TYR A C 1
ATOM 3420 O O . TYR A 1 447 ? -0.057 3.234 -12.674 1.00 84.44 447 TYR A O 1
ATOM 3428 N N . ALA A 1 448 ? -1.393 1.675 -11.812 1.00 86.50 448 ALA A N 1
ATOM 3429 C CA . ALA A 1 448 ? -1.602 2.402 -10.559 1.00 86.50 448 ALA A CA 1
ATOM 3430 C C . ALA A 1 448 ? -0.276 2.691 -9.826 1.00 86.50 448 ALA A C 1
ATOM 3432 O O . ALA A 1 448 ? -0.053 3.810 -9.356 1.00 86.50 448 ALA A O 1
ATOM 3433 N N . ASN A 1 449 ? 0.634 1.712 -9.766 1.00 77.69 449 ASN A N 1
ATOM 3434 C CA . ASN A 1 449 ? 1.958 1.892 -9.165 1.00 77.69 449 ASN A CA 1
ATOM 3435 C C . ASN A 1 449 ? 2.817 2.887 -9.955 1.00 77.69 449 ASN A C 1
ATOM 3437 O O . ASN A 1 449 ? 3.521 3.701 -9.355 1.00 77.69 449 ASN A O 1
ATOM 3441 N N . THR A 1 450 ? 2.738 2.857 -11.283 1.00 76.94 450 THR A N 1
ATOM 3442 C CA . THR A 1 450 ? 3.420 3.812 -12.161 1.00 76.94 450 THR A CA 1
ATOM 3443 C C . THR A 1 450 ? 2.966 5.240 -11.911 1.00 76.94 450 THR A C 1
ATOM 3445 O O . THR A 1 450 ? 3.799 6.123 -11.718 1.00 76.94 450 THR A O 1
ATOM 3448 N N . PHE A 1 451 ? 1.652 5.476 -11.884 1.00 84.69 451 PHE A N 1
ATOM 3449 C CA . PHE A 1 451 ? 1.094 6.802 -11.627 1.00 84.69 451 PHE A CA 1
ATOM 3450 C C . PHE A 1 451 ? 1.515 7.304 -10.250 1.00 84.69 451 PHE A C 1
ATOM 3452 O O . PHE A 1 451 ? 2.010 8.423 -10.138 1.00 84.69 451 PHE A O 1
ATOM 3459 N N . TYR A 1 452 ? 1.401 6.459 -9.221 1.00 82.25 452 TYR A N 1
ATOM 3460 C CA . TYR A 1 452 ? 1.857 6.794 -7.874 1.00 82.25 452 TYR A CA 1
ATOM 3461 C C . TYR A 1 452 ? 3.324 7.231 -7.864 1.00 82.25 452 TYR A C 1
ATOM 3463 O O . TYR A 1 452 ? 3.657 8.280 -7.326 1.00 82.25 452 TYR A O 1
ATOM 3471 N N . LYS A 1 453 ? 4.217 6.488 -8.516 1.00 73.62 453 LYS A N 1
ATOM 3472 C CA . LYS A 1 453 ? 5.641 6.847 -8.539 1.00 73.62 453 LYS A CA 1
ATOM 3473 C C . LYS A 1 453 ? 5.942 8.085 -9.363 1.00 73.62 453 LYS A C 1
ATOM 3475 O O . LYS A 1 453 ? 6.790 8.876 -8.959 1.00 73.62 453 LYS A O 1
ATOM 3480 N N . ALA A 1 454 ? 5.235 8.282 -10.472 1.00 76.38 454 ALA A N 1
ATOM 3481 C CA . ALA A 1 454 ? 5.354 9.497 -11.262 1.00 76.38 454 ALA A CA 1
ATOM 3482 C C . ALA A 1 454 ? 5.008 10.733 -10.419 1.00 76.38 454 ALA A C 1
ATOM 3484 O O . ALA A 1 454 ? 5.774 11.697 -10.428 1.00 76.38 454 ALA A O 1
ATOM 3485 N N . VAL A 1 455 ? 3.923 10.688 -9.633 1.00 79.69 455 VAL A N 1
ATOM 3486 C CA . VAL A 1 455 ? 3.566 11.806 -8.743 1.00 79.69 455 VAL A CA 1
ATOM 3487 C C . VAL A 1 455 ? 4.533 11.947 -7.565 1.00 79.69 455 VAL A C 1
ATOM 3489 O O . VAL A 1 455 ? 4.875 13.076 -7.213 1.00 79.69 455 VAL A O 1
ATOM 3492 N N . ARG A 1 456 ? 5.079 10.842 -7.029 1.00 74.75 456 ARG A N 1
ATOM 3493 C CA . ARG A 1 456 ? 6.139 10.884 -6.002 1.00 74.75 456 ARG A CA 1
ATOM 3494 C C . ARG A 1 456 ? 7.395 11.607 -6.495 1.00 74.75 456 ARG A C 1
ATOM 3496 O O . ARG A 1 456 ? 7.936 12.427 -5.760 1.00 74.75 456 ARG A O 1
ATOM 3503 N N . ALA A 1 457 ? 7.835 11.315 -7.718 1.00 65.69 457 ALA A N 1
ATOM 3504 C CA . ALA A 1 457 ? 9.078 11.850 -8.273 1.00 65.69 457 ALA A CA 1
ATOM 3505 C C . ALA A 1 457 ? 8.927 13.266 -8.852 1.00 65.69 457 ALA A C 1
ATOM 3507 O O . ALA A 1 457 ? 9.817 14.102 -8.713 1.00 65.69 457 ALA A O 1
ATOM 3508 N N . LYS A 1 458 ? 7.800 13.557 -9.518 1.00 67.19 458 LYS A N 1
ATOM 3509 C CA . LYS A 1 458 ? 7.607 14.808 -10.279 1.00 67.19 458 LYS A CA 1
ATOM 3510 C C . LYS A 1 458 ? 6.638 15.793 -9.635 1.00 67.19 458 LYS A C 1
ATOM 3512 O O . LYS A 1 458 ? 6.582 16.945 -10.055 1.00 67.19 458 LYS A O 1
ATOM 3517 N N . GLY A 1 459 ? 5.905 15.383 -8.602 1.00 57.16 459 GLY A N 1
ATOM 3518 C CA . GLY A 1 459 ? 4.853 16.196 -7.995 1.00 57.16 459 GLY A CA 1
ATOM 3519 C C . GLY A 1 459 ? 5.335 17.509 -7.372 1.00 57.16 459 GLY A C 1
ATOM 3520 O O . GLY A 1 459 ? 4.540 18.429 -7.240 1.00 57.16 459 GLY A O 1
ATOM 3521 N N . ASP A 1 460 ? 6.622 17.636 -7.026 1.00 60.12 460 ASP A N 1
ATOM 3522 C CA . ASP A 1 460 ? 7.171 18.897 -6.496 1.00 60.12 460 ASP A CA 1
ATOM 3523 C C . ASP A 1 460 ? 7.251 20.020 -7.529 1.00 60.12 460 ASP A C 1
ATOM 3525 O O . ASP A 1 460 ? 7.260 21.176 -7.134 1.00 60.12 460 ASP A O 1
ATOM 3529 N N . GLY A 1 461 ? 7.307 19.710 -8.829 1.00 51.00 461 GLY A N 1
ATOM 3530 C CA . GLY A 1 461 ? 7.261 20.748 -9.863 1.00 51.00 461 GLY A CA 1
ATOM 3531 C C . GLY A 1 461 ? 5.876 21.385 -10.011 1.00 51.00 461 GLY A C 1
ATOM 3532 O O . GLY A 1 461 ? 5.768 22.467 -10.577 1.00 51.00 461 GLY A O 1
ATOM 3533 N N . ALA A 1 462 ? 4.830 20.715 -9.512 1.00 50.28 462 ALA A N 1
ATOM 3534 C CA . ALA A 1 462 ? 3.432 21.138 -9.608 1.00 50.28 462 ALA A CA 1
ATOM 3535 C C . ALA A 1 462 ? 2.914 21.882 -8.356 1.00 50.28 462 ALA A C 1
ATOM 3537 O O . ALA A 1 462 ? 1.790 22.393 -8.372 1.00 50.28 462 ALA A O 1
ATOM 3538 N N . LEU A 1 463 ? 3.711 21.928 -7.279 1.00 51.66 463 LEU A N 1
ATOM 3539 C CA . LEU A 1 463 ? 3.471 22.699 -6.051 1.00 51.66 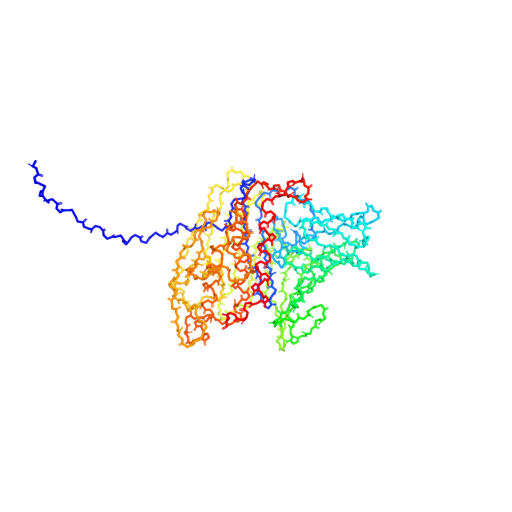463 LEU A CA 1
ATOM 3540 C C . LEU A 1 463 ? 4.377 23.931 -6.057 1.00 51.66 463 LEU A C 1
ATOM 3542 O O . LEU A 1 463 ? 3.861 25.036 -5.780 1.00 51.66 463 LEU A O 1
#

Solvent-accessible surface area (backbone atoms only — not comparable to full-atom values): 24655 Å² total; per-residue (Å²): 142,81,88,86,78,86,82,90,76,85,84,77,78,90,76,74,80,78,74,72,73,80,73,55,89,50,48,60,37,75,90,77,48,30,28,34,35,72,46,79,75,45,53,54,42,70,42,34,31,30,37,38,37,40,32,29,86,75,92,71,86,86,54,62,47,44,49,28,48,24,72,49,23,30,53,17,52,63,75,33,66,72,54,34,39,51,43,88,39,62,94,78,45,27,38,38,37,37,44,61,68,74,94,48,67,47,71,20,40,39,35,93,93,40,76,53,32,22,43,43,85,76,19,39,36,35,58,45,98,83,73,29,35,43,33,33,43,71,80,51,44,35,35,35,31,35,72,53,96,87,38,37,35,65,35,30,44,30,42,88,85,30,43,19,24,21,45,43,61,46,99,76,60,26,71,31,36,42,28,12,24,53,42,83,55,28,53,18,76,64,69,43,57,71,39,23,17,36,45,36,49,41,56,25,86,55,65,63,28,35,94,88,41,73,20,33,42,52,69,22,51,30,34,32,34,36,30,54,42,45,96,49,78,68,41,69,34,34,41,39,29,16,40,58,86,38,41,57,32,35,40,38,39,62,69,34,73,94,77,42,79,61,45,38,41,37,47,39,63,49,96,76,59,28,68,34,31,41,32,34,70,86,64,32,37,38,40,41,43,62,78,46,88,20,28,68,67,47,66,48,73,54,69,60,88,70,68,90,63,68,54,54,66,101,41,38,55,46,33,31,56,64,46,64,42,78,64,63,20,35,77,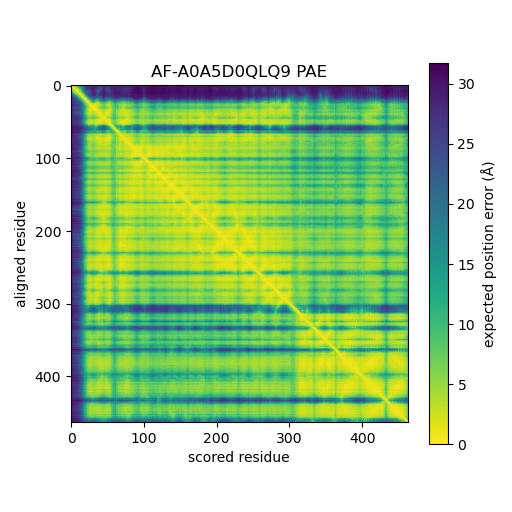47,88,68,96,63,79,42,74,41,67,55,46,80,30,67,36,69,58,75,45,58,29,24,15,33,94,77,83,42,29,82,54,47,97,56,42,39,44,78,43,98,91,43,74,48,38,49,32,26,14,18,35,52,37,46,53,8,27,25,42,27,28,78,73,70,41,80,63,22,36,61,74,81,51,50,40,29,28,45,52,43,30,35,48,38,34,44,63,29,35,27,45,54,47,72,64,67,41,79,35,92,82,68,86,42,74,40,51,43,29,61,55,40,47,50,52,33,55,48,37,35,49,38,42,71,69,50,43,72,81,78,104

Nearest PDB structures (foldseek):
  8qja-assembly1_A  TM=6.716E-01  e=4.820E-09  Advenella mimigardefordensis DPN7
  8qja-assembly2_B  TM=6.400E-01  e=6.335E-09  Advenella mimigardefordensis DPN7
  8qja-assembly3_C  TM=6.517E-01  e=1.036E-08  Advenella mimigardefordensis DPN7
  8cp6-assembly1_B  TM=5.256E-01  e=4.289E-08  Pseudomonas aeruginosa
  8uxt-assembly1_A  TM=5.943E-01  e=3.216E-06  Acinetobacter baumannii AB307-0294

Foldseek 3Di:
DDDDDDDDDDDDDPPPPPPPDPDFAFFQQPVPLFTKHKDFQDFFLQKTKMKMFTFFDDPDDDDLQQQLQHPRMHIQILNNQQQKFKADPLVVQWIKIQGNPPRDIFIFGADPVHSQWTDGLCKIWGQDPVRWIWIQHNLQKTFIWDQDLNTTTTQWTAGPQAFIKGFDADPSRHTAKIKTFSDFRDHCVVPDLQGIKMKGFDADCDDPAEQVDWDHHHSHTAFIWIRHRDDDDIDTQKGWTAHPNSHTAKMWGPPCPPVHPIWMWGFDADPSRGTQWIAIPPFGIKGFDAPDGRNTPDIDGPGDPDDLDAADDLALCCCFVVVSDFAWFFQDDDDDGDTFTWDWDAFLSRGTTIFTPDQFLPDDPCGQPVDPVFGLRRLRRSLSVLVRLCVCVVVPHPNHHPPSSNSNSLNVSLVCQLRRYLSNAADWDQSPVPNDTDTPSVVSNVVSSSSSNRCVNCVVVSD

Radius of gyration: 23.36 Å; Cα contacts (8 Å, |Δi|>4): 1046; chains: 1; bounding box: 83×58×63 Å

pLDDT: mean 81.35, std 17.07, range [19.52, 98.5]